Protein AF-0000000080636983 (afdb_homodimer)

Foldseek 3Di:
DPPPPPPPPPPPDLLVVLLVVVLVCLLLCVADAFDWDDLVVSCVVVVHDSVSVVSSLVVCVVLVQWDADPVGTTGGHDDFLVLQVVLLVVLLVLLLVLCVQALQPQDPVLCVVLVVLLVVLVVLLCCQVDVPSVVDPCNVVSLSSNLVSLVVNSLSSSCSSVDVVSNVVVSSSSNSHRVSRLCVQFNRDPSVVLSVLSVVLSVSSNVSHPCNSVSSSVSSVVVVVRSCRGPSNVVGHND/DPPPPPPPPPPPDLLVVLLVVVLVCLLLCVADAFDWDDLVVSCVVVVHDSVSSVSSLVVCVVLVQWDADPVGTTGGHDDFLVLQLVLLVVLLVLLLVLCVQALQPQDPVLCVVLVVLLVVLVVLLCCQVDVCSVVDPCNVVSLSVNLVSLVVNSLSSSCSSVDVVSNVVVSSSSNSHRVSRLCVQFNRDPSVVLSVLSVVLSVSSNVSHPCNSVSSSVSSVVVSVRSCPGPSNVVGHND

pLDDT: mean 91.12, std 13.29, range [26.5, 98.81]

Solvent-accessible surface area (backbone atoms only — not comparable to full-atom values): 25820 Å² total; per-residue (Å²): 130,86,74,75,74,72,70,78,70,80,73,67,51,65,28,52,52,44,33,52,49,52,50,49,33,35,50,72,44,77,44,47,70,62,37,73,58,52,56,68,60,51,13,61,75,67,72,48,60,54,61,34,43,52,52,22,47,50,51,35,31,76,70,61,48,30,42,73,44,87,93,69,43,34,26,28,44,69,66,27,42,50,51,42,53,45,40,51,52,51,49,48,52,51,51,45,49,20,44,64,71,26,26,78,70,58,55,73,75,76,42,46,69,53,52,53,44,51,53,53,44,63,64,49,48,59,59,65,67,38,88,66,23,83,74,40,90,57,33,67,59,52,51,51,51,49,53,50,45,54,51,52,42,55,51,51,50,36,50,68,50,72,32,73,63,55,50,52,54,49,52,54,39,34,64,67,51,32,59,58,58,50,34,69,45,34,52,69,75,61,58,73,60,52,50,50,50,53,52,51,31,51,53,23,36,74,68,40,30,76,60,27,47,57,47,49,49,52,51,47,52,51,49,50,51,52,52,64,67,12,64,35,44,70,70,37,49,64,123,130,83,74,74,74,72,71,78,70,81,73,66,51,65,28,54,53,44,32,51,51,52,50,49,32,34,50,71,45,76,45,47,70,60,37,74,57,53,56,67,58,51,14,61,74,67,72,48,62,53,63,34,44,51,51,21,48,49,50,35,31,76,70,62,49,30,42,75,42,89,93,71,42,34,27,28,44,67,65,29,41,51,50,43,52,44,40,50,53,51,49,50,52,51,48,45,48,20,44,62,71,28,27,77,70,57,53,72,75,76,43,45,67,53,51,54,43,49,53,52,43,62,64,48,47,58,59,65,66,38,88,67,23,82,74,39,89,57,33,66,59,52,51,51,51,50,54,51,44,54,51,51,44,56,52,52,49,36,52,68,50,73,31,73,64,55,50,52,52,49,51,53,39,36,66,66,52,35,59,58,57,49,33,69,44,34,52,69,73,60,56,72,59,53,51,50,52,51,52,50,32,50,51,23,36,74,66,39,31,76,61,28,46,56,46,50,49,52,53,46,51,50,50,51,51,52,53,64,65,12,64,35,44,72,69,37,49,65,122

Secondary structure (DSSP, 8-state):
-------------HHHHHHHHHHHHHHTTSS-TTPEE-HHHHHHHHTS-HHHHHHHHHHHHHTTSEEEEGGGEEEEPPPPHHHHHHHHHHHHHHHHHHHHHHTTT--GGGGHHHHHHHHHHHHHHHHHHSTTGGGSTTHHHHHHHHHHHHHHHHHHHHHTT--HHHHHHHHHHHHHS-HHHHHHHS----HHHHHHHHHHHHHHHHTT-THHHHHHHHHHHHHHHHHHHSHHHHHS---/-------------HHHHHHHHHHHHHHTTSS-TTPEE-HHHHHHHHTS-HHHHHHHHHHHHHTTSEEEEGGGEEEEPPPPHHHHHHHHHHHHHHHHHHHHHHTTT--GGGGHHHHHHHHHHHHHHHHHHSTTGGGSTTHHHHHHHHHHHHHHHHHHHHHTT--HHHHHHHHHHHHHS-HHHHHHHS----HHHHHHHHHHHHHHHHTT-THHHHHHHHHHHHHHHHHHHSHHHHHS---

Structure (mmCIF, N/CA/C/O backbone):
data_AF-0000000080636983-model_v1
#
loop_
_entity.id
_entity.type
_entity.pdbx_description
1 polymer 'Transcriptional regulator, GntR family'
#
loop_
_atom_site.group_PDB
_atom_site.id
_atom_site.type_symbol
_atom_site.label_atom_id
_atom_site.label_alt_id
_atom_site.label_comp_id
_atom_site.label_asym_id
_atom_site.label_entity_id
_atom_site.label_seq_id
_atom_site.pdbx_PDB_ins_code
_atom_site.Cartn_x
_atom_site.Cartn_y
_atom_site.Cartn_z
_atom_site.occupancy
_atom_site.B_iso_or_equiv
_atom_site.auth_seq_id
_atom_site.auth_comp_id
_atom_site.auth_asym_id
_atom_site.auth_atom_id
_atom_site.pdbx_PDB_model_num
ATOM 1 N N . MET A 1 1 ? -13.938 -23.953 38.625 1 26.5 1 MET A N 1
ATOM 2 C CA . MET A 1 1 ? -13.391 -24.125 37.281 1 26.5 1 MET A CA 1
ATOM 3 C C . MET A 1 1 ? -13.508 -22.812 36.5 1 26.5 1 MET A C 1
ATOM 5 O O . MET A 1 1 ? -14.602 -22.297 36.312 1 26.5 1 MET A O 1
ATOM 9 N N . PRO A 1 2 ? -12.523 -21.875 36.406 1 32.41 2 PRO A N 1
ATOM 10 C CA . PRO A 1 2 ? -12.703 -20.516 35.875 1 32.41 2 PRO A CA 1
ATOM 11 C C . PRO A 1 2 ? -13.172 -20.5 34.438 1 32.41 2 PRO A C 1
ATOM 13 O O . PRO A 1 2 ? -12.812 -21.391 33.656 1 32.41 2 PRO A O 1
ATOM 16 N N . THR A 1 3 ? -14.43 -20.156 34.156 1 33.38 3 THR A N 1
ATOM 17 C CA . THR A 1 3 ? -15.125 -20.094 32.875 1 33.38 3 THR A CA 1
ATOM 18 C C . THR A 1 3 ? -14.266 -19.406 31.828 1 33.38 3 THR A C 1
ATOM 20 O O . THR A 1 3 ? -13.844 -18.266 32.031 1 33.38 3 THR A O 1
ATOM 23 N N . ARG A 1 4 ? -13.57 -20.156 31.078 1 32.72 4 ARG A N 1
ATOM 24 C CA . ARG A 1 4 ? -12.742 -19.688 29.969 1 32.72 4 ARG A CA 1
ATOM 25 C C . ARG A 1 4 ? -13.461 -18.625 29.156 1 32.72 4 ARG A C 1
ATOM 27 O O . ARG A 1 4 ? -14.562 -18.859 28.656 1 32.72 4 ARG A O 1
ATOM 34 N N . GLU A 1 5 ? -13.469 -17.422 29.578 1 30.95 5 GLU A N 1
ATOM 35 C CA . GLU A 1 5 ? -14.039 -16.297 28.844 1 30.95 5 GLU A CA 1
ATOM 36 C C . GLU A 1 5 ? -13.766 -16.422 27.344 1 30.95 5 GLU A C 1
ATOM 38 O O . GLU A 1 5 ? -12.609 -16.547 26.922 1 30.95 5 GLU A O 1
ATOM 43 N N . LYS A 1 6 ? -14.609 -17.156 26.641 1 35.53 6 LYS A N 1
ATOM 44 C CA . LYS A 1 6 ? -14.625 -17.344 25.188 1 35.53 6 LYS A CA 1
ATOM 45 C C . LYS A 1 6 ? -14.141 -16.078 24.469 1 35.53 6 LYS A C 1
ATOM 47 O O . LYS A 1 6 ? -14.68 -14.992 24.688 1 35.53 6 LYS A O 1
ATOM 52 N N . GLN A 1 7 ? -12.945 -15.914 24.281 1 35.66 7 GLN A N 1
ATOM 53 C CA . GLN A 1 7 ? -12.414 -14.852 23.422 1 35.66 7 GLN A CA 1
ATOM 54 C C . GLN A 1 7 ? -13.273 -14.68 22.172 1 35.66 7 GLN A C 1
ATOM 56 O O . GLN A 1 7 ? -13.523 -15.641 21.453 1 35.66 7 GLN A O 1
ATOM 61 N N . PRO A 1 8 ? -14.234 -13.797 22.125 1 38.78 8 PRO A N 1
ATOM 62 C CA . PRO A 1 8 ? -15.117 -13.656 20.969 1 38.78 8 PRO A CA 1
ATOM 63 C C . PRO A 1 8 ? -14.383 -13.789 19.641 1 38.78 8 PRO A C 1
ATOM 65 O O . PRO A 1 8 ? -13.297 -13.227 19.469 1 38.78 8 PRO A O 1
ATOM 68 N N . ILE A 1 9 ? -14.281 -14.898 19.125 1 40.62 9 ILE A N 1
ATOM 69 C CA . ILE A 1 9 ? -13.797 -15.133 17.766 1 40.62 9 ILE A CA 1
ATOM 70 C C . ILE A 1 9 ? -14.289 -14.016 16.844 1 40.62 9 ILE A C 1
ATOM 72 O O . ILE A 1 9 ? -15.484 -13.711 16.812 1 40.62 9 ILE A O 1
ATOM 76 N N . GLU A 1 10 ? -13.664 -12.984 16.609 1 47.56 10 GLU A N 1
ATOM 77 C CA . GLU A 1 10 ? -13.969 -11.891 15.688 1 47.56 10 GLU A CA 1
ATOM 78 C C . GLU A 1 10 ? -14.648 -12.406 14.422 1 47.56 10 GLU A C 1
ATOM 80 O O . GLU A 1 10 ? -14 -13.039 13.578 1 47.56 10 GLU A O 1
ATOM 85 N N . VAL A 1 11 ? -15.773 -12.953 14.469 1 51.66 11 VAL A N 1
ATOM 86 C CA . VAL A 1 11 ? -16.609 -13.406 13.359 1 51.66 11 VAL A CA 1
ATOM 87 C C . VAL A 1 11 ? -16.656 -12.336 12.266 1 51.66 11 VAL A C 1
ATOM 89 O O . VAL A 1 11 ? -17.219 -11.266 12.461 1 51.66 11 VAL A O 1
ATOM 92 N N . ARG A 1 12 ? -15.633 -12.344 11.367 1 64.12 12 ARG A N 1
ATOM 93 C CA . ARG A 1 12 ? -15.734 -11.516 10.172 1 64.12 12 ARG A CA 1
ATOM 94 C C . ARG A 1 12 ? -17.141 -11.594 9.57 1 64.12 12 ARG A C 1
ATOM 96 O O . ARG A 1 12 ? -17.734 -12.664 9.508 1 64.12 12 ARG A O 1
ATOM 103 N N . SER A 1 13 ? -17.609 -10.398 9.258 1 81.81 13 SER A N 1
ATOM 104 C CA . SER A 1 13 ? -18.922 -10.359 8.602 1 81.81 13 SER A CA 1
ATOM 105 C C . SER A 1 13 ? -18.938 -11.234 7.352 1 81.81 13 SER A C 1
ATOM 107 O O . SER A 1 13 ? -17.875 -11.562 6.809 1 81.81 13 SER A O 1
ATOM 109 N N . LEU A 1 14 ? -19.953 -11.836 7.074 1 86.75 14 LEU A N 1
ATOM 110 C CA . LEU A 1 14 ? -20.125 -12.641 5.871 1 86.75 14 LEU A CA 1
ATOM 111 C C . LEU A 1 14 ? -19.594 -11.914 4.645 1 86.75 14 LEU A C 1
ATOM 113 O O . LEU A 1 14 ? -18.953 -12.523 3.777 1 86.75 14 LEU A O 1
ATOM 117 N N . SER A 1 15 ? -19.781 -10.57 4.633 1 89.56 15 SER A N 1
ATOM 118 C CA . SER A 1 15 ? -19.297 -9.773 3.512 1 89.56 15 SER A CA 1
ATOM 119 C C . SER A 1 15 ? -17.766 -9.781 3.449 1 89.56 15 SER A C 1
ATOM 121 O O . SER A 1 15 ? -17.188 -9.875 2.365 1 89.56 15 SER A O 1
ATOM 123 N N . GLU A 1 16 ? -17.156 -9.781 4.578 1 90 16 GLU A N 1
ATOM 124 C CA . GLU A 1 16 ? -15.695 -9.82 4.629 1 90 16 GLU A CA 1
ATOM 125 C C . GLU A 1 16 ? -15.172 -11.172 4.168 1 90 16 GLU A C 1
ATOM 127 O O . GLU A 1 16 ? -14.164 -11.25 3.461 1 90 16 GLU A O 1
ATOM 132 N N . GLN A 1 17 ? -15.828 -12.188 4.547 1 93.81 17 GLN A N 1
ATOM 133 C CA . GLN A 1 17 ? -15.422 -13.523 4.133 1 93.81 17 GLN A CA 1
ATOM 134 C C . GLN A 1 17 ? -15.555 -13.695 2.621 1 93.81 17 GLN A C 1
ATOM 136 O O . GLN A 1 17 ? -14.664 -14.266 1.979 1 93.81 17 GLN A O 1
ATOM 141 N N . VAL A 1 18 ? -16.672 -13.172 2.121 1 95.31 18 VAL A N 1
ATOM 142 C CA . VAL A 1 18 ? -16.875 -13.258 0.681 1 95.31 18 VAL A CA 1
ATOM 143 C C . VAL A 1 18 ? -15.82 -12.438 -0.048 1 95.31 18 VAL A C 1
ATOM 145 O O . VAL A 1 18 ? -15.266 -12.883 -1.054 1 95.31 18 VAL A O 1
ATOM 148 N N . TYR A 1 19 ? -15.57 -11.266 0.461 1 94.81 19 TYR A N 1
ATOM 149 C CA . TYR A 1 19 ? -14.547 -10.406 -0.128 1 94.81 19 TYR A CA 1
ATOM 150 C C . TYR A 1 19 ? -13.195 -11.109 -0.173 1 94.81 19 TYR A C 1
ATOM 152 O O . TYR A 1 19 ? -12.539 -11.141 -1.216 1 94.81 19 TYR A O 1
ATOM 160 N N . GLN A 1 20 ? -12.805 -11.703 0.942 1 95.19 20 GLN A N 1
ATOM 161 C CA . GLN A 1 20 ? -11.523 -12.406 1.017 1 95.19 20 GLN A CA 1
ATOM 162 C C . GLN A 1 20 ? -11.492 -13.586 0.055 1 95.19 20 GLN A C 1
ATOM 164 O O . GLN A 1 20 ? -10.469 -13.836 -0.594 1 95.19 20 GLN A O 1
ATOM 169 N N . TYR A 1 21 ? -12.555 -14.266 -0.007 1 96.06 21 TYR A N 1
ATOM 170 C CA . TYR A 1 21 ? -12.664 -15.383 -0.932 1 96.06 21 TYR A CA 1
ATOM 171 C C . TYR A 1 21 ? -12.438 -14.93 -2.369 1 96.06 21 TYR A C 1
ATOM 173 O O . TYR A 1 21 ? -11.656 -15.539 -3.105 1 96.06 21 TYR A O 1
ATOM 181 N N . LEU A 1 22 ? -13.102 -13.891 -2.764 1 96.75 22 LEU A N 1
ATOM 182 C CA . LEU A 1 22 ? -12.992 -13.383 -4.129 1 96.75 22 LEU A CA 1
ATOM 183 C C . LEU A 1 22 ? -11.57 -12.914 -4.422 1 96.75 22 LEU A C 1
ATOM 185 O O . LEU A 1 22 ? -11.023 -13.195 -5.492 1 96.75 22 LEU A O 1
ATOM 189 N N . CYS A 1 23 ? -10.969 -12.219 -3.49 1 95.81 23 CYS A N 1
ATOM 190 C CA . CYS A 1 23 ? -9.586 -11.789 -3.654 1 95.81 23 CYS A CA 1
ATOM 191 C C . CYS A 1 23 ? -8.664 -12.977 -3.873 1 95.81 23 CYS A C 1
ATOM 193 O O . CYS A 1 23 ? -7.832 -12.969 -4.781 1 95.81 23 CYS A O 1
ATOM 195 N N . ASP A 1 24 ? -8.852 -13.984 -3.059 1 95.19 24 ASP A N 1
ATOM 196 C CA . ASP A 1 24 ? -8.031 -15.18 -3.182 1 95.19 24 ASP A CA 1
ATOM 197 C C . ASP A 1 24 ? -8.211 -15.836 -4.547 1 95.19 24 ASP A C 1
ATOM 199 O O . ASP A 1 24 ? -7.238 -16.266 -5.168 1 95.19 24 ASP A O 1
ATOM 203 N N . GLN A 1 25 ? -9.438 -15.875 -5.02 1 95.25 25 GLN A N 1
ATOM 204 C CA . GLN A 1 25 ? -9.719 -16.453 -6.328 1 95.25 25 GLN A CA 1
ATOM 205 C C . GLN A 1 25 ? -9.047 -15.664 -7.441 1 95.25 25 GLN A C 1
ATOM 207 O O . GLN A 1 25 ? -8.57 -16.25 -8.422 1 95.25 25 GLN A O 1
ATOM 212 N N . ILE A 1 26 ? -9 -14.383 -7.266 1 94.75 26 ILE A N 1
ATOM 213 C CA . ILE A 1 26 ? -8.359 -13.516 -8.258 1 94.75 26 ILE A CA 1
ATOM 214 C C . ILE A 1 26 ? -6.848 -13.727 -8.219 1 94.75 26 ILE A C 1
AT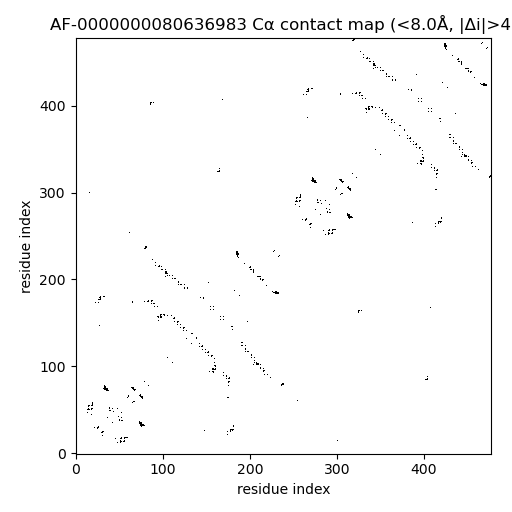OM 216 O O . ILE A 1 26 ? -6.223 -13.953 -9.258 1 94.75 26 ILE A O 1
ATOM 220 N N . ILE A 1 27 ? -6.277 -13.742 -7.082 1 93.75 27 ILE A N 1
ATOM 221 C CA . ILE A 1 27 ? -4.832 -13.859 -6.898 1 93.75 27 ILE A CA 1
ATOM 222 C C . ILE A 1 27 ? -4.355 -15.211 -7.41 1 93.75 27 ILE A C 1
ATOM 224 O O . ILE A 1 27 ? -3.305 -15.305 -8.055 1 93.75 27 ILE A O 1
ATOM 228 N N . GLU A 1 28 ? -5.145 -16.219 -7.223 1 91.06 28 GLU A N 1
ATOM 229 C CA . GLU A 1 28 ? -4.77 -17.578 -7.605 1 91.06 28 GLU A CA 1
ATOM 230 C C . GLU A 1 28 ? -5.07 -17.844 -9.078 1 91.06 28 GLU A C 1
ATOM 232 O O . GLU A 1 28 ? -4.777 -18.922 -9.594 1 91.06 28 GLU A O 1
ATOM 237 N N . GLY A 1 29 ? -5.738 -16.969 -9.711 1 90.12 29 GLY A N 1
ATOM 238 C CA . GLY A 1 29 ? -5.953 -17.062 -11.148 1 90.12 29 GLY A CA 1
ATOM 239 C C . GLY A 1 29 ? -7.227 -17.797 -11.508 1 90.12 29 GLY A C 1
ATOM 240 O O . GLY A 1 29 ? -7.465 -18.094 -12.68 1 90.12 29 GLY A O 1
ATOM 241 N N . ARG A 1 30 ? -8.016 -18.156 -10.539 1 91.81 30 ARG A N 1
ATOM 242 C CA . ARG A 1 30 ? -9.273 -18.844 -10.812 1 91.81 30 ARG A CA 1
ATOM 243 C C . ARG A 1 30 ? -10.32 -17.875 -11.352 1 91.81 30 ARG A C 1
ATOM 245 O O . ARG A 1 30 ? -11.164 -18.266 -12.172 1 91.81 30 ARG A O 1
ATOM 252 N N . ILE A 1 31 ? -10.367 -16.656 -10.836 1 94 31 ILE A N 1
ATOM 253 C CA . ILE A 1 31 ? -11.094 -15.531 -11.43 1 94 31 ILE A CA 1
ATOM 254 C C . ILE A 1 31 ? -10.125 -14.641 -12.211 1 94 31 ILE A C 1
ATOM 256 O O . ILE A 1 31 ? -9.125 -14.172 -11.656 1 94 31 ILE A O 1
ATOM 260 N N . LYS A 1 32 ? -10.43 -14.492 -13.461 1 92.44 32 LYS A N 1
ATOM 261 C CA . LYS A 1 32 ? -9.484 -13.797 -14.336 1 92.44 32 LYS A CA 1
ATOM 262 C C . LYS A 1 32 ? -9.969 -12.391 -14.656 1 92.44 32 LYS A C 1
ATOM 264 O O . LYS A 1 32 ? -11.156 -12.086 -14.539 1 92.44 32 LYS A O 1
ATOM 269 N N . TYR A 1 33 ? -9.023 -11.547 -15.117 1 92.62 33 TYR A N 1
ATOM 270 C CA . TYR A 1 33 ? -9.391 -10.242 -15.648 1 92.62 33 TYR A CA 1
ATOM 271 C C . TYR A 1 33 ? -10.375 -10.383 -16.812 1 92.62 33 TYR A C 1
ATOM 273 O O . TYR A 1 33 ? -10.227 -11.266 -17.656 1 92.62 33 TYR A O 1
ATOM 281 N N . GLY A 1 34 ? -11.398 -9.586 -16.766 1 92.31 34 GLY A N 1
ATOM 282 C CA . GLY A 1 34 ? -12.391 -9.625 -17.828 1 92.31 34 GLY A CA 1
ATOM 283 C C . GLY A 1 34 ? -13.547 -10.562 -17.531 1 92.31 34 GLY A C 1
ATOM 284 O O . GLY A 1 34 ? -14.586 -10.5 -18.188 1 92.31 34 GLY A O 1
ATOM 285 N N . ASP A 1 35 ? -13.391 -11.414 -16.516 1 94.62 35 ASP A N 1
ATOM 286 C CA . ASP A 1 35 ? -14.469 -12.336 -16.156 1 94.62 35 ASP A CA 1
ATOM 287 C C . ASP A 1 35 ? -15.68 -11.578 -15.617 1 94.62 35 ASP A C 1
ATOM 289 O O . ASP A 1 35 ? -15.531 -10.531 -14.977 1 94.62 35 ASP A O 1
ATOM 293 N N . VAL A 1 36 ? -16.812 -12.148 -15.852 1 95.69 36 VAL A N 1
ATOM 294 C CA . VAL A 1 36 ? -18.047 -11.633 -15.305 1 95.69 36 VAL A CA 1
ATOM 295 C C . VAL A 1 36 ? -18.375 -12.344 -13.984 1 95.69 36 VAL A C 1
ATOM 297 O O . VAL A 1 36 ? -18.328 -13.57 -13.914 1 95.69 36 VAL A O 1
ATOM 300 N N . LEU A 1 37 ? -18.594 -11.562 -12.992 1 96.75 37 LEU A N 1
ATOM 301 C CA . LEU A 1 37 ? -19.031 -12.109 -11.711 1 96.75 37 LEU A CA 1
ATOM 302 C C . LEU A 1 37 ? -20.562 -12.188 -11.633 1 96.75 37 LEU A C 1
ATOM 304 O O . LEU A 1 37 ? -21.234 -11.156 -11.688 1 96.75 37 LEU A O 1
ATOM 308 N N . ASN A 1 38 ? -21.062 -13.352 -11.5 1 95.81 38 ASN A N 1
ATOM 309 C CA . ASN A 1 38 ? -22.484 -13.57 -11.328 1 95.81 38 ASN A CA 1
ATOM 310 C C . ASN A 1 38 ? -22.875 -13.648 -9.852 1 95.81 38 ASN A C 1
ATOM 312 O O . ASN A 1 38 ? -22.578 -14.641 -9.188 1 95.81 38 ASN A O 1
ATOM 316 N N . ILE A 1 39 ? -23.531 -12.672 -9.422 1 95.69 39 ILE A N 1
ATOM 317 C CA . ILE A 1 39 ? -23.828 -12.516 -8 1 95.69 39 ILE A CA 1
ATOM 318 C C . ILE A 1 39 ? -24.656 -13.703 -7.512 1 95.69 39 ILE A C 1
ATOM 320 O O . ILE A 1 39 ? -24.359 -14.281 -6.461 1 95.69 39 ILE A O 1
ATOM 324 N N . LYS A 1 40 ? -25.672 -14.094 -8.281 1 95.94 40 LYS A N 1
ATOM 325 C CA . LYS A 1 40 ? -26.547 -15.203 -7.887 1 95.94 40 LYS A CA 1
ATOM 326 C C . LYS A 1 40 ? -25.766 -16.516 -7.816 1 95.94 40 LYS A C 1
ATOM 328 O O . LYS A 1 40 ? -25.906 -17.281 -6.859 1 95.94 40 LYS A O 1
ATOM 333 N N . GLN A 1 41 ? -25 -16.734 -8.742 1 96.75 41 GLN A N 1
ATOM 334 C CA . GLN A 1 41 ? -24.188 -17.953 -8.781 1 96.75 41 GLN A CA 1
ATOM 335 C C . GLN A 1 41 ? -23.219 -18 -7.613 1 96.75 41 GLN A C 1
ATOM 337 O O . GLN A 1 41 ? -23.047 -19.031 -6.98 1 96.75 41 GLN A O 1
ATOM 342 N N . LEU A 1 42 ? -22.5 -16.891 -7.367 1 96.94 42 LEU A N 1
ATOM 343 C CA . LEU A 1 42 ? -21.562 -16.812 -6.262 1 96.94 42 LEU A CA 1
ATOM 344 C C . LEU A 1 42 ? -22.266 -17.047 -4.926 1 96.94 42 LEU A C 1
ATOM 346 O O . LEU A 1 42 ? -21.734 -17.75 -4.059 1 96.94 42 LEU A O 1
ATOM 350 N N . ALA A 1 43 ? -23.406 -16.438 -4.793 1 96.75 43 ALA A N 1
ATOM 351 C CA . ALA A 1 43 ? -24.188 -16.609 -3.572 1 96.75 43 ALA A CA 1
ATOM 352 C C . ALA A 1 43 ? -24.531 -18.078 -3.35 1 96.75 43 ALA A C 1
ATOM 354 O O . ALA A 1 43 ? -24.391 -18.594 -2.238 1 96.75 43 ALA A O 1
ATOM 355 N N . GLN A 1 44 ? -24.969 -18.734 -4.367 1 97.12 44 GLN A N 1
ATOM 356 C CA . GLN A 1 44 ? -25.312 -20.156 -4.301 1 97.12 44 GLN A CA 1
ATOM 357 C C . GLN A 1 44 ? -24.094 -21 -3.957 1 97.12 44 GLN A C 1
ATOM 359 O O . GLN A 1 44 ? -24.156 -21.875 -3.084 1 97.12 44 GLN A O 1
ATOM 364 N N . GLN A 1 45 ? -23 -20.688 -4.574 1 96.25 45 GLN A N 1
ATOM 365 C CA . GLN A 1 45 ? -21.75 -21.422 -4.375 1 96.25 45 GLN A CA 1
ATOM 366 C C . GLN A 1 45 ? -21.25 -21.297 -2.939 1 96.25 45 GLN A C 1
ATOM 368 O O . GLN A 1 45 ? -20.734 -22.25 -2.365 1 96.25 45 GLN A O 1
ATOM 373 N N . LEU A 1 46 ? -21.422 -20.141 -2.428 1 96.81 46 LEU A N 1
ATOM 374 C CA . LEU A 1 46 ? -20.859 -19.859 -1.11 1 96.81 46 LEU A CA 1
ATOM 375 C C . LEU A 1 46 ? -21.906 -20.062 -0.02 1 96.81 46 LEU A C 1
ATOM 377 O O . LEU A 1 46 ? -21.625 -19.875 1.165 1 96.81 46 LEU A O 1
ATOM 381 N N . LYS A 1 47 ? -23.078 -20.422 -0.385 1 96.88 47 LYS A N 1
ATOM 382 C CA . LYS A 1 47 ? -24.188 -20.703 0.527 1 96.88 47 LYS A CA 1
ATOM 383 C C . LYS A 1 47 ? -24.469 -19.5 1.424 1 96.88 47 LYS A C 1
ATOM 385 O O . LYS A 1 47 ? -24.578 -19.641 2.645 1 96.88 47 LYS A O 1
ATOM 390 N N . VAL A 1 48 ? -24.547 -18.359 0.783 1 95.81 48 VAL A N 1
ATOM 391 C CA . VAL A 1 48 ? -24.922 -17.109 1.444 1 95.81 48 VAL A CA 1
ATOM 392 C C . VAL A 1 48 ? -25.969 -16.375 0.606 1 95.81 48 VAL A C 1
ATOM 394 O O . VAL A 1 48 ? -26.266 -16.781 -0.52 1 95.81 48 VAL A O 1
ATOM 397 N N . SER A 1 49 ? -26.594 -15.391 1.272 1 94.5 49 SER A N 1
ATOM 398 C CA . SER A 1 49 ? -27.5 -14.547 0.514 1 94.5 49 SER A CA 1
ATOM 399 C C . SER A 1 49 ? -26.75 -13.633 -0.447 1 94.5 49 SER A C 1
ATOM 401 O O . SER A 1 49 ? -25.516 -13.539 -0.384 1 94.5 49 SER A O 1
ATOM 403 N N . THR A 1 50 ? -27.5 -12.984 -1.305 1 95 50 THR A N 1
ATOM 404 C CA . THR A 1 50 ? -26.875 -12.125 -2.307 1 95 50 THR A CA 1
ATOM 405 C C . THR A 1 50 ? -26.312 -10.867 -1.66 1 95 50 THR A C 1
ATOM 407 O O . THR A 1 50 ? -25.375 -10.258 -2.193 1 95 50 THR A O 1
ATOM 410 N N . MET A 1 51 ? -26.75 -10.555 -0.57 1 92.19 51 MET A N 1
ATOM 411 C CA . MET A 1 51 ? -26.375 -9.289 0.058 1 92.19 51 MET A CA 1
ATOM 412 C C . MET A 1 51 ? -24.891 -9.258 0.381 1 92.19 51 MET A C 1
ATOM 414 O O . MET A 1 51 ? -24.188 -8.336 -0.024 1 92.19 51 MET A O 1
ATOM 418 N N . PRO A 1 52 ? -24.328 -10.234 1.067 1 93.31 52 PRO A N 1
ATOM 419 C CA . PRO A 1 52 ? -22.891 -10.188 1.345 1 93.31 52 PRO A CA 1
ATOM 420 C C . PRO A 1 52 ? -22.047 -10.211 0.074 1 93.31 52 PRO A C 1
ATOM 422 O O . PRO A 1 52 ? -20.953 -9.641 0.044 1 93.31 52 PRO A O 1
ATOM 425 N N . VAL A 1 53 ? -22.562 -10.844 -0.949 1 95.62 53 VAL A N 1
ATOM 426 C CA . VAL A 1 53 ? -21.844 -10.891 -2.217 1 95.62 53 VAL A CA 1
ATOM 427 C C . VAL A 1 53 ? -21.828 -9.5 -2.852 1 95.62 53 VAL A C 1
ATOM 429 O O . VAL A 1 53 ? -20.781 -9.031 -3.312 1 95.62 53 VAL A O 1
ATOM 432 N N . ARG A 1 54 ? -22.922 -8.883 -2.828 1 91.31 54 ARG A N 1
ATOM 433 C CA . ARG A 1 54 ? -23.031 -7.531 -3.369 1 91.31 54 ARG A CA 1
ATOM 434 C C . ARG A 1 54 ? -22.109 -6.57 -2.629 1 91.31 54 ARG A C 1
ATOM 436 O O . ARG A 1 54 ? -21.469 -5.719 -3.248 1 91.31 54 ARG A O 1
ATOM 443 N N . GLU A 1 55 ? -22.094 -6.762 -1.391 1 88.75 55 GLU A N 1
ATOM 444 C CA . GLU A 1 55 ? -21.234 -5.898 -0.58 1 88.75 55 GLU A CA 1
ATOM 445 C C . GLU A 1 55 ? -19.75 -6.133 -0.896 1 88.75 55 GLU A C 1
ATOM 447 O O . GLU A 1 55 ? -18.984 -5.18 -0.991 1 88.75 55 GLU A O 1
ATOM 452 N N . ALA A 1 56 ? -19.406 -7.316 -1.04 1 93.25 56 ALA A N 1
ATOM 453 C CA . ALA A 1 56 ? -18.031 -7.664 -1.38 1 93.25 56 ALA A CA 1
ATOM 454 C C . ALA A 1 56 ? -17.641 -7.113 -2.752 1 93.25 56 ALA A C 1
ATOM 456 O O . ALA A 1 56 ? -16.547 -6.57 -2.928 1 93.25 56 ALA A O 1
ATOM 457 N N . ILE A 1 57 ? -18.547 -7.227 -3.639 1 94 57 ILE A N 1
ATOM 458 C CA . ILE A 1 57 ? -18.297 -6.758 -5 1 94 57 ILE A CA 1
ATOM 459 C C . ILE A 1 57 ? -18.219 -5.234 -5.012 1 94 57 ILE A C 1
ATOM 461 O O . ILE A 1 57 ? -17.391 -4.656 -5.723 1 94 57 ILE A O 1
ATOM 465 N N . LYS A 1 58 ? -19.016 -4.629 -4.27 1 88.62 58 LYS A N 1
ATOM 466 C CA . LYS A 1 58 ? -18.938 -3.172 -4.16 1 88.62 58 LYS A CA 1
ATOM 467 C C . LYS A 1 58 ? -17.578 -2.727 -3.629 1 88.62 58 LYS A C 1
ATOM 469 O O . LYS A 1 58 ? -17.031 -1.716 -4.078 1 88.62 58 LYS A O 1
ATOM 474 N N . ARG A 1 59 ? -17.094 -3.441 -2.688 1 89.19 59 ARG A N 1
ATOM 475 C CA . ARG A 1 59 ? -15.766 -3.129 -2.168 1 89.19 59 ARG A CA 1
ATOM 476 C C . ARG A 1 59 ? -14.703 -3.293 -3.25 1 89.19 59 ARG A C 1
ATOM 478 O O . ARG A 1 59 ? -13.836 -2.43 -3.412 1 89.19 59 ARG A O 1
ATOM 485 N N . LEU A 1 60 ? -14.805 -4.336 -3.943 1 93.88 60 LEU A N 1
ATOM 486 C CA . LEU A 1 60 ? -13.875 -4.574 -5.035 1 93.88 60 LEU A CA 1
ATOM 487 C C . LEU A 1 60 ? -13.969 -3.469 -6.082 1 93.88 60 LEU A C 1
ATOM 489 O O . LEU A 1 60 ? -12.961 -3.078 -6.676 1 93.88 60 LEU A O 1
ATOM 493 N N . GLU A 1 61 ? -15.164 -3.008 -6.316 1 91.5 61 GLU A N 1
ATOM 494 C CA . GLU A 1 61 ? -15.375 -1.905 -7.25 1 91.5 61 GLU A CA 1
ATOM 495 C C . GLU A 1 61 ? -14.688 -0.632 -6.762 1 91.5 61 GLU A C 1
ATOM 497 O O . GLU A 1 61 ? -14.016 0.053 -7.535 1 91.5 61 GLU A O 1
ATOM 502 N N . MET A 1 62 ? -14.883 -0.394 -5.531 1 84.19 62 MET A N 1
ATOM 503 C CA . MET A 1 62 ? -14.281 0.795 -4.938 1 84.19 62 MET A CA 1
ATOM 504 C C . MET A 1 62 ? -12.758 0.723 -5.008 1 84.19 62 MET A C 1
ATOM 506 O O . MET A 1 62 ? -12.086 1.753 -5.102 1 84.19 62 MET A O 1
ATOM 510 N N . GLU A 1 63 ? -12.312 -0.476 -5.02 1 88.69 63 GLU A N 1
ATOM 511 C CA . GLU A 1 63 ? -10.867 -0.687 -5.078 1 88.69 63 GLU A CA 1
ATOM 512 C C . GLU A 1 63 ? -10.375 -0.732 -6.523 1 88.69 63 GLU A C 1
ATOM 514 O O . GLU A 1 63 ? -9.18 -0.9 -6.77 1 88.69 63 GLU A O 1
ATOM 519 N N . GLY A 1 64 ? -11.273 -0.606 -7.441 1 90.31 64 GLY A N 1
ATOM 520 C CA . GLY A 1 64 ? -10.93 -0.547 -8.852 1 90.31 64 GLY A CA 1
ATOM 521 C C . GLY A 1 64 ? -10.742 -1.916 -9.484 1 90.31 64 GLY A C 1
ATOM 522 O O . GLY A 1 64 ? -10.242 -2.027 -10.602 1 90.31 64 GLY A O 1
ATOM 523 N N . LEU A 1 65 ? -11.094 -2.961 -8.828 1 95 65 LEU A N 1
ATOM 524 C CA . LEU A 1 65 ? -10.859 -4.324 -9.297 1 95 65 LEU A CA 1
ATOM 525 C C . LEU A 1 65 ? -12.062 -4.84 -10.086 1 95 65 LEU A C 1
ATOM 527 O O . LEU A 1 65 ? -11.938 -5.789 -10.859 1 95 65 LEU A O 1
ATOM 531 N N . VAL A 1 66 ? -13.219 -4.234 -9.789 1 95.38 66 VAL A N 1
ATOM 532 C CA . VAL A 1 66 ? -14.445 -4.594 -10.5 1 95.38 66 VAL A CA 1
ATOM 533 C C . VAL A 1 66 ? -15.062 -3.348 -11.125 1 95.38 66 VAL A C 1
ATOM 535 O O . VAL A 1 66 ? -15.055 -2.271 -10.523 1 95.38 66 VAL A O 1
ATOM 538 N N . THR A 1 67 ? -15.492 -3.441 -12.266 1 93.19 67 THR A N 1
ATOM 539 C CA . THR A 1 67 ? -16.281 -2.416 -12.945 1 93.19 67 THR A CA 1
ATOM 540 C C . THR A 1 67 ? -17.734 -2.861 -13.094 1 93.19 67 THR A C 1
ATOM 542 O O . THR A 1 67 ? -18 -3.965 -13.578 1 93.19 67 THR A O 1
ATOM 545 N N . ILE A 1 68 ? -18.562 -2.061 -12.672 1 89.19 68 ILE A N 1
ATOM 546 C CA . ILE A 1 68 ? -19.984 -2.371 -12.812 1 89.19 68 ILE A CA 1
ATOM 547 C C . ILE A 1 68 ? -20.547 -1.668 -14.039 1 89.19 68 ILE A C 1
ATOM 549 O O . ILE A 1 68 ? -20.484 -0.441 -14.148 1 89.19 68 ILE A O 1
ATOM 553 N N . LYS A 1 69 ? -20.984 -2.389 -14.984 1 86.38 69 LYS A N 1
ATOM 554 C CA . LYS A 1 69 ? -21.547 -1.889 -16.234 1 86.38 69 LYS A CA 1
ATOM 555 C C . LYS A 1 69 ? -23.062 -1.74 -16.125 1 86.38 69 LYS A C 1
ATOM 557 O O . LYS A 1 69 ? -23.672 -2.188 -15.156 1 86.38 69 LYS A O 1
ATOM 562 N N . PRO A 1 70 ? -23.625 -1.039 -17.172 1 79.56 70 PRO A N 1
ATOM 563 C CA . PRO A 1 70 ? -25.078 -0.947 -17.172 1 79.56 70 PRO A CA 1
ATOM 564 C C . PRO A 1 70 ? -25.766 -2.312 -17.078 1 79.56 70 PRO A C 1
ATOM 566 O O . PRO A 1 70 ? -25.219 -3.307 -17.578 1 79.56 70 PRO A O 1
ATOM 569 N N . ARG A 1 71 ? -26.906 -2.506 -16.484 1 77.06 71 ARG A N 1
ATOM 570 C CA . ARG A 1 71 ? -27.672 -3.721 -16.25 1 77.06 71 ARG A CA 1
ATOM 571 C C . ARG A 1 71 ? -27 -4.586 -15.18 1 77.06 71 ARG A C 1
ATOM 573 O O . ARG A 1 71 ? -27.094 -5.812 -15.227 1 77.06 71 ARG A O 1
ATOM 580 N N . SER A 1 72 ? -26.047 -3.998 -14.555 1 77.44 72 SER A N 1
ATOM 581 C CA . SER A 1 72 ? -25.484 -4.512 -13.305 1 77.44 72 SER A CA 1
ATOM 582 C C . SER A 1 72 ? -24.516 -5.664 -13.562 1 77.44 72 SER A C 1
ATOM 584 O O . SER A 1 72 ? -24.422 -6.586 -12.758 1 77.44 72 SER A O 1
ATOM 586 N N . THR A 1 73 ? -23.953 -5.652 -14.734 1 91.31 73 THR A N 1
ATOM 587 C CA . THR A 1 73 ? -22.922 -6.656 -14.977 1 91.31 73 THR A CA 1
ATOM 588 C C . THR A 1 73 ? -21.625 -6.289 -14.266 1 91.31 73 THR A C 1
ATOM 590 O O . THR A 1 73 ? -21.094 -5.188 -14.438 1 91.31 73 THR A O 1
ATOM 593 N N . CYS A 1 74 ? -21.141 -7.223 -13.383 1 95.69 74 CYS A N 1
ATOM 594 C CA . CYS A 1 74 ? -19.891 -7.027 -12.641 1 95.69 74 CYS A CA 1
ATOM 595 C C . CYS A 1 74 ? -18.734 -7.707 -13.344 1 95.69 74 CYS A C 1
ATOM 597 O O . CYS A 1 74 ? -18.703 -8.938 -13.453 1 95.69 74 CYS A O 1
ATOM 599 N N . ILE A 1 75 ? -17.812 -6.918 -13.828 1 96.25 75 ILE A N 1
ATOM 600 C CA . ILE A 1 75 ? -16.703 -7.457 -14.602 1 96.25 75 ILE A CA 1
ATOM 601 C C . ILE A 1 75 ? -15.383 -7.148 -13.891 1 96.25 75 ILE A C 1
ATOM 603 O O . ILE A 1 75 ? -15.188 -6.039 -13.391 1 96.25 75 ILE A O 1
ATOM 607 N N . ILE A 1 76 ? -14.531 -8.172 -13.789 1 96.38 76 ILE A N 1
ATOM 608 C CA . ILE A 1 76 ? -13.195 -7.91 -13.281 1 96.38 76 ILE A CA 1
ATOM 609 C C . ILE A 1 76 ? -12.453 -6.961 -14.227 1 96.38 76 ILE A C 1
ATOM 611 O O . ILE A 1 76 ? -12.344 -7.238 -15.422 1 96.38 76 ILE A O 1
ATOM 615 N N . THR A 1 77 ? -11.938 -5.898 -13.727 1 94.31 77 THR A N 1
ATOM 616 C CA . THR A 1 77 ? -11.328 -4.84 -14.523 1 94.31 77 THR A CA 1
ATOM 617 C C . THR A 1 77 ? -10.055 -5.34 -15.195 1 94.31 77 THR A C 1
ATOM 619 O O . THR A 1 77 ? -9.227 -5.988 -14.555 1 94.31 77 THR A O 1
ATOM 622 N N . ILE A 1 78 ? -9.906 -5.086 -16.469 1 92.19 78 ILE A N 1
ATOM 623 C CA . ILE A 1 78 ? -8.656 -5.355 -17.188 1 92.19 78 ILE A CA 1
ATOM 624 C C . ILE A 1 78 ? -7.695 -4.188 -17 1 92.19 78 ILE A C 1
ATOM 626 O O . ILE A 1 78 ? -8.031 -3.043 -17.312 1 92.19 78 ILE A O 1
ATOM 630 N N . PRO A 1 79 ? -6.578 -4.461 -16.516 1 93.25 79 PRO A N 1
ATOM 631 C CA . PRO A 1 79 ? -5.629 -3.369 -16.297 1 93.25 79 PRO A CA 1
ATOM 632 C C . PRO A 1 79 ? -5.094 -2.779 -17.594 1 93.25 79 PRO A C 1
ATOM 634 O O . PRO A 1 79 ? -5.043 -3.471 -18.609 1 93.25 79 PRO A O 1
ATOM 637 N N . THR A 1 80 ? -4.723 -1.544 -17.562 1 94.38 80 THR A N 1
ATOM 638 C CA . THR A 1 80 ? -4.039 -0.886 -18.672 1 94.38 80 THR A CA 1
ATOM 639 C C . THR A 1 80 ? -2.535 -1.144 -18.609 1 94.38 80 THR A C 1
ATOM 641 O O . THR A 1 80 ? -2.035 -1.699 -17.641 1 94.38 80 THR A O 1
ATOM 644 N N . LYS A 1 81 ? -1.81 -0.792 -19.641 1 93.62 81 LYS A N 1
ATOM 645 C CA . LYS A 1 81 ? -0.352 -0.865 -19.625 1 93.62 81 LYS A CA 1
ATOM 646 C C . LYS A 1 81 ? 0.223 -0.04 -18.469 1 93.62 81 LYS A C 1
ATOM 648 O O . LYS A 1 81 ? 1.146 -0.482 -17.781 1 93.62 81 LYS A O 1
ATOM 653 N N . LYS A 1 82 ? -0.352 1.109 -18.297 1 95.94 82 LYS A N 1
ATOM 654 C CA . LYS A 1 82 ? 0.095 1.98 -17.219 1 95.94 82 LYS A CA 1
ATOM 655 C C . LYS A 1 82 ? -0.102 1.314 -15.852 1 95.94 82 LYS A C 1
ATOM 657 O O . LYS A 1 82 ? 0.782 1.368 -15 1 95.94 82 LYS A O 1
ATOM 662 N N . ASP A 1 83 ? -1.28 0.682 -15.711 1 95.12 83 ASP A N 1
ATOM 663 C CA . ASP A 1 83 ? -1.55 -0.037 -14.469 1 95.12 83 ASP A CA 1
ATOM 664 C C . ASP A 1 83 ? -0.47 -1.081 -14.188 1 95.12 83 ASP A C 1
ATOM 666 O O . ASP A 1 83 ? 0.038 -1.175 -13.07 1 95.12 83 ASP A O 1
ATOM 670 N N . ILE A 1 84 ? -0.158 -1.816 -15.188 1 94.44 84 ILE A N 1
ATOM 671 C CA . ILE A 1 84 ? 0.804 -2.904 -15.047 1 94.44 84 ILE A CA 1
ATOM 672 C C . ILE A 1 84 ? 2.18 -2.334 -14.711 1 94.44 84 ILE A C 1
ATOM 674 O O . ILE A 1 84 ? 2.842 -2.811 -13.781 1 94.44 84 ILE A O 1
ATOM 678 N N . LEU A 1 85 ? 2.594 -1.322 -15.422 1 95.56 85 LEU A N 1
ATOM 679 C CA . LEU A 1 85 ? 3.91 -0.732 -15.203 1 95.56 85 LEU A CA 1
ATOM 680 C C . LEU A 1 85 ? 4.023 -0.151 -13.797 1 95.56 85 LEU A C 1
ATOM 682 O O . LEU A 1 85 ? 5.031 -0.353 -13.117 1 95.56 85 LEU A O 1
ATOM 686 N N . GLU A 1 86 ? 3.01 0.562 -13.352 1 97.44 86 GLU A N 1
ATOM 687 C CA . GLU A 1 86 ? 2.986 1.109 -12 1 97.44 86 GLU A CA 1
ATOM 688 C C . GLU A 1 86 ? 3.062 0.001 -10.953 1 97.44 86 GLU A C 1
ATOM 690 O O . GLU A 1 86 ? 3.768 0.132 -9.953 1 97.44 86 GLU A O 1
ATOM 695 N N . THR A 1 87 ? 2.326 -1.036 -11.203 1 97.44 87 THR A N 1
ATOM 696 C CA . THR A 1 87 ? 2.26 -2.129 -10.242 1 97.44 87 THR A CA 1
ATOM 697 C C . THR A 1 87 ? 3.586 -2.883 -10.188 1 97.44 87 THR A C 1
ATOM 699 O O . THR A 1 87 ? 4.035 -3.281 -9.109 1 97.44 87 THR A O 1
ATOM 702 N N . VAL A 1 88 ? 4.215 -3.115 -11.328 1 97 88 VAL A N 1
ATOM 703 C CA . VAL A 1 88 ? 5.516 -3.777 -11.391 1 97 88 VAL A CA 1
ATOM 704 C C . VAL A 1 88 ? 6.543 -2.967 -10.602 1 97 88 VAL A C 1
ATOM 706 O O . VAL A 1 88 ? 7.348 -3.529 -9.859 1 97 88 VAL A O 1
ATOM 709 N N . GLU A 1 89 ? 6.504 -1.684 -10.766 1 98 89 GLU A N 1
ATOM 710 C CA . GLU A 1 89 ? 7.418 -0.797 -10.047 1 98 89 GLU A CA 1
ATOM 711 C C . GLU A 1 89 ? 7.25 -0.941 -8.539 1 98 89 GLU A C 1
ATOM 713 O O . GLU A 1 89 ? 8.234 -1.006 -7.805 1 98 89 GLU A O 1
ATOM 718 N N . MET A 1 90 ? 6.039 -0.96 -8.055 1 98.56 90 MET A N 1
ATOM 719 C CA . MET A 1 90 ? 5.77 -1.103 -6.625 1 98.56 90 MET A CA 1
ATOM 720 C C . MET A 1 90 ? 6.168 -2.49 -6.129 1 98.56 90 MET A C 1
ATOM 722 O O . MET A 1 90 ? 6.645 -2.639 -5.004 1 98.56 90 MET A O 1
ATOM 726 N N . ARG A 1 91 ? 5.898 -3.533 -6.922 1 98.44 91 ARG A N 1
ATOM 727 C CA . ARG A 1 91 ? 6.348 -4.875 -6.57 1 98.44 91 ARG A CA 1
ATOM 728 C C . ARG A 1 91 ? 7.852 -4.902 -6.324 1 98.44 91 ARG A C 1
ATOM 730 O O . ARG A 1 91 ? 8.312 -5.41 -5.297 1 98.44 91 ARG A O 1
ATOM 737 N N . GLU A 1 92 ? 8.555 -4.352 -7.348 1 98.56 92 GLU A N 1
ATOM 738 C CA . GLU A 1 92 ? 10.008 -4.328 -7.227 1 98.56 92 GLU A CA 1
ATOM 739 C C . GLU A 1 92 ? 10.445 -3.596 -5.961 1 98.56 92 GLU A C 1
ATOM 741 O O . GLU A 1 92 ? 11.312 -4.074 -5.227 1 98.56 92 GLU A O 1
ATOM 746 N N . LEU A 1 93 ? 9.844 -2.467 -5.699 1 98.62 93 LEU A N 1
ATOM 747 C CA . LEU A 1 93 ? 10.188 -1.666 -4.531 1 98.62 93 LEU A CA 1
ATOM 748 C C . LEU A 1 93 ? 10.008 -2.473 -3.248 1 98.62 93 LEU A C 1
ATOM 750 O O . LEU A 1 93 ? 10.922 -2.551 -2.426 1 98.62 93 LEU A O 1
ATOM 754 N N . LEU A 1 94 ? 8.875 -3.094 -3.078 1 98.75 94 LEU A N 1
ATOM 755 C CA . LEU A 1 94 ? 8.539 -3.76 -1.824 1 98.75 94 LEU A CA 1
ATOM 756 C C . LEU A 1 94 ? 9.383 -5.016 -1.634 1 98.75 94 LEU A C 1
ATOM 758 O O . LEU A 1 94 ? 9.891 -5.27 -0.538 1 98.75 94 LEU A O 1
ATOM 762 N N . GLU A 1 95 ? 9.5 -5.863 -2.664 1 98.81 95 GLU A N 1
ATOM 763 C CA . GLU A 1 95 ? 10.234 -7.117 -2.521 1 98.81 95 GLU A CA 1
ATOM 764 C C . GLU A 1 95 ? 11.711 -6.863 -2.248 1 98.81 95 GLU A C 1
ATOM 766 O O . GLU A 1 95 ? 12.32 -7.539 -1.417 1 98.81 95 GLU A O 1
ATOM 771 N N . VAL A 1 96 ? 12.305 -5.891 -2.947 1 98.81 96 VAL A N 1
ATOM 772 C CA . VAL A 1 96 ? 13.695 -5.551 -2.701 1 98.81 96 VAL A CA 1
ATOM 773 C C . VAL A 1 96 ? 13.859 -5.02 -1.279 1 98.81 96 VAL A C 1
ATOM 775 O O . VAL A 1 96 ? 14.789 -5.406 -0.564 1 98.81 96 VAL A O 1
ATOM 778 N N . PHE A 1 97 ? 12.992 -4.137 -0.821 1 98.81 97 PHE A N 1
ATOM 779 C CA . PHE A 1 97 ? 13.008 -3.619 0.541 1 98.81 97 PHE A CA 1
ATOM 780 C C . PHE A 1 97 ? 13.008 -4.758 1.555 1 98.81 97 PHE A C 1
ATOM 782 O O . PHE A 1 97 ? 13.789 -4.738 2.514 1 98.81 97 PHE A O 1
ATOM 789 N N . CYS A 1 98 ? 12.086 -5.73 1.358 1 98.75 98 CYS A N 1
ATOM 790 C CA . CYS A 1 98 ? 11.953 -6.836 2.303 1 98.75 98 CYS A CA 1
ATOM 791 C C . CYS A 1 98 ? 13.25 -7.625 2.408 1 98.75 98 CYS A C 1
ATOM 793 O O . CYS A 1 98 ? 13.688 -7.965 3.51 1 98.75 98 CYS A O 1
ATOM 795 N N . VAL A 1 99 ? 13.867 -7.91 1.274 1 98.81 99 VAL A N 1
ATOM 796 C CA . VAL A 1 99 ? 15.109 -8.664 1.275 1 98.81 99 VAL A CA 1
ATOM 797 C C . VAL A 1 99 ? 16.219 -7.844 1.937 1 98.81 99 VAL A C 1
ATOM 799 O O . VAL A 1 99 ? 16.984 -8.359 2.754 1 98.81 99 VAL A O 1
ATOM 802 N N . GLU A 1 100 ? 16.297 -6.535 1.629 1 98.62 100 GLU A N 1
ATOM 803 C CA . GLU A 1 100 ? 17.297 -5.648 2.232 1 98.62 100 GLU A CA 1
ATOM 804 C C . GLU A 1 100 ? 17.141 -5.605 3.75 1 98.62 100 GLU A C 1
ATOM 806 O O . GLU A 1 100 ? 18.141 -5.559 4.477 1 98.62 100 GLU A O 1
ATOM 811 N N . LYS A 1 101 ? 15.992 -5.602 4.152 1 98.06 101 LYS A N 1
ATOM 812 C CA . LYS A 1 101 ? 15.68 -5.488 5.574 1 98.06 101 LYS A CA 1
ATOM 813 C C . LYS A 1 101 ? 16.109 -6.738 6.336 1 98.06 101 LYS A C 1
ATOM 815 O O . LYS A 1 101 ? 16.5 -6.66 7.5 1 98.06 101 LYS A O 1
ATOM 820 N N . VAL A 1 102 ? 16.109 -7.91 5.715 1 98.25 102 VAL A N 1
ATOM 821 C CA . VAL A 1 102 ? 16.125 -9.102 6.562 1 98.25 102 VAL A CA 1
ATOM 822 C C . VAL A 1 102 ? 17.375 -9.922 6.27 1 98.25 102 VAL A C 1
ATOM 824 O O . VAL A 1 102 ? 17.734 -10.812 7.043 1 98.25 102 VAL A O 1
ATOM 827 N N . TYR A 1 103 ? 18.062 -9.727 5.129 1 98.44 103 TYR A N 1
ATOM 828 C CA . TYR A 1 103 ? 19.078 -10.664 4.672 1 98.44 103 TYR A CA 1
ATOM 829 C C . TYR A 1 103 ? 20.141 -10.867 5.73 1 98.44 103 TYR A C 1
ATOM 831 O O . TYR A 1 103 ? 20.656 -11.977 5.898 1 98.44 103 TYR A O 1
ATOM 839 N N . ALA A 1 104 ? 20.469 -9.836 6.527 1 98.25 104 ALA A N 1
ATOM 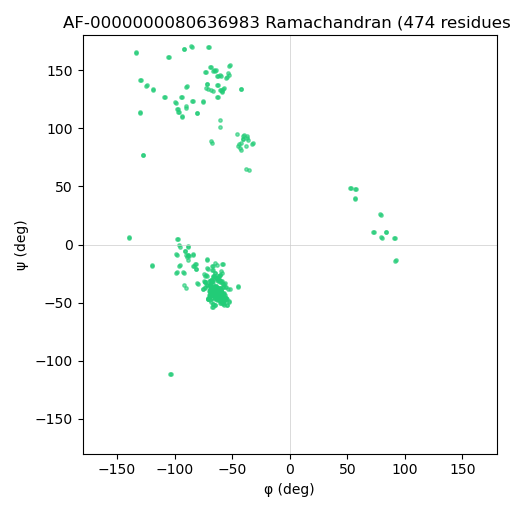840 C CA . ALA A 1 104 ? 21.625 -9.859 7.418 1 98.25 104 ALA A CA 1
ATOM 841 C C . ALA A 1 104 ? 21.297 -10.547 8.734 1 98.25 104 ALA A C 1
ATOM 843 O O . ALA A 1 104 ? 22.188 -10.945 9.484 1 98.25 104 ALA A O 1
ATOM 844 N N . SER A 1 105 ? 20.016 -10.672 9.039 1 97.5 105 SER A N 1
ATOM 845 C CA . SER A 1 105 ? 19.703 -11.109 10.398 1 97.5 105 SER A CA 1
ATOM 846 C C . SER A 1 105 ? 18.547 -12.102 10.414 1 97.5 105 SER A C 1
ATOM 848 O O . SER A 1 105 ? 18.078 -12.492 11.477 1 97.5 105 SER A O 1
ATOM 850 N N . VAL A 1 106 ? 18.062 -12.523 9.266 1 97.75 106 VAL A N 1
ATOM 851 C CA . VAL A 1 106 ? 16.891 -13.398 9.211 1 97.75 106 VAL A CA 1
ATOM 852 C C . VAL A 1 106 ? 17.188 -14.695 9.961 1 97.75 106 VAL A C 1
ATOM 854 O O . VAL A 1 106 ? 18.281 -15.258 9.852 1 97.75 106 VAL A O 1
ATOM 857 N N . ASP A 1 107 ? 16.219 -15.07 10.805 1 96.88 107 ASP A N 1
ATOM 858 C CA . ASP A 1 107 ? 16.312 -16.344 11.516 1 96.88 107 ASP A CA 1
ATOM 859 C C . ASP A 1 107 ? 16.094 -17.516 10.578 1 96.88 107 ASP A C 1
ATOM 861 O O . ASP A 1 107 ? 15.188 -17.5 9.742 1 96.88 107 ASP A O 1
ATOM 865 N N . GLN A 1 108 ? 16.891 -18.562 10.727 1 95.81 108 GLN A N 1
ATOM 866 C CA . GLN A 1 108 ? 16.812 -19.734 9.867 1 95.81 108 GLN A CA 1
ATOM 867 C C . GLN A 1 108 ? 15.438 -20.375 9.938 1 95.81 108 GLN A C 1
ATOM 869 O O . GLN A 1 108 ? 14.938 -20.906 8.938 1 95.81 108 GLN A O 1
ATOM 874 N N . ASP A 1 109 ? 14.773 -20.281 11.086 1 97.31 109 ASP A N 1
ATOM 875 C CA . ASP A 1 109 ? 13.445 -20.875 11.25 1 97.31 109 ASP A CA 1
ATOM 876 C C . ASP A 1 109 ? 12.414 -20.141 10.391 1 97.31 109 ASP A C 1
ATOM 878 O O . ASP A 1 109 ? 11.461 -20.75 9.906 1 97.31 109 ASP A O 1
ATOM 882 N N . ASP A 1 110 ? 12.656 -18.875 10.266 1 97.75 110 ASP A N 1
ATOM 883 C CA . ASP A 1 110 ? 11.727 -18.062 9.484 1 97.75 110 ASP A CA 1
ATOM 884 C C . ASP A 1 110 ? 11.852 -18.375 7.992 1 97.75 110 ASP A C 1
ATOM 886 O O . ASP A 1 110 ? 10.969 -18.016 7.203 1 97.75 110 ASP A O 1
ATOM 890 N N . LEU A 1 111 ? 12.898 -19.078 7.566 1 98.31 111 LEU A N 1
ATOM 891 C CA . LEU A 1 111 ? 13.117 -19.406 6.16 1 98.31 111 LEU A CA 1
ATOM 892 C C . LEU A 1 111 ? 12.477 -20.75 5.809 1 98.31 111 LEU A C 1
ATOM 894 O O . LEU A 1 111 ? 12.383 -21.109 4.633 1 98.31 111 LEU A O 1
ATOM 898 N N . HIS A 1 112 ? 11.938 -21.469 6.738 1 98.25 112 HIS A N 1
ATOM 899 C CA . HIS A 1 112 ? 11.414 -22.812 6.527 1 98.25 112 HIS A CA 1
ATOM 900 C C . HIS A 1 112 ? 10.328 -22.828 5.457 1 98.25 112 HIS A C 1
ATOM 902 O O . HIS A 1 112 ? 10.359 -23.641 4.543 1 98.25 112 HIS A O 1
ATOM 908 N N . PRO A 1 113 ? 9.352 -21.859 5.535 1 98.38 113 PRO A N 1
ATOM 909 C CA . PRO A 1 113 ? 8.336 -21.859 4.48 1 98.38 113 PRO A CA 1
ATOM 910 C C . PRO A 1 113 ? 8.93 -21.703 3.084 1 98.38 113 PRO A C 1
ATOM 912 O O . PRO A 1 113 ? 8.445 -22.297 2.125 1 98.38 113 PRO A O 1
ATOM 915 N N . LEU A 1 114 ? 9.984 -20.906 2.953 1 98.69 114 LEU A N 1
ATOM 916 C CA . LEU A 1 114 ? 10.633 -20.719 1.661 1 98.69 114 LEU A CA 1
ATOM 917 C C . LEU A 1 114 ? 11.328 -22 1.207 1 98.69 114 LEU A C 1
ATOM 919 O O . LEU A 1 114 ? 11.289 -22.344 0.024 1 98.69 114 LEU A O 1
ATOM 923 N N . HIS A 1 115 ? 11.961 -22.656 2.129 1 98.56 115 HIS A N 1
ATOM 924 C CA . HIS A 1 115 ? 12.57 -23.938 1.809 1 98.56 115 HIS A CA 1
ATOM 925 C C . HIS A 1 115 ? 11.539 -24.922 1.276 1 98.56 115 HIS A C 1
ATOM 927 O O . HIS A 1 115 ? 11.781 -25.609 0.284 1 98.56 115 HIS A O 1
ATOM 933 N N . GLU A 1 116 ? 10.414 -24.969 1.929 1 98.62 116 GLU A N 1
ATOM 934 C CA . GLU A 1 116 ? 9.352 -25.859 1.499 1 98.62 116 GLU A CA 1
ATOM 935 C C . GLU A 1 116 ? 8.875 -25.516 0.09 1 98.62 116 GLU A C 1
ATOM 937 O O . GLU A 1 116 ? 8.641 -26.422 -0.726 1 98.62 116 GLU A O 1
ATOM 942 N N . ILE A 1 117 ? 8.711 -24.297 -0.184 1 98.69 117 ILE A N 1
ATOM 943 C CA . ILE A 1 117 ? 8.242 -23.844 -1.492 1 98.69 117 ILE A CA 1
ATOM 944 C C . ILE A 1 117 ? 9.266 -24.219 -2.561 1 98.69 117 ILE A C 1
ATOM 946 O O . ILE A 1 117 ? 8.914 -24.75 -3.611 1 98.69 117 ILE A O 1
ATOM 950 N N . VAL A 1 118 ? 10.578 -23.984 -2.303 1 98.5 118 VAL A N 1
ATOM 951 C CA . VAL A 1 118 ? 11.633 -24.281 -3.268 1 98.5 118 VAL A CA 1
ATOM 952 C C . VAL A 1 118 ? 11.719 -25.797 -3.494 1 98.5 118 VAL A C 1
ATOM 954 O O . VAL A 1 118 ? 11.984 -26.234 -4.613 1 98.5 118 VAL A O 1
ATOM 957 N N . GLU A 1 119 ? 11.523 -26.547 -2.459 1 98.38 119 GLU A N 1
ATOM 958 C CA . GLU A 1 119 ? 11.484 -28 -2.607 1 98.38 119 GLU A CA 1
ATOM 959 C C . GLU A 1 119 ? 10.359 -28.422 -3.545 1 98.38 119 GLU A C 1
ATOM 961 O O . GLU A 1 119 ? 10.547 -29.297 -4.391 1 98.38 119 GLU A O 1
ATOM 966 N N . ARG A 1 120 ? 9.211 -27.844 -3.387 1 98.44 120 ARG A N 1
ATOM 967 C CA . ARG A 1 120 ? 8.094 -28.141 -4.281 1 98.44 120 ARG A CA 1
ATOM 968 C C . ARG A 1 120 ? 8.406 -27.703 -5.707 1 98.44 120 ARG A C 1
ATOM 970 O O . ARG A 1 120 ? 8.07 -28.406 -6.668 1 98.44 120 ARG A O 1
ATOM 977 N N . MET A 1 121 ? 9.086 -26.578 -5.875 1 98.06 121 MET A N 1
ATOM 978 C CA . MET A 1 121 ? 9.516 -26.125 -7.195 1 98.06 121 MET A CA 1
ATOM 979 C C . MET A 1 121 ? 10.477 -27.141 -7.828 1 98.06 121 MET A C 1
ATOM 981 O O . MET A 1 121 ? 10.406 -27.406 -9.031 1 98.06 121 MET A O 1
ATOM 985 N N . GLU A 1 122 ? 11.32 -27.656 -7.004 1 97.19 122 GLU A N 1
ATOM 986 C CA . GLU A 1 122 ? 12.305 -28.625 -7.457 1 97.19 122 GLU A CA 1
ATOM 987 C C . GLU A 1 122 ? 11.633 -29.875 -8.016 1 97.19 122 GLU A C 1
ATOM 989 O O . GLU A 1 122 ? 12.18 -30.547 -8.898 1 97.19 122 GLU A O 1
ATOM 994 N N . HIS A 1 123 ? 10.5 -30.156 -7.5 1 97.31 123 HIS A N 1
ATOM 995 C CA . HIS A 1 123 ? 9.75 -31.312 -7.973 1 97.31 123 HIS A CA 1
ATOM 996 C C . HIS A 1 123 ? 9 -31 -9.258 1 97.31 123 HIS A C 1
ATOM 998 O O . HIS A 1 123 ? 8.852 -31.875 -10.125 1 97.31 123 HIS A O 1
ATOM 1004 N N . VAL A 1 124 ? 8.547 -29.828 -9.43 1 97.38 124 VAL A N 1
ATOM 1005 C CA . VAL A 1 124 ? 7.668 -29.453 -10.531 1 97.38 124 VAL A CA 1
ATOM 1006 C C . VAL A 1 124 ? 8.5 -28.984 -11.719 1 97.38 124 VAL A C 1
ATOM 1008 O O . VAL A 1 124 ? 8.195 -29.297 -12.867 1 97.38 124 VAL A O 1
ATOM 1011 N N . ALA A 1 125 ? 9.602 -28.281 -11.492 1 96.75 125 ALA A N 1
ATOM 1012 C CA . ALA A 1 125 ? 10.367 -27.594 -12.516 1 96.75 125 ALA A CA 1
ATOM 1013 C C . ALA A 1 125 ? 10.93 -28.578 -13.539 1 96.75 125 ALA A C 1
ATOM 1015 O O . ALA A 1 125 ? 10.75 -28.406 -14.75 1 96.75 125 ALA A O 1
ATOM 1016 N N . PRO A 1 126 ? 11.523 -29.719 -13.133 1 96.31 126 PRO A N 1
ATOM 1017 C CA . PRO A 1 126 ? 12.078 -30.672 -14.102 1 96.31 126 PRO A CA 1
ATOM 1018 C C . PRO A 1 126 ? 11.023 -31.25 -15.031 1 96.31 126 PRO A C 1
ATOM 1020 O O . PRO A 1 126 ? 11.305 -31.547 -16.203 1 96.31 126 PRO A O 1
ATOM 1023 N N . LEU A 1 127 ? 9.812 -31.375 -14.5 1 96.5 127 LEU A N 1
ATOM 1024 C CA . LEU A 1 127 ? 8.727 -31.922 -15.305 1 96.5 127 LEU A CA 1
ATOM 1025 C C . LEU A 1 127 ? 8.328 -30.953 -16.422 1 96.5 127 LEU A C 1
ATOM 1027 O O . LEU A 1 127 ? 7.906 -31.375 -17.5 1 96.5 127 LEU A O 1
ATOM 1031 N N . LEU A 1 128 ? 8.461 -29.75 -16.156 1 95.75 128 LEU A N 1
ATOM 1032 C CA . LEU A 1 128 ? 8.109 -28.703 -17.109 1 95.75 128 LEU A CA 1
ATOM 1033 C C . LEU A 1 128 ? 9.234 -28.5 -18.125 1 95.75 128 LEU A C 1
ATOM 1035 O O . LEU A 1 128 ? 9 -28 -19.234 1 95.75 128 LEU A O 1
ATOM 1039 N N . LEU A 1 129 ? 10.43 -28.906 -17.781 1 95.06 129 LEU A N 1
ATOM 1040 C CA . LEU A 1 129 ? 11.609 -28.641 -18.609 1 95.06 129 LEU A CA 1
ATOM 1041 C C . LEU A 1 129 ? 11.953 -29.844 -19.453 1 95.06 129 LEU A C 1
ATOM 1043 O O . LEU A 1 129 ? 12.805 -29.766 -20.359 1 95.06 129 LEU A O 1
ATOM 1047 N N . GLN A 1 130 ? 11.297 -30.891 -19.203 1 93.81 130 GLN A N 1
ATOM 1048 C CA . GLN A 1 130 ? 11.57 -32.125 -19.969 1 93.81 130 GLN A CA 1
ATOM 1049 C C . GLN A 1 130 ? 11.211 -31.938 -21.438 1 93.81 130 GLN A C 1
ATOM 1051 O O . GLN A 1 130 ? 10.281 -31.203 -21.781 1 93.81 130 GLN A O 1
ATOM 1056 N N . ASP A 1 131 ? 11.953 -32.656 -22.281 1 91.69 131 ASP A N 1
ATOM 1057 C CA . ASP A 1 131 ? 11.648 -32.656 -23.703 1 91.69 131 ASP A CA 1
ATOM 1058 C C . ASP A 1 131 ? 10.227 -33.156 -23.969 1 91.69 131 ASP A C 1
ATOM 1060 O O . ASP A 1 131 ? 9.812 -34.188 -23.438 1 91.69 131 ASP A O 1
ATOM 1064 N N . GLY A 1 132 ? 9.523 -32.469 -24.719 1 91.12 132 GLY A N 1
ATOM 1065 C CA . GLY A 1 132 ? 8.164 -32.844 -25.078 1 91.12 132 GLY A CA 1
ATOM 1066 C C . GLY A 1 132 ? 7.148 -32.5 -24 1 91.12 132 GLY A C 1
ATOM 1067 O O . GLY A 1 132 ? 5.984 -32.875 -24.094 1 91.12 132 GLY A O 1
ATOM 1068 N N . ALA A 1 133 ? 7.59 -31.812 -22.938 1 91.25 133 ALA A N 1
ATOM 1069 C CA . ALA A 1 133 ? 6.703 -31.5 -21.828 1 91.25 133 ALA A CA 1
ATOM 1070 C C . ALA A 1 133 ? 5.492 -30.703 -22.297 1 91.25 133 ALA A C 1
ATOM 1072 O O . ALA A 1 133 ? 4.379 -30.906 -21.797 1 91.25 133 ALA A O 1
ATOM 1073 N N . HIS A 1 134 ? 5.695 -29.906 -23.25 1 89.5 134 HIS A N 1
ATOM 1074 C CA . HIS A 1 134 ? 4.645 -29 -23.719 1 89.5 134 HIS A CA 1
ATOM 1075 C C . HIS A 1 134 ? 3.5 -29.766 -24.359 1 89.5 134 HIS A C 1
ATOM 1077 O O . HIS A 1 134 ? 2.377 -29.266 -24.438 1 89.5 134 HIS A O 1
ATOM 1083 N N . ASP A 1 135 ? 3.76 -30.984 -24.812 1 92.31 135 ASP A N 1
ATOM 1084 C CA . ASP A 1 135 ? 2.76 -31.797 -25.484 1 92.31 135 ASP A CA 1
ATOM 1085 C C . ASP A 1 135 ? 1.97 -32.656 -24.484 1 92.31 135 ASP A C 1
ATOM 1087 O O . ASP A 1 135 ? 0.934 -33.219 -24.828 1 92.31 135 ASP A O 1
ATOM 1091 N N . SER A 1 136 ? 2.447 -32.688 -23.281 1 92.88 136 SER A N 1
ATOM 1092 C CA . SER A 1 136 ? 1.782 -33.5 -22.25 1 92.88 136 SER A CA 1
ATOM 1093 C C . SER A 1 136 ? 0.467 -32.844 -21.812 1 92.88 136 SER A C 1
ATOM 1095 O O . SER A 1 136 ? 0.395 -31.625 -21.641 1 92.88 136 SER A O 1
ATOM 1097 N N . PRO A 1 137 ? -0.584 -33.656 -21.719 1 93.69 137 PRO A N 1
ATOM 1098 C CA . PRO A 1 137 ? -1.859 -33.156 -21.219 1 93.69 137 PRO A CA 1
ATOM 1099 C C . PRO A 1 137 ? -1.751 -32.562 -19.812 1 93.69 137 PRO A C 1
ATOM 1101 O O . PRO A 1 137 ? -2.623 -31.797 -19.391 1 93.69 137 PRO A O 1
ATOM 1104 N N . ARG A 1 138 ? -0.693 -32.844 -19.078 1 94.62 138 ARG A N 1
ATOM 1105 C CA . ARG A 1 138 ? -0.507 -32.375 -17.703 1 94.62 138 ARG A CA 1
ATOM 1106 C C . ARG A 1 138 ? 0.213 -31.047 -17.672 1 94.62 138 ARG A C 1
ATOM 1108 O O . ARG A 1 138 ? 0.288 -30.391 -16.625 1 94.62 138 ARG A O 1
ATOM 1115 N N . PHE A 1 139 ? 0.704 -30.641 -18.797 1 92.75 139 PHE A N 1
ATOM 1116 C CA . PHE A 1 139 ? 1.576 -29.469 -18.859 1 92.75 139 PHE A CA 1
ATOM 1117 C C . PHE A 1 139 ? 0.871 -28.234 -18.312 1 92.75 139 PHE A C 1
ATOM 1119 O O . PHE A 1 139 ? 1.404 -27.547 -17.438 1 92.75 139 PHE A O 1
ATOM 1126 N N . PRO A 1 140 ? -0.396 -27.984 -18.719 1 89.38 140 PRO A N 1
ATOM 1127 C CA . PRO A 1 140 ? -1.062 -26.781 -18.219 1 89.38 140 PRO A CA 1
ATOM 1128 C C . PRO A 1 140 ? -1.232 -26.812 -16.703 1 89.38 140 PRO A C 1
ATOM 1130 O O . PRO A 1 140 ? -1.105 -25.766 -16.047 1 89.38 140 PRO A O 1
ATOM 1133 N N . LEU A 1 141 ? -1.5 -27.891 -16.156 1 92.75 141 LEU A N 1
ATOM 1134 C CA . LEU A 1 141 ? -1.696 -28.016 -14.719 1 92.75 141 LEU A CA 1
ATOM 1135 C C . LEU A 1 141 ? -0.381 -27.828 -13.969 1 92.75 141 LEU A C 1
ATOM 1137 O O . LEU A 1 141 ? -0.349 -27.172 -12.922 1 92.75 141 LEU A O 1
ATOM 1141 N N . LEU A 1 142 ? 0.665 -28.438 -14.5 1 94.38 142 LEU A N 1
ATOM 1142 C CA . LEU A 1 142 ? 1.985 -28.297 -13.898 1 94.38 142 LEU A CA 1
ATOM 1143 C C . LEU A 1 142 ? 2.463 -26.859 -13.953 1 94.38 142 LEU A C 1
ATOM 1145 O O . LEU A 1 142 ? 3.062 -26.359 -13 1 94.38 142 LEU A O 1
ATOM 1149 N N . LEU A 1 143 ? 2.205 -26.219 -15.086 1 92.31 143 LEU A N 1
ATOM 1150 C CA . LEU A 1 143 ? 2.588 -24.812 -15.227 1 92.31 143 LEU A CA 1
ATOM 1151 C C . LEU A 1 143 ? 1.836 -23.938 -14.227 1 92.31 143 LEU A C 1
ATOM 1153 O O . LEU A 1 143 ? 2.428 -23.062 -13.602 1 92.31 143 LEU A O 1
ATOM 1157 N N . SER A 1 144 ? 0.571 -24.172 -14.086 1 92 144 SER A N 1
ATOM 1158 C CA . SER A 1 144 ? -0.239 -23.438 -13.109 1 92 144 SER A CA 1
ATOM 1159 C C . SER A 1 144 ? 0.293 -23.625 -11.695 1 92 144 SER A C 1
ATOM 1161 O O . SER A 1 144 ? 0.356 -22.672 -10.922 1 92 144 SER A O 1
ATOM 1163 N N . GLU A 1 145 ? 0.632 -24.812 -11.375 1 94.75 145 GLU A N 1
ATOM 1164 C CA . GLU A 1 145 ? 1.208 -25.094 -10.062 1 94.75 145 GLU A CA 1
ATOM 1165 C C . GLU A 1 145 ? 2.506 -24.328 -9.852 1 94.75 145 GLU A C 1
ATOM 1167 O O . GLU A 1 145 ? 2.74 -23.781 -8.773 1 94.75 145 GLU A O 1
ATOM 1172 N N . TYR A 1 146 ? 3.35 -24.312 -10.844 1 95.69 146 TYR A N 1
ATOM 1173 C CA . TYR A 1 146 ? 4.621 -23.609 -10.734 1 95.69 146 TYR A CA 1
ATOM 1174 C C . TYR A 1 146 ? 4.402 -22.109 -10.539 1 95.69 146 TYR A C 1
ATOM 1176 O O . TYR A 1 146 ? 5.078 -21.484 -9.719 1 95.69 146 TYR A O 1
ATOM 1184 N N . ILE A 1 147 ? 3.467 -21.531 -11.281 1 93.62 147 ILE A N 1
ATOM 1185 C CA . ILE A 1 147 ? 3.141 -20.125 -11.148 1 93.62 147 ILE A CA 1
ATOM 1186 C C . ILE A 1 147 ? 2.658 -19.828 -9.734 1 93.62 147 ILE A C 1
ATOM 1188 O O . ILE A 1 147 ? 3.041 -18.812 -9.133 1 93.62 147 ILE A O 1
ATOM 1192 N N . GLN A 1 148 ? 1.858 -20.688 -9.164 1 94.69 148 GLN A N 1
ATOM 1193 C CA . GLN A 1 148 ? 1.381 -20.547 -7.797 1 94.69 148 GLN A CA 1
ATOM 1194 C C . GLN A 1 148 ? 2.539 -20.594 -6.805 1 94.69 148 GLN A C 1
ATOM 1196 O O . GLN A 1 148 ? 2.553 -19.844 -5.824 1 94.69 148 GLN A O 1
ATOM 1201 N N . LEU A 1 149 ? 3.432 -21.469 -7.031 1 97.06 149 LEU A N 1
ATOM 1202 C CA . LEU A 1 149 ? 4.59 -21.578 -6.152 1 97.06 149 LEU A CA 1
ATOM 1203 C C . LEU A 1 149 ? 5.434 -20.297 -6.207 1 97.06 149 LEU A C 1
ATOM 1205 O O . LEU A 1 149 ? 5.941 -19.844 -5.184 1 97.06 149 LEU A O 1
ATOM 1209 N N . GLU A 1 150 ? 5.633 -19.719 -7.391 1 96.19 150 GLU A N 1
ATOM 1210 C CA . GLU A 1 150 ? 6.332 -18.438 -7.516 1 96.19 150 GLU A CA 1
ATOM 1211 C C . GLU A 1 150 ? 5.641 -17.344 -6.707 1 96.19 150 GLU A C 1
ATOM 1213 O O . GLU A 1 150 ? 6.293 -16.594 -5.992 1 96.19 150 GLU A O 1
ATOM 1218 N N . HIS A 1 151 ? 4.371 -17.328 -6.84 1 94.94 151 HIS A N 1
ATOM 1219 C CA . HIS A 1 151 ? 3.58 -16.359 -6.082 1 94.94 151 HIS A CA 1
ATOM 1220 C C . HIS A 1 151 ? 3.777 -16.547 -4.582 1 94.94 151 HIS A C 1
ATOM 1222 O O . HIS A 1 151 ? 4.016 -15.57 -3.859 1 94.94 151 HIS A O 1
ATOM 1228 N N . LEU A 1 152 ? 3.631 -17.766 -4.141 1 97.12 152 LEU A N 1
ATOM 1229 C CA . LEU A 1 152 ? 3.781 -18.062 -2.721 1 97.12 152 LEU A CA 1
ATOM 1230 C C . LEU A 1 152 ? 5.176 -17.688 -2.23 1 97.12 152 LEU A C 1
ATOM 1232 O O . LEU A 1 152 ? 5.328 -17.172 -1.116 1 97.12 152 LEU A O 1
ATOM 1236 N N . TYR A 1 153 ? 6.199 -17.969 -3.064 1 98.62 153 TYR A N 1
ATOM 1237 C CA . TYR A 1 153 ? 7.578 -17.641 -2.715 1 98.62 153 TYR A CA 1
ATOM 1238 C C . TYR A 1 153 ? 7.734 -16.156 -2.436 1 98.62 153 TYR A C 1
ATOM 1240 O O . TYR A 1 153 ? 8.227 -15.766 -1.374 1 98.62 153 TYR A O 1
ATOM 1248 N N . HIS A 1 154 ? 7.301 -15.289 -3.307 1 98.44 154 HIS A N 1
ATOM 1249 C CA . HIS A 1 154 ? 7.457 -13.852 -3.174 1 98.44 154 HIS A CA 1
ATOM 1250 C C . HIS A 1 154 ? 6.59 -13.297 -2.047 1 98.44 154 HIS A C 1
ATOM 1252 O O . HIS A 1 154 ? 6.98 -12.359 -1.357 1 98.44 154 HIS A O 1
ATOM 1258 N N . THR A 1 155 ? 5.41 -13.898 -1.871 1 97.94 155 THR A N 1
ATOM 1259 C CA . THR A 1 155 ? 4.559 -13.516 -0.747 1 97.94 155 THR A CA 1
ATOM 1260 C C . THR A 1 155 ? 5.262 -13.797 0.579 1 97.94 155 THR A C 1
ATOM 1262 O O . THR A 1 155 ? 5.27 -12.953 1.475 1 97.94 155 THR A O 1
ATOM 1265 N N . GLN A 1 156 ? 5.836 -15 0.659 1 98.19 156 GLN A N 1
ATOM 1266 C CA . GLN A 1 156 ? 6.551 -15.367 1.876 1 98.19 156 GLN A CA 1
ATOM 1267 C C . GLN A 1 156 ? 7.785 -14.492 2.074 1 98.19 156 GLN A C 1
ATOM 1269 O O . GLN A 1 156 ? 8.148 -14.172 3.207 1 98.19 156 GLN A O 1
ATOM 1274 N N . LEU A 1 157 ? 8.438 -14.195 0.992 1 98.5 157 LEU A N 1
ATOM 1275 C CA . LEU A 1 157 ? 9.578 -13.273 1.051 1 98.5 157 LEU A CA 1
ATOM 1276 C C . LEU A 1 157 ? 9.172 -11.961 1.701 1 98.5 157 LEU A C 1
ATOM 1278 O O . LEU A 1 157 ? 9.875 -11.453 2.58 1 98.5 157 LEU A O 1
ATOM 1282 N N . CYS A 1 158 ? 8.078 -11.383 1.327 1 98.38 158 CYS A N 1
ATOM 1283 C CA . CYS A 1 158 ? 7.59 -10.117 1.857 1 98.38 158 CYS A CA 1
ATOM 1284 C C . CYS A 1 158 ? 7.176 -10.266 3.316 1 98.38 158 CYS A C 1
ATOM 1286 O O . CYS A 1 158 ? 7.344 -9.336 4.109 1 98.38 158 CYS A O 1
ATOM 1288 N N . ARG A 1 159 ? 6.699 -11.438 3.701 1 97.75 159 ARG A N 1
ATOM 1289 C CA . ARG A 1 159 ? 6.277 -11.688 5.074 1 97.75 159 ARG A CA 1
ATOM 1290 C C . ARG A 1 159 ? 7.465 -11.633 6.031 1 97.75 159 ARG A C 1
ATOM 1292 O O . ARG A 1 159 ? 7.305 -11.297 7.207 1 97.75 159 ARG A O 1
ATOM 1299 N N . LEU A 1 160 ? 8.648 -11.93 5.535 1 97.81 160 LEU A N 1
ATOM 1300 C CA . LEU A 1 160 ? 9.852 -11.922 6.367 1 97.81 160 LEU A CA 1
ATOM 1301 C C . LEU A 1 160 ? 10.094 -10.539 6.961 1 97.81 160 LEU A C 1
ATOM 1303 O O . LEU A 1 160 ? 10.734 -10.414 8.008 1 97.81 160 LEU A O 1
ATOM 1307 N N . ALA A 1 161 ? 9.609 -9.492 6.285 1 97.44 161 ALA A N 1
ATOM 1308 C CA . ALA A 1 161 ? 9.82 -8.125 6.758 1 97.44 161 ALA A CA 1
ATOM 1309 C C . ALA A 1 161 ? 9.07 -7.871 8.062 1 97.44 161 ALA A C 1
ATOM 1311 O O . ALA A 1 161 ? 9.352 -6.898 8.766 1 97.44 161 ALA A O 1
ATOM 1312 N N . ASN A 1 162 ? 8.07 -8.727 8.352 1 96.69 162 ASN A N 1
ATOM 1313 C CA . ASN A 1 162 ? 7.277 -8.594 9.562 1 96.69 162 ASN A CA 1
ATOM 1314 C C . ASN A 1 162 ? 6.699 -7.191 9.703 1 96.69 162 ASN A C 1
ATOM 1316 O O . ASN A 1 162 ? 6.875 -6.543 10.734 1 96.69 162 ASN A O 1
ATOM 1320 N N . ASN A 1 163 ? 6.129 -6.68 8.734 1 98 163 ASN A N 1
ATOM 1321 C CA . ASN A 1 163 ? 5.426 -5.406 8.625 1 98 163 ASN A CA 1
ATOM 1322 C C . ASN A 1 163 ? 4.047 -5.582 7.996 1 98 163 ASN A C 1
ATOM 1324 O O . ASN A 1 163 ? 3.938 -5.91 6.812 1 98 163 ASN A O 1
ATOM 1328 N N . SER A 1 164 ? 3.025 -5.344 8.758 1 96.44 164 SER A N 1
ATOM 1329 C CA . SER A 1 164 ? 1.66 -5.625 8.32 1 96.44 164 SER A CA 1
ATOM 1330 C C . SER A 1 164 ? 1.272 -4.77 7.121 1 96.44 164 SER A C 1
ATOM 1332 O O . SER A 1 164 ? 0.447 -5.18 6.301 1 96.44 164 SER A O 1
ATOM 1334 N N . LEU A 1 165 ? 1.83 -3.578 6.969 1 97.31 165 LEU A N 1
ATOM 1335 C CA . LEU A 1 165 ? 1.543 -2.746 5.805 1 97.31 165 LEU A CA 1
ATOM 1336 C C . LEU A 1 165 ? 2.207 -3.314 4.555 1 97.31 165 LEU A C 1
ATOM 1338 O O . LEU A 1 165 ? 1.658 -3.217 3.455 1 97.31 165 LEU A O 1
ATOM 1342 N N . VAL A 1 166 ? 3.385 -3.91 4.695 1 98.31 166 VAL A N 1
ATOM 1343 C CA . VAL A 1 166 ? 4 -4.602 3.566 1 98.31 166 VAL A CA 1
ATOM 1344 C C . VAL A 1 166 ? 3.066 -5.699 3.062 1 98.31 166 VAL A C 1
ATOM 1346 O O . VAL A 1 166 ? 2.805 -5.797 1.86 1 98.31 166 VAL A O 1
ATOM 1349 N N . ASP A 1 167 ? 2.568 -6.508 4.039 1 97.38 167 ASP A N 1
ATOM 1350 C CA . ASP A 1 167 ? 1.659 -7.586 3.666 1 97.38 167 ASP A CA 1
ATOM 1351 C C . ASP A 1 167 ? 0.43 -7.043 2.941 1 97.38 167 ASP A C 1
ATOM 1353 O O . ASP A 1 167 ? 0.008 -7.594 1.924 1 97.38 167 ASP A O 1
ATOM 1357 N N . LYS A 1 168 ? -0.071 -5.992 3.445 1 96 168 LYS A N 1
ATOM 1358 C CA . LYS A 1 168 ? -1.276 -5.391 2.887 1 96 168 LYS A CA 1
ATOM 1359 C C . LYS A 1 168 ? -1.017 -4.836 1.488 1 96 168 LYS A C 1
ATOM 1361 O O . LYS A 1 168 ? -1.786 -5.094 0.56 1 96 168 LYS A O 1
ATOM 1366 N N . PHE A 1 169 ? 0.009 -4.039 1.329 1 97.88 169 PHE A N 1
ATOM 1367 C CA . PHE A 1 169 ? 0.344 -3.441 0.041 1 97.88 169 PHE A CA 1
ATOM 1368 C C . PHE A 1 169 ? 0.669 -4.52 -0.986 1 97.88 169 PHE A C 1
ATOM 1370 O O . PHE A 1 169 ? 0.272 -4.418 -2.148 1 97.88 169 PHE A O 1
ATOM 1377 N N . TYR A 1 170 ? 1.372 -5.535 -0.542 1 97.88 170 TYR A N 1
ATOM 1378 C CA . TYR A 1 170 ? 1.756 -6.59 -1.471 1 97.88 170 TYR A CA 1
ATOM 1379 C C . TYR A 1 170 ? 0.532 -7.352 -1.967 1 97.88 170 TYR A C 1
ATOM 1381 O O . TYR A 1 170 ? 0.487 -7.785 -3.121 1 97.88 170 TYR A O 1
ATOM 1389 N N . ARG A 1 171 ? -0.434 -7.582 -1.097 1 95.81 171 ARG A N 1
ATOM 1390 C CA . ARG A 1 171 ? -1.686 -8.203 -1.516 1 95.81 171 ARG A CA 1
ATOM 1391 C C . ARG A 1 171 ? -2.377 -7.379 -2.594 1 95.81 171 ARG A C 1
ATOM 1393 O O . ARG A 1 171 ? -2.902 -7.926 -3.564 1 95.81 171 ARG A O 1
ATOM 1400 N N . GLU A 1 172 ? -2.387 -6.094 -2.408 1 95.44 172 GLU A N 1
ATOM 1401 C CA . GLU A 1 172 ? -2.945 -5.199 -3.418 1 95.44 172 GLU A CA 1
ATOM 1402 C C . GLU A 1 172 ? -2.195 -5.324 -4.742 1 95.44 172 GLU A C 1
ATOM 1404 O O . GLU A 1 172 ? -2.809 -5.316 -5.812 1 95.44 172 GLU A O 1
ATOM 1409 N N . ILE A 1 173 ? -0.931 -5.398 -4.652 1 97.44 173 ILE A N 1
ATOM 1410 C CA . ILE A 1 173 ? -0.088 -5.547 -5.836 1 97.44 173 ILE A CA 1
ATOM 1411 C C . ILE A 1 173 ? -0.453 -6.836 -6.57 1 97.44 173 ILE A C 1
ATOM 1413 O O . ILE A 1 173 ? -0.594 -6.84 -7.793 1 97.44 173 ILE A O 1
ATOM 1417 N N . ASN A 1 174 ? -0.65 -7.93 -5.809 1 96 174 ASN A N 1
ATOM 1418 C CA . ASN A 1 174 ? -0.971 -9.219 -6.41 1 96 174 ASN A CA 1
ATOM 1419 C C . ASN A 1 174 ? -2.346 -9.211 -7.07 1 96 174 ASN A C 1
ATOM 1421 O O . ASN A 1 174 ? -2.578 -9.922 -8.047 1 96 174 ASN A O 1
ATOM 1425 N N . LEU A 1 175 ? -3.238 -8.383 -6.594 1 95.56 175 LEU A N 1
ATOM 1426 C CA . LEU A 1 175 ? -4.562 -8.242 -7.191 1 95.56 175 LEU A CA 1
ATOM 1427 C C . LEU A 1 175 ? -4.488 -7.488 -8.516 1 95.56 175 LEU A C 1
ATOM 1429 O O . LEU A 1 175 ? -5.234 -7.789 -9.445 1 95.56 175 LEU A O 1
ATOM 1433 N N . LYS A 1 176 ? -3.57 -6.586 -8.594 1 94.69 176 LYS A N 1
ATOM 1434 C CA . LYS A 1 176 ? -3.484 -5.707 -9.758 1 94.69 176 LYS A CA 1
ATOM 1435 C C . LYS A 1 176 ? -2.48 -6.242 -10.773 1 94.69 176 LYS A C 1
ATOM 1437 O O . LYS A 1 176 ? -2.48 -5.816 -11.93 1 94.69 176 LYS A O 1
ATOM 1442 N N . LEU A 1 177 ? -1.659 -7.102 -10.328 1 93.06 177 LEU A N 1
ATOM 1443 C CA . LEU A 1 177 ? -0.68 -7.789 -11.164 1 93.06 177 LEU A CA 1
ATOM 1444 C C . LEU A 1 177 ? -0.78 -9.305 -10.984 1 93.06 177 LEU A C 1
ATOM 1446 O O . LEU A 1 177 ? 0.049 -9.906 -10.297 1 93.06 177 LEU A O 1
ATOM 1450 N N . ASN A 1 178 ? -1.79 -9.828 -11.617 1 91 178 ASN A N 1
ATOM 1451 C CA . ASN A 1 178 ? -1.991 -11.266 -11.547 1 91 178 ASN A CA 1
ATOM 1452 C C . ASN A 1 178 ? -1.086 -12.008 -12.523 1 91 178 ASN A C 1
ATOM 1454 O O . ASN A 1 178 ? -1.297 -11.945 -13.734 1 91 178 ASN A O 1
ATOM 1458 N N . MET A 1 179 ? -0.203 -12.734 -12 1 86.38 179 MET A N 1
ATOM 1459 C CA . MET A 1 179 ? 0.833 -13.352 -12.82 1 86.38 179 MET A CA 1
ATOM 1460 C C . MET A 1 179 ? 0.259 -14.492 -13.648 1 86.38 179 MET A C 1
ATOM 1462 O O . MET A 1 179 ? 0.77 -14.805 -14.727 1 86.38 179 MET A O 1
ATOM 1466 N N . HIS A 1 180 ? -0.81 -15.133 -13.219 1 86.31 180 HIS A N 1
ATOM 1467 C CA . HIS A 1 180 ? -1.488 -16.109 -14.07 1 86.31 180 HIS A CA 1
ATOM 1468 C C . HIS A 1 180 ? -1.989 -15.461 -15.359 1 86.31 180 HIS A C 1
ATOM 1470 O O . HIS A 1 180 ? -1.849 -16.031 -16.438 1 86.31 180 HIS A O 1
ATOM 1476 N N . PHE A 1 181 ? -2.5 -14.344 -15.203 1 84.31 181 PHE A N 1
ATOM 1477 C CA . PHE A 1 181 ? -2.979 -13.594 -16.359 1 84.31 181 PHE A CA 1
ATOM 1478 C C . PHE A 1 181 ? -1.816 -13.164 -17.25 1 84.31 181 PHE A C 1
ATOM 1480 O O . PHE A 1 181 ? -1.878 -13.297 -18.469 1 84.31 181 PHE A O 1
ATOM 1487 N N . ILE A 1 182 ? -0.835 -12.672 -16.625 1 85.19 182 ILE A N 1
ATOM 1488 C CA . ILE A 1 182 ? 0.318 -12.156 -17.344 1 85.19 182 ILE A CA 1
ATOM 1489 C C . ILE A 1 182 ? 0.941 -13.281 -18.172 1 85.19 182 ILE A C 1
ATOM 1491 O O . ILE A 1 182 ? 1.246 -13.086 -19.359 1 85.19 182 ILE A O 1
ATOM 1495 N N . TYR A 1 183 ? 1.071 -14.43 -17.625 1 83.31 183 TYR A N 1
ATOM 1496 C CA . TYR A 1 183 ? 1.705 -15.547 -18.312 1 83.31 183 TYR A CA 1
ATOM 1497 C C . TYR A 1 183 ? 0.784 -16.109 -19.391 1 83.31 183 TYR A C 1
ATOM 1499 O O . TYR A 1 183 ? 1.249 -16.688 -20.375 1 83.31 183 TYR A O 1
ATOM 1507 N N . ASP A 1 184 ? -0.508 -15.953 -19.219 1 77.5 184 ASP A N 1
ATOM 1508 C CA . ASP A 1 184 ? -1.473 -16.391 -20.234 1 77.5 184 ASP A CA 1
ATOM 1509 C C . ASP A 1 184 ? -1.371 -15.531 -21.484 1 77.5 184 ASP A C 1
ATOM 1511 O O . ASP A 1 184 ? -1.49 -16.047 -22.609 1 77.5 184 ASP A O 1
ATOM 1515 N N . ILE A 1 185 ? -1.127 -14.312 -21.344 1 73.69 185 ILE A N 1
ATOM 1516 C CA . ILE A 1 185 ? -1.225 -13.43 -22.5 1 73.69 185 ILE A CA 1
ATOM 1517 C C . ILE A 1 185 ? 0.164 -13.195 -23.094 1 73.69 185 ILE A C 1
ATOM 1519 O O . ILE A 1 185 ? 0.293 -12.711 -24.219 1 73.69 185 ILE A O 1
ATOM 1523 N N . ALA A 1 186 ? 1.089 -13.336 -22.375 1 74.25 186 ALA A N 1
ATOM 1524 C CA . ALA A 1 186 ? 2.445 -13.102 -22.859 1 74.25 186 ALA A CA 1
ATOM 1525 C C . ALA A 1 186 ? 3.17 -14.422 -23.109 1 74.25 186 ALA A C 1
ATOM 1527 O O . ALA A 1 186 ? 2.799 -15.18 -24.016 1 74.25 186 ALA A O 1
ATOM 1528 N N . ALA A 1 187 ? 4.219 -14.742 -22.281 1 72.88 187 ALA A N 1
ATOM 1529 C CA . ALA A 1 187 ? 4.996 -15.977 -22.344 1 72.88 187 ALA A CA 1
ATOM 1530 C C . ALA A 1 187 ? 5.102 -16.625 -20.969 1 72.88 187 ALA A C 1
ATOM 1532 O O . ALA A 1 187 ? 5.109 -15.945 -19.953 1 72.88 187 ALA A O 1
ATOM 1533 N N . PRO A 1 188 ? 5.016 -18 -21.078 1 78.5 188 PRO A N 1
ATOM 1534 C CA . PRO A 1 188 ? 5.277 -18.688 -19.812 1 78.5 188 PRO A CA 1
ATOM 1535 C C . PRO A 1 188 ? 6.594 -18.25 -19.172 1 78.5 188 PRO A C 1
ATOM 1537 O O . PRO A 1 188 ? 7.473 -17.719 -19.844 1 78.5 188 PRO A O 1
ATOM 1540 N N . PRO A 1 189 ? 6.59 -18.391 -17.922 1 83.12 189 PRO A N 1
ATOM 1541 C CA . PRO A 1 189 ? 7.852 -18.062 -17.25 1 83.12 189 PRO A CA 1
ATOM 1542 C C . PRO A 1 189 ? 9.016 -18.922 -17.75 1 83.12 189 PRO A C 1
ATOM 1544 O O . PRO A 1 189 ? 8.828 -20.062 -18.141 1 83.12 189 PRO A O 1
ATOM 1547 N N . ASP A 1 190 ? 10.164 -18.266 -17.781 1 90.5 190 ASP A N 1
ATOM 1548 C CA . ASP A 1 190 ? 11.398 -19.047 -17.922 1 90.5 190 ASP A CA 1
ATOM 1549 C C . ASP A 1 190 ? 11.672 -19.875 -16.672 1 90.5 190 ASP A C 1
ATOM 1551 O O . ASP A 1 190 ? 12.406 -19.453 -15.773 1 90.5 190 ASP A O 1
ATOM 1555 N N . VAL A 1 191 ? 11.102 -21.109 -16.688 1 94.62 191 VAL A N 1
ATOM 1556 C CA . VAL A 1 191 ? 11.055 -21.953 -15.492 1 94.62 191 VAL A CA 1
ATOM 1557 C C . VAL A 1 191 ? 12.469 -22.234 -14.992 1 94.62 191 VAL A C 1
ATOM 1559 O O . VAL A 1 191 ? 12.75 -22.125 -13.797 1 94.62 191 VAL A O 1
ATOM 1562 N N . ALA A 1 192 ? 13.344 -22.578 -15.914 1 95.5 192 ALA A N 1
ATOM 1563 C CA . ALA A 1 192 ? 14.719 -22.906 -15.531 1 95.5 192 ALA A CA 1
ATOM 1564 C C . ALA A 1 192 ? 15.383 -21.719 -14.836 1 95.5 192 ALA A C 1
ATOM 1566 O O . ALA A 1 192 ? 15.977 -21.875 -13.766 1 95.5 192 ALA A O 1
ATOM 1567 N N . ARG A 1 193 ? 15.258 -20.594 -15.367 1 95.38 193 ARG A N 1
ATOM 1568 C CA . ARG A 1 193 ? 15.891 -19.391 -14.82 1 95.38 193 ARG A CA 1
ATOM 1569 C C . ARG A 1 193 ? 15.258 -19 -13.492 1 95.38 193 ARG A C 1
ATOM 1571 O O . ARG A 1 193 ? 15.969 -18.703 -12.523 1 95.38 193 ARG A O 1
ATOM 1578 N N . THR A 1 194 ? 13.953 -18.938 -13.438 1 95.94 194 THR A N 1
ATOM 1579 C CA . THR A 1 194 ? 13.281 -18.453 -12.234 1 95.94 194 THR A CA 1
ATOM 1580 C C . THR A 1 194 ? 13.5 -19.422 -11.078 1 95.94 194 THR A C 1
ATOM 1582 O O . THR A 1 194 ? 13.688 -19 -9.938 1 95.94 194 THR A O 1
ATOM 1585 N N . TYR A 1 195 ? 13.469 -20.719 -11.383 1 97 195 TYR A N 1
ATOM 1586 C CA . TYR A 1 195 ? 13.766 -21.703 -10.344 1 97 195 TYR A CA 1
ATOM 1587 C C . TYR A 1 195 ? 15.164 -21.5 -9.781 1 97 195 TYR A C 1
ATOM 1589 O O . TYR A 1 195 ? 15.352 -21.469 -8.562 1 97 195 TYR A O 1
ATOM 1597 N N . ARG A 1 196 ? 16.094 -21.375 -10.617 1 97.5 196 ARG A N 1
ATOM 1598 C CA . ARG A 1 196 ? 17.469 -21.141 -10.195 1 97.5 196 ARG A CA 1
ATOM 1599 C C . ARG A 1 196 ? 17.578 -19.875 -9.352 1 97.5 196 ARG A C 1
ATOM 1601 O O . ARG A 1 196 ? 18.266 -19.859 -8.328 1 97.5 196 ARG A O 1
ATOM 1608 N N . ASP A 1 197 ? 16.953 -18.75 -9.789 1 98 197 ASP A N 1
ATOM 1609 C CA . ASP A 1 197 ? 16.969 -17.5 -9.047 1 98 197 ASP A CA 1
ATOM 1610 C C . ASP A 1 197 ? 16.422 -17.688 -7.637 1 98 197 ASP A C 1
ATOM 1612 O O . ASP A 1 197 ? 17 -17.188 -6.668 1 98 197 ASP A O 1
ATOM 1616 N N . HIS A 1 198 ? 15.32 -18.422 -7.504 1 98.38 198 HIS A N 1
ATOM 1617 C CA . HIS A 1 198 ? 14.703 -18.609 -6.199 1 98.38 198 HIS A CA 1
ATOM 1618 C C . HIS A 1 198 ? 15.578 -19.469 -5.293 1 98.38 198 HIS A C 1
ATOM 1620 O O . HIS A 1 198 ? 15.719 -19.172 -4.105 1 98.38 198 HIS A O 1
ATOM 1626 N N . ARG A 1 199 ? 16.125 -20.484 -5.871 1 98.31 199 ARG A N 1
ATOM 1627 C CA . ARG A 1 199 ? 17.031 -21.344 -5.102 1 98.31 199 ARG A CA 1
ATOM 1628 C C . ARG A 1 199 ? 18.25 -20.547 -4.621 1 98.31 199 ARG A C 1
ATOM 1630 O O . ARG A 1 199 ? 18.609 -20.609 -3.445 1 98.31 199 ARG A O 1
ATOM 1637 N N . THR A 1 200 ? 18.844 -19.781 -5.508 1 98.69 200 THR A N 1
ATOM 1638 C CA . THR A 1 200 ? 20.047 -19.031 -5.184 1 98.69 200 THR A CA 1
ATOM 1639 C C . THR A 1 200 ? 19.75 -17.922 -4.188 1 98.69 200 THR A C 1
ATOM 1641 O O . THR A 1 200 ? 20.562 -17.609 -3.316 1 98.69 200 THR A O 1
ATOM 1644 N N . LEU A 1 201 ? 18.609 -17.297 -4.336 1 98.81 201 LEU A N 1
ATOM 1645 C CA . LEU A 1 201 ? 18.203 -16.266 -3.383 1 98.81 201 LEU A CA 1
ATOM 1646 C C . LEU A 1 201 ? 18.047 -16.859 -1.983 1 98.81 201 LEU A C 1
ATOM 1648 O O . LEU A 1 201 ? 18.5 -16.266 -1.004 1 98.81 201 LEU A O 1
ATOM 1652 N N . LEU A 1 202 ? 17.406 -18 -1.898 1 98.75 202 LEU A N 1
ATOM 1653 C CA . LEU A 1 202 ? 17.219 -18.656 -0.61 1 98.75 202 LEU A CA 1
ATOM 1654 C C . LEU A 1 202 ? 18.562 -19.016 0.015 1 98.75 202 LEU A C 1
ATOM 1656 O O . LEU A 1 202 ? 18.766 -18.844 1.221 1 98.75 202 LEU A O 1
ATOM 1660 N N . ASP A 1 203 ? 19.484 -19.531 -0.813 1 98.62 203 ASP A N 1
ATOM 1661 C CA . ASP A 1 203 ? 20.828 -19.828 -0.335 1 98.62 203 ASP A CA 1
ATOM 1662 C C . ASP A 1 203 ? 21.516 -18.578 0.213 1 98.62 203 ASP A C 1
ATOM 1664 O O . ASP A 1 203 ? 22.141 -18.625 1.267 1 98.62 203 ASP A O 1
ATOM 1668 N N . ALA A 1 204 ? 21.375 -17.5 -0.529 1 98.81 204 ALA A N 1
ATOM 1669 C CA . ALA A 1 204 ? 21.984 -16.25 -0.104 1 98.81 204 ALA A CA 1
ATOM 1670 C C . ALA A 1 204 ? 21.375 -15.758 1.21 1 98.81 204 ALA A C 1
ATOM 1672 O O . ALA A 1 204 ? 22.094 -15.281 2.094 1 98.81 204 ALA A O 1
ATOM 1673 N N . LEU A 1 205 ? 20.094 -15.867 1.387 1 98.81 205 LEU A N 1
ATOM 1674 C CA . LEU A 1 205 ? 19.422 -15.5 2.633 1 98.81 205 LEU A CA 1
ATOM 1675 C C . LEU A 1 205 ? 19.891 -16.391 3.779 1 98.81 205 LEU A C 1
ATOM 1677 O O . LEU A 1 205 ? 20.172 -15.898 4.879 1 98.81 205 LEU A O 1
ATOM 1681 N N . SER A 1 206 ? 19.984 -17.656 3.551 1 98.38 206 SER A N 1
ATOM 1682 C CA . SER A 1 206 ? 20.406 -18.625 4.562 1 98.38 206 SER A CA 1
ATOM 1683 C C . SER A 1 206 ? 21.812 -18.328 5.062 1 98.38 206 SER A C 1
ATOM 1685 O O . SER A 1 206 ? 22.125 -18.578 6.227 1 98.38 206 SER A O 1
ATOM 1687 N N . SER A 1 207 ? 22.625 -17.812 4.219 1 98.31 207 SER A N 1
ATOM 1688 C CA . SER A 1 207 ? 24.016 -17.531 4.574 1 98.31 207 SER A CA 1
ATOM 1689 C C . SER A 1 207 ? 24.188 -16.062 4.969 1 98.31 207 SER A C 1
ATOM 1691 O O . SER A 1 207 ? 25.328 -15.594 5.121 1 98.31 207 SER A O 1
ATOM 1693 N N . HIS A 1 208 ? 23.141 -15.328 5.027 1 98.56 208 HIS A N 1
ATOM 1694 C CA . HIS A 1 208 ? 23.141 -13.914 5.379 1 98.56 208 HIS A CA 1
ATOM 1695 C C . HIS A 1 208 ? 24.047 -13.117 4.449 1 98.56 208 HIS A C 1
ATOM 1697 O O . HIS A 1 208 ? 24.797 -12.234 4.898 1 98.56 208 HIS A O 1
ATOM 1703 N N . SER A 1 209 ? 24 -13.461 3.254 1 98.62 209 SER A N 1
ATOM 1704 C CA . SER A 1 209 ? 24.844 -12.805 2.262 1 98.62 209 SER A CA 1
ATOM 1705 C C . SER A 1 209 ? 24.141 -11.594 1.657 1 98.62 209 SER A C 1
ATOM 1707 O O . SER A 1 209 ? 22.984 -11.68 1.239 1 98.62 209 SER A O 1
ATOM 1709 N N . LYS A 1 210 ? 24.859 -10.5 1.533 1 98.38 210 LYS A N 1
ATOM 1710 C CA . LYS A 1 210 ? 24.344 -9.297 0.905 1 98.38 210 LYS A CA 1
ATOM 1711 C C . LYS A 1 210 ? 24.016 -9.539 -0.565 1 98.38 210 LYS A C 1
ATOM 1713 O O . LYS A 1 210 ? 23.266 -8.766 -1.178 1 98.38 210 LYS A O 1
ATOM 1718 N N . GLU A 1 211 ? 24.516 -10.562 -1.165 1 98.62 211 GLU A N 1
ATOM 1719 C CA . GLU A 1 211 ? 24.219 -10.914 -2.553 1 98.62 211 GLU A CA 1
ATOM 1720 C C . GLU A 1 211 ? 22.734 -11.141 -2.77 1 98.62 211 GLU A C 1
ATOM 1722 O O . GLU A 1 211 ? 22.234 -11.031 -3.893 1 98.62 211 GLU A O 1
ATOM 1727 N N . ALA A 1 212 ? 21.984 -11.492 -1.691 1 98.81 212 ALA A N 1
ATOM 1728 C CA . ALA A 1 212 ? 20.547 -11.688 -1.781 1 98.81 212 ALA A CA 1
ATOM 1729 C C . ALA A 1 212 ? 19.859 -10.484 -2.428 1 98.81 212 ALA A C 1
ATOM 1731 O O . ALA A 1 212 ? 18.969 -10.641 -3.256 1 98.81 212 ALA A O 1
ATOM 1732 N N . VAL A 1 213 ? 20.344 -9.305 -2.09 1 98.81 213 VAL A N 1
ATOM 1733 C CA . VAL A 1 213 ? 19.766 -8.07 -2.6 1 98.81 213 VAL A CA 1
ATOM 1734 C C . VAL A 1 213 ? 20 -7.965 -4.105 1 98.81 213 VAL A C 1
ATOM 1736 O O . VAL A 1 213 ? 19.078 -7.629 -4.859 1 98.81 213 VAL A O 1
ATOM 1739 N N . ARG A 1 214 ? 21.172 -8.281 -4.523 1 98.62 214 ARG A N 1
ATOM 1740 C CA . ARG A 1 214 ? 21.484 -8.266 -5.949 1 98.62 214 ARG A CA 1
ATOM 1741 C C . ARG A 1 214 ? 20.625 -9.281 -6.707 1 98.62 214 ARG A C 1
ATOM 1743 O O . ARG A 1 214 ? 20.094 -8.977 -7.777 1 98.62 214 ARG A O 1
ATOM 1750 N N . ILE A 1 215 ? 20.516 -10.453 -6.215 1 98.69 215 ILE A N 1
ATOM 1751 C CA . ILE A 1 215 ? 19.781 -11.547 -6.871 1 98.69 215 ILE A CA 1
ATOM 1752 C C . ILE A 1 215 ? 18.328 -11.156 -7.055 1 98.69 215 ILE A C 1
ATOM 1754 O O . ILE A 1 215 ? 17.781 -11.289 -8.148 1 98.69 215 ILE A O 1
ATOM 1758 N N . ILE A 1 216 ? 17.656 -10.648 -6.023 1 98.81 216 ILE A N 1
ATOM 1759 C CA . ILE A 1 216 ? 16.25 -10.312 -6.137 1 98.81 216 ILE A CA 1
ATOM 1760 C C . ILE A 1 216 ? 16.062 -9.148 -7.105 1 98.81 216 ILE A C 1
ATOM 1762 O O . ILE A 1 216 ? 15.117 -9.117 -7.887 1 98.81 216 ILE A O 1
ATOM 1766 N N . ARG A 1 217 ? 16.938 -8.133 -7.047 1 98.69 217 ARG A N 1
ATOM 1767 C CA . ARG A 1 217 ? 16.844 -7.012 -7.973 1 98.69 217 ARG A CA 1
ATOM 1768 C C . ARG A 1 217 ? 16.922 -7.488 -9.422 1 98.69 217 ARG A C 1
ATOM 1770 O O . ARG A 1 217 ? 16.125 -7.078 -10.258 1 98.69 217 ARG A O 1
ATOM 1777 N N . GLU A 1 218 ? 17.891 -8.352 -9.703 1 98.31 218 GLU A N 1
ATOM 1778 C CA . GLU A 1 218 ? 18.062 -8.867 -11.062 1 98.31 218 GLU A CA 1
ATOM 1779 C C . GLU A 1 218 ? 16.891 -9.742 -11.477 1 98.31 218 GLU A C 1
ATOM 1781 O O . GLU A 1 218 ? 16.422 -9.656 -12.609 1 98.31 218 GLU A O 1
ATOM 1786 N N . HIS A 1 219 ? 16.438 -10.594 -10.602 1 98 219 HIS A N 1
ATOM 1787 C CA . HIS A 1 219 ? 15.281 -11.453 -10.844 1 98 219 HIS A CA 1
ATOM 1788 C C . HIS A 1 219 ? 14.055 -10.633 -11.227 1 98 219 HIS A C 1
ATOM 1790 O O . HIS A 1 219 ? 13.375 -10.945 -12.203 1 98 219 HIS A O 1
ATOM 1796 N N . LEU A 1 220 ? 13.82 -9.578 -10.477 1 97.69 220 LEU A N 1
ATOM 1797 C CA . LEU A 1 220 ? 12.641 -8.75 -10.711 1 97.69 220 LEU A CA 1
ATOM 1798 C C . LEU A 1 220 ? 12.797 -7.91 -11.969 1 97.69 220 LEU A C 1
ATOM 1800 O O . LEU A 1 220 ? 11.828 -7.656 -12.68 1 97.69 220 LEU A O 1
ATOM 1804 N N . ARG A 1 221 ? 14.023 -7.441 -12.195 1 96.62 221 ARG A N 1
ATOM 1805 C CA . ARG A 1 221 ? 14.281 -6.719 -13.438 1 96.62 221 ARG A CA 1
ATOM 1806 C C . ARG A 1 221 ? 13.969 -7.59 -14.656 1 96.62 221 ARG A C 1
ATOM 1808 O O . ARG A 1 221 ? 13.359 -7.125 -15.617 1 96.62 221 ARG A O 1
ATOM 1815 N N . GLN A 1 222 ? 14.422 -8.82 -14.602 1 94.31 222 GLN A N 1
ATOM 1816 C CA . GLN A 1 222 ? 14.148 -9.75 -15.688 1 94.31 222 GLN A CA 1
ATOM 1817 C C . GLN A 1 222 ? 12.648 -10.023 -15.812 1 94.31 222 GLN A C 1
ATOM 1819 O O . GLN A 1 222 ? 12.125 -10.141 -16.922 1 94.31 222 GLN A O 1
ATOM 1824 N N . SER A 1 223 ? 12.016 -10.211 -14.68 1 93.31 223 SER A N 1
ATOM 1825 C CA . SER A 1 223 ? 10.562 -10.398 -14.68 1 93.31 223 SER A CA 1
ATOM 1826 C C . SER A 1 223 ? 9.859 -9.227 -15.359 1 93.31 223 SER A C 1
ATOM 1828 O O . SER A 1 223 ? 8.961 -9.43 -16.188 1 93.31 223 SER A O 1
ATOM 1830 N N . ARG A 1 224 ? 10.25 -7.977 -15.016 1 94.19 224 ARG A N 1
ATOM 1831 C CA . ARG A 1 224 ? 9.68 -6.781 -15.625 1 94.19 224 ARG A CA 1
ATOM 1832 C C . ARG A 1 224 ? 9.859 -6.797 -17.141 1 94.19 224 ARG A C 1
ATOM 1834 O O . ARG A 1 224 ? 8.914 -6.527 -17.875 1 94.19 224 ARG A O 1
ATOM 1841 N N . LYS A 1 225 ? 11.047 -7.129 -17.594 1 91.88 225 LYS A N 1
ATOM 1842 C CA . LYS A 1 225 ? 11.328 -7.184 -19.016 1 91.88 225 LYS A CA 1
ATOM 1843 C C . LYS A 1 225 ? 10.43 -8.195 -19.719 1 91.88 225 LYS A C 1
ATOM 1845 O O . LYS A 1 225 ? 9.898 -7.918 -20.797 1 91.88 225 LYS A O 1
ATOM 1850 N N . ASN A 1 226 ? 10.297 -9.352 -19.078 1 88.81 226 ASN A N 1
ATOM 1851 C CA . ASN A 1 226 ? 9.469 -10.398 -19.656 1 88.81 226 ASN A CA 1
ATOM 1852 C C . ASN A 1 226 ? 8.008 -9.969 -19.766 1 88.81 226 ASN A C 1
ATOM 1854 O O . ASN A 1 226 ? 7.32 -10.297 -20.734 1 88.81 226 ASN A O 1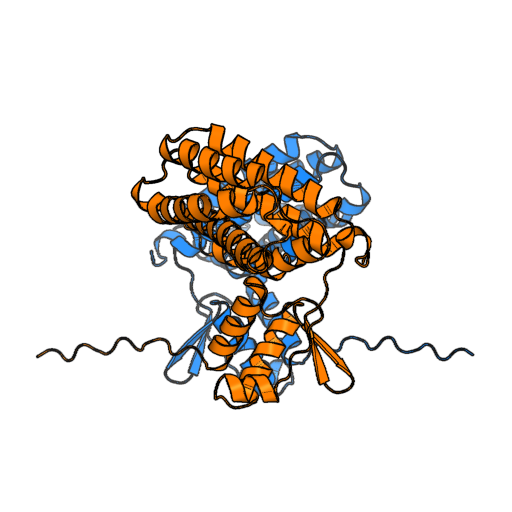
ATOM 1858 N N . ILE A 1 227 ? 7.508 -9.281 -18.766 1 90.12 227 ILE A N 1
ATOM 1859 C CA . ILE A 1 227 ? 6.129 -8.797 -18.734 1 90.12 227 ILE A CA 1
ATOM 1860 C C . ILE A 1 227 ? 5.918 -7.797 -19.875 1 90.12 227 ILE A C 1
ATOM 1862 O O . ILE A 1 227 ? 4.969 -7.918 -20.656 1 90.12 227 ILE A O 1
ATOM 1866 N N . ILE A 1 228 ? 6.828 -6.895 -20.062 1 88.81 228 ILE A N 1
ATOM 1867 C CA . ILE A 1 228 ? 6.688 -5.801 -21.016 1 88.81 228 ILE A CA 1
ATOM 1868 C C . ILE A 1 228 ? 6.855 -6.328 -22.438 1 88.81 228 ILE A C 1
ATOM 1870 O O . ILE A 1 228 ? 6.195 -5.855 -23.359 1 88.81 228 ILE A O 1
ATOM 1874 N N . LYS A 1 229 ? 7.641 -7.309 -22.609 1 85.38 229 LYS A N 1
ATOM 1875 C CA . LYS A 1 229 ? 7.918 -7.848 -23.922 1 85.38 229 LYS A CA 1
ATOM 1876 C C . LYS A 1 229 ? 6.816 -8.812 -24.375 1 85.38 229 LYS A C 1
ATOM 1878 O O . LYS A 1 229 ? 6.73 -9.164 -25.547 1 85.38 229 LYS A O 1
ATOM 1883 N N . GLY A 1 230 ? 6.078 -9.219 -23.438 1 81.62 230 GLY A N 1
ATOM 1884 C CA . GLY A 1 230 ? 5.035 -10.172 -23.781 1 81.62 230 GLY A CA 1
ATOM 1885 C C . GLY A 1 230 ? 4.008 -9.617 -24.75 1 81.62 230 GLY A C 1
ATOM 1886 O O . GLY A 1 230 ? 3.637 -8.445 -24.656 1 81.62 230 GLY A O 1
ATOM 1887 N N . ARG A 1 231 ? 3.619 -10.375 -25.719 1 76.69 231 ARG A N 1
ATOM 1888 C CA . ARG A 1 231 ? 2.674 -9.977 -26.75 1 76.69 231 ARG A CA 1
ATOM 1889 C C . ARG A 1 231 ? 1.361 -9.492 -26.141 1 76.69 231 ARG A C 1
ATOM 1891 O O . ARG A 1 231 ? 0.75 -8.547 -26.625 1 76.69 231 ARG A O 1
ATOM 1898 N N . GLY A 1 232 ? 0.993 -10.102 -25.109 1 79.19 232 GLY A N 1
ATOM 1899 C CA . GLY A 1 232 ? -0.252 -9.711 -24.469 1 79.19 232 GLY A CA 1
ATOM 1900 C C . GLY A 1 232 ? -0.197 -8.328 -23.859 1 79.19 232 GLY A C 1
ATOM 1901 O O . GLY A 1 232 ? -1.186 -7.594 -23.875 1 79.19 232 GLY A O 1
ATOM 1902 N N . PHE A 1 233 ? 0.946 -7.977 -23.438 1 82.69 233 PHE A N 1
ATOM 1903 C CA . PHE A 1 233 ? 1.129 -6.645 -22.875 1 82.69 233 PHE A CA 1
ATOM 1904 C C . PHE A 1 233 ? 0.89 -5.57 -23.922 1 82.69 233 PHE A C 1
ATOM 1906 O O . PHE A 1 233 ? 0.256 -4.551 -23.656 1 82.69 233 PHE A O 1
ATOM 1913 N N . ALA A 1 234 ? 1.336 -5.844 -25.078 1 82.75 234 ALA A N 1
ATOM 1914 C CA . ALA A 1 234 ? 1.194 -4.898 -26.172 1 82.75 234 ALA A CA 1
ATOM 1915 C C . ALA A 1 234 ? -0.275 -4.68 -26.531 1 82.75 234 ALA A C 1
ATOM 1917 O O . ALA A 1 234 ? -0.638 -3.646 -27.094 1 82.75 234 ALA A O 1
ATOM 1918 N N . GLN A 1 235 ? -1.086 -5.648 -26.219 1 83 235 GLN A N 1
ATOM 1919 C CA . GLN A 1 235 ? -2.49 -5.602 -26.594 1 83 235 GLN A CA 1
ATOM 1920 C C . GLN A 1 235 ? -3.332 -4.891 -25.547 1 83 235 GLN A C 1
ATOM 1922 O O . GLN A 1 235 ? -4.492 -4.555 -25.781 1 83 235 GLN A O 1
ATOM 1927 N N . LEU A 1 236 ? -2.764 -4.605 -24.422 1 87.25 236 LEU A N 1
ATOM 1928 C CA . LEU A 1 236 ? -3.486 -3.898 -23.375 1 87.25 236 LEU A CA 1
ATOM 1929 C C . LEU A 1 236 ? -3.682 -2.43 -23.734 1 87.25 236 LEU A C 1
ATOM 1931 O O . LEU A 1 236 ? -2.861 -1.85 -24.453 1 87.25 236 LEU A O 1
ATOM 1935 N N . PRO A 1 237 ? -4.824 -1.884 -23.234 1 87.19 237 PRO A N 1
ATOM 1936 C CA . PRO A 1 237 ? -5 -0.444 -23.438 1 87.19 237 PRO A CA 1
ATOM 1937 C C . PRO A 1 237 ? -3.928 0.385 -22.734 1 87.19 237 PRO A C 1
ATOM 1939 O O . PRO A 1 237 ? -3.422 -0.016 -21.672 1 87.19 237 PRO A O 1
ATOM 1942 N N . ASP A 1 238 ? -3.502 1.544 -23.359 1 82.94 238 ASP A N 1
ATOM 1943 C CA . ASP A 1 238 ? -2.447 2.381 -22.797 1 82.94 238 ASP A CA 1
ATOM 1944 C C . ASP A 1 238 ? -2.906 3.037 -21.484 1 82.94 238 ASP A C 1
ATOM 1946 O O . ASP A 1 238 ? -2.148 3.1 -20.516 1 82.94 238 ASP A O 1
ATOM 1950 N N . GLU A 1 239 ? -4.16 3.797 -21.531 1 79.62 239 GLU A N 1
ATOM 1951 C CA . GLU A 1 239 ? -4.707 4.461 -20.359 1 79.62 239 GLU A CA 1
ATOM 1952 C C . GLU A 1 239 ? -6.195 4.168 -20.203 1 79.62 239 GLU A C 1
ATOM 1954 O O . GLU A 1 239 ? -6.891 3.912 -21.188 1 79.62 239 GLU A O 1
ATOM 1959 N N . MET B 1 1 ? -26.734 19.75 -34.469 1 28.42 1 MET B N 1
ATOM 1960 C CA . MET B 1 1 ? -26 20.125 -33.25 1 28.42 1 MET B CA 1
ATOM 1961 C C . MET B 1 1 ? -25.672 18.891 -32.406 1 28.42 1 MET B C 1
ATOM 1963 O O . MET B 1 1 ? -26.578 18.172 -31.984 1 28.42 1 MET B O 1
ATOM 1967 N N . PRO B 1 2 ? -24.531 18.109 -32.562 1 33.31 2 PRO B N 1
ATOM 1968 C CA . PRO B 1 2 ? -24.328 16.75 -32.062 1 33.31 2 PRO B CA 1
ATOM 1969 C C . PRO B 1 2 ? -24.422 16.656 -30.531 1 33.31 2 PRO B C 1
ATOM 1971 O O . PRO B 1 2 ? -24 17.578 -29.828 1 33.31 2 PRO B O 1
ATOM 1974 N N . THR B 1 3 ? -25.547 16.188 -29.969 1 30.56 3 THR B N 1
ATOM 1975 C CA . THR B 1 3 ? -25.859 16.016 -28.562 1 30.56 3 THR B CA 1
ATOM 1976 C C . THR B 1 3 ? -24.688 15.391 -27.812 1 30.56 3 THR B C 1
ATOM 1978 O O . THR B 1 3 ? -24.266 14.273 -28.141 1 30.56 3 THR B O 1
ATOM 1981 N N . ARG B 1 4 ? -23.812 16.203 -27.375 1 32.72 4 ARG B N 1
ATOM 1982 C CA . ARG B 1 4 ? -22.641 15.812 -26.594 1 32.72 4 ARG B CA 1
ATOM 1983 C C . ARG B 1 4 ? -23.016 14.766 -25.547 1 32.72 4 ARG B C 1
ATOM 1985 O O . ARG B 1 4 ? -23.938 14.969 -24.75 1 32.72 4 ARG B O 1
ATOM 1992 N N . GLU B 1 5 ? -23 13.477 -25.906 1 33.56 5 GLU B N 1
ATOM 1993 C CA . GLU B 1 5 ? -23.234 1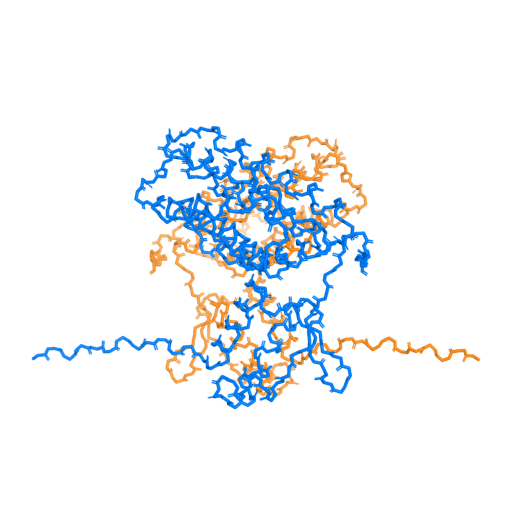2.336 -25.031 1 33.56 5 GLU B CA 1
ATOM 1994 C C . GLU B 1 5 ? -22.656 12.586 -23.641 1 33.56 5 GLU B C 1
ATOM 1996 O O . GLU B 1 5 ? -21.484 12.953 -23.5 1 33.56 5 GLU B O 1
ATOM 2001 N N . LYS B 1 6 ? -23.422 13.141 -22.766 1 37.19 6 LYS B N 1
ATOM 2002 C CA . LYS B 1 6 ? -23.156 13.383 -21.344 1 37.19 6 LYS B CA 1
ATOM 2003 C C . LYS B 1 6 ? -22.25 12.297 -20.766 1 37.19 6 LYS B C 1
ATOM 2005 O O . LYS B 1 6 ? -22.578 11.109 -20.859 1 37.19 6 LYS B O 1
ATOM 2010 N N . GLN B 1 7 ? -21.016 12.406 -20.828 1 35.88 7 GLN B N 1
ATOM 2011 C CA . GLN B 1 7 ? -20.094 11.508 -20.156 1 35.88 7 GLN B CA 1
ATOM 2012 C C . GLN B 1 7 ? -20.594 11.164 -18.75 1 35.88 7 GLN B C 1
ATOM 2014 O O . GLN B 1 7 ? -20.891 12.055 -17.953 1 35.88 7 GLN B O 1
ATOM 2019 N N . PRO B 1 8 ? -21.312 10.109 -18.5 1 38.44 8 PRO B N 1
ATOM 2020 C CA . PRO B 1 8 ? -21.875 9.789 -17.172 1 38.44 8 PRO B CA 1
ATOM 2021 C C . PRO B 1 8 ? -20.906 10.078 -16.031 1 38.44 8 PRO B C 1
ATOM 2023 O O . PRO B 1 8 ? -19.719 9.758 -16.125 1 38.44 8 PRO B O 1
ATOM 2026 N N . ILE B 1 9 ? -20.922 11.188 -15.5 1 40.88 9 ILE B N 1
ATOM 2027 C CA . ILE B 1 9 ? -20.219 11.547 -14.273 1 40.88 9 ILE B CA 1
ATOM 2028 C C . ILE B 1 9 ? -20.25 10.367 -13.297 1 40.88 9 ILE B C 1
ATOM 2030 O O . ILE B 1 9 ? -21.328 9.828 -13.008 1 40.88 9 ILE B O 1
ATOM 2034 N N . GLU B 1 10 ? -19.375 9.516 -13.211 1 47.22 10 GLU B N 1
ATOM 2035 C CA . GLU B 1 10 ? -19.25 8.391 -12.289 1 47.22 10 GLU B CA 1
ATOM 2036 C C . GLU B 1 10 ? -19.734 8.766 -10.891 1 47.22 10 GLU B C 1
ATOM 2038 O O . GLU B 1 10 ? -19.094 9.547 -10.188 1 47.22 10 GLU B O 1
ATOM 2043 N N . VAL B 1 11 ? -20.938 9.055 -10.672 1 51.62 11 VAL B N 1
ATOM 2044 C CA . VAL B 1 11 ? -21.609 9.328 -9.406 1 51.62 11 VAL B CA 1
ATOM 2045 C C . VAL B 1 11 ? -21.156 8.312 -8.359 1 51.62 11 VAL B C 1
ATOM 2047 O O . VAL B 1 11 ? -21.516 7.129 -8.453 1 51.62 11 VAL B O 1
ATOM 2050 N N . ARG B 1 12 ? -19.984 8.555 -7.715 1 63.59 12 ARG B N 1
ATOM 2051 C CA . ARG B 1 12 ? -19.641 7.762 -6.543 1 63.59 12 ARG B CA 1
ATOM 2052 C C . ARG B 1 12 ? -20.859 7.562 -5.645 1 63.59 12 ARG B C 1
ATOM 2054 O O . ARG B 1 12 ? -21.625 8.492 -5.418 1 63.59 12 ARG B O 1
ATOM 2061 N N . SER B 1 13 ? -20.984 6.309 -5.246 1 81.38 13 SER B N 1
ATOM 2062 C CA . SER B 1 13 ? -22.078 6.016 -4.32 1 81.38 13 SER B CA 1
ATOM 2063 C C . SER B 1 13 ? -22 6.898 -3.078 1 81.38 13 SER B C 1
ATOM 2065 O O . SER B 1 13 ? -20.938 7.449 -2.771 1 81.38 13 SER B O 1
ATOM 2067 N N . LEU B 1 14 ? -23.031 7.293 -2.576 1 86.88 14 LEU B N 1
ATOM 2068 C CA . LEU B 1 14 ? -23.094 8.086 -1.351 1 86.88 14 LEU B CA 1
ATOM 2069 C C . LEU B 1 14 ? -22.172 7.504 -0.284 1 86.88 14 LEU B C 1
ATOM 2071 O O . LEU B 1 14 ? -21.516 8.25 0.439 1 86.88 14 LEU B O 1
ATOM 2075 N N . SER B 1 15 ? -22.078 6.152 -0.262 1 89.56 15 SER B N 1
ATOM 2076 C CA . SER B 1 15 ? -21.203 5.496 0.707 1 89.56 15 SER B CA 1
ATOM 2077 C C . SER B 1 15 ? -19.734 5.816 0.439 1 89.56 15 SER B C 1
ATOM 2079 O O . SER B 1 15 ? -18.969 6.047 1.373 1 89.56 15 SER B O 1
ATOM 2081 N N . GLU B 1 16 ? -19.391 5.922 -0.801 1 90.06 16 GLU B N 1
ATOM 2082 C CA . GLU B 1 16 ? -18.016 6.262 -1.167 1 90.06 16 GLU B CA 1
ATOM 2083 C C . GLU B 1 16 ? -17.688 7.703 -0.799 1 90.06 16 GLU B C 1
A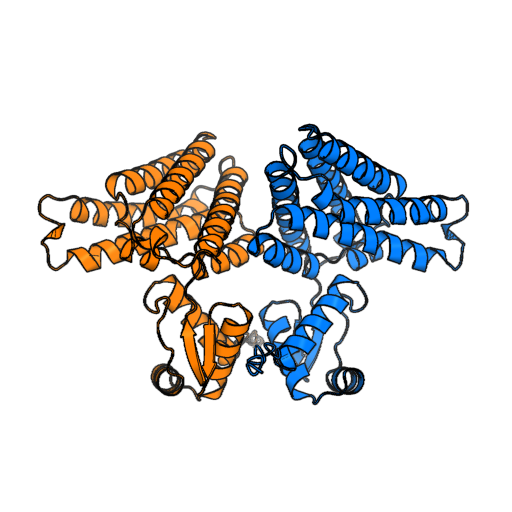TOM 2085 O O . GLU B 1 16 ? -16.594 7.996 -0.322 1 90.06 16 GLU B O 1
ATOM 2090 N N . GLN B 1 17 ? -18.609 8.547 -1.012 1 93.88 17 GLN B N 1
ATOM 2091 C CA . GLN B 1 17 ? -18.406 9.953 -0.666 1 93.88 17 GLN B CA 1
ATOM 2092 C C . GLN B 1 17 ? -18.234 10.133 0.84 1 93.88 17 GLN B C 1
ATOM 2094 O O . GLN B 1 17 ? -17.375 10.883 1.288 1 93.88 17 GLN B O 1
ATOM 2099 N N . VAL B 1 18 ? -19.094 9.398 1.575 1 95.31 18 VAL B N 1
ATOM 2100 C CA . VAL B 1 18 ? -19 9.469 3.029 1 95.31 18 VAL B CA 1
ATOM 2101 C C . VAL B 1 18 ? -17.656 8.906 3.49 1 95.31 18 VAL B C 1
ATOM 2103 O O . VAL B 1 18 ? -17 9.484 4.359 1 95.31 18 VAL B O 1
ATOM 2106 N N . TYR B 1 19 ? -17.281 7.793 2.91 1 94.88 19 TYR B N 1
ATOM 2107 C CA . TYR B 1 19 ? -16.016 7.172 3.244 1 94.88 19 TYR B CA 1
ATOM 2108 C C . TYR B 1 19 ? -14.852 8.141 3.012 1 94.88 19 TYR B C 1
ATOM 2110 O O . TYR B 1 19 ? -14.008 8.328 3.887 1 94.88 19 TYR B O 1
ATOM 2118 N N . GLN B 1 20 ? -14.836 8.781 1.853 1 95.25 20 GLN B N 1
ATOM 2119 C CA . GLN B 1 20 ? -13.773 9.727 1.517 1 95.25 20 GLN B CA 1
ATOM 2120 C C . GLN B 1 20 ? -13.773 10.914 2.475 1 95.25 20 GLN B C 1
ATOM 2122 O O . GLN B 1 20 ? -12.711 11.383 2.891 1 95.25 20 GLN B O 1
ATOM 2127 N N . TYR B 1 21 ? -14.93 11.367 2.779 1 96.12 21 TYR B N 1
ATOM 2128 C CA . TYR B 1 21 ? -15.055 12.461 3.73 1 96.12 21 TYR B CA 1
ATOM 2129 C C . TYR B 1 21 ? -14.438 12.094 5.074 1 96.12 21 TYR B C 1
ATOM 2131 O O . TYR B 1 21 ? -13.656 12.867 5.637 1 96.12 21 TYR B O 1
ATOM 2139 N N . LEU B 1 22 ? -14.773 10.945 5.586 1 96.75 22 LEU B N 1
ATOM 2140 C CA . LEU B 1 22 ? -14.258 10.508 6.883 1 96.75 22 LEU B CA 1
ATOM 2141 C C . LEU B 1 22 ? -12.742 10.344 6.844 1 96.75 22 LEU B C 1
ATOM 2143 O O . LEU B 1 22 ? -12.047 10.75 7.777 1 96.75 22 LEU B O 1
ATOM 2147 N N . CYS B 1 23 ? -12.234 9.773 5.789 1 95.94 23 CYS B N 1
ATOM 2148 C CA . CYS B 1 23 ? -10.789 9.633 5.637 1 95.94 23 CYS B CA 1
ATOM 2149 C C . CYS B 1 23 ? -10.102 10.992 5.676 1 95.94 23 CYS B C 1
ATOM 2151 O O . CYS B 1 23 ? -9.109 11.172 6.383 1 95.94 23 CYS B O 1
ATOM 2153 N N . ASP B 1 24 ? -10.672 11.922 4.945 1 95.19 24 ASP B N 1
ATOM 2154 C CA . ASP B 1 24 ? -10.109 13.266 4.914 1 95.19 24 ASP B CA 1
ATOM 2155 C C . ASP B 1 24 ? -10.117 13.906 6.301 1 95.19 24 ASP B C 1
ATOM 2157 O O . ASP B 1 24 ? -9.141 14.539 6.707 1 95.19 24 ASP B O 1
ATOM 2161 N N . GLN B 1 25 ? -11.195 13.695 7.031 1 95.25 25 GLN B N 1
ATOM 2162 C CA . GLN B 1 25 ? -11.297 14.234 8.383 1 95.25 25 GLN B CA 1
ATOM 2163 C C . GLN B 1 25 ? -10.25 13.617 9.305 1 95.25 25 GLN B C 1
ATOM 2165 O O . GLN B 1 25 ? -9.703 14.305 10.172 1 95.25 25 GLN B O 1
ATOM 2170 N N . ILE B 1 26 ? -9.977 12.367 9.094 1 94.81 26 ILE B N 1
ATOM 2171 C CA . ILE B 1 26 ? -8.984 11.672 9.906 1 94.81 26 ILE B CA 1
ATOM 2172 C C . ILE B 1 26 ? -7.586 12.188 9.547 1 94.81 26 ILE B C 1
ATOM 2174 O O . ILE B 1 26 ? -6.812 12.562 10.43 1 94.81 26 ILE B O 1
ATOM 2178 N N . ILE B 1 27 ? -7.297 12.297 8.312 1 93.75 27 ILE B N 1
ATOM 2179 C CA . ILE B 1 27 ? -5.98 12.695 7.82 1 93.75 27 ILE B CA 1
ATOM 2180 C C . ILE B 1 27 ? -5.691 14.133 8.25 1 93.75 27 ILE B C 1
ATOM 2182 O O . ILE B 1 27 ? -4.57 14.453 8.648 1 93.75 27 ILE B O 1
ATOM 2186 N N . GLU B 1 28 ? -6.695 14.969 8.258 1 91.12 28 GLU B N 1
ATOM 2187 C CA . GLU B 1 28 ? -6.531 16.375 8.586 1 91.12 28 GLU B CA 1
ATOM 2188 C C . GLU B 1 28 ? -6.555 16.609 10.094 1 91.12 28 GLU B C 1
ATOM 2190 O O . GLU B 1 28 ? -6.379 17.734 10.555 1 91.12 28 GLU B O 1
ATOM 2195 N N . GLY B 1 29 ? -6.871 15.617 10.836 1 90.12 29 GLY B N 1
ATOM 2196 C CA . GLY B 1 29 ? -6.789 15.695 12.289 1 90.12 29 GLY B CA 1
ATOM 2197 C C . GLY B 1 29 ? -8.078 16.172 12.93 1 90.12 29 GLY B C 1
ATOM 2198 O O . GLY B 1 29 ? -8.109 16.438 14.133 1 90.12 29 GLY B O 1
ATOM 2199 N N . ARG B 1 30 ? -9.109 16.344 12.172 1 91.81 30 ARG B N 1
ATOM 2200 C CA . ARG B 1 30 ? -10.391 16.766 12.727 1 91.81 30 ARG B CA 1
ATOM 2201 C C . ARG B 1 30 ? -11.078 15.617 13.453 1 91.81 30 ARG B C 1
ATOM 2203 O O . ARG B 1 30 ? -11.773 15.836 14.445 1 91.81 30 ARG B O 1
ATOM 2210 N N . ILE B 1 31 ? -10.984 14.398 12.93 1 94 31 ILE B N 1
ATOM 2211 C CA . ILE B 1 31 ? -11.32 13.172 13.641 1 94 31 ILE B CA 1
ATOM 2212 C C . ILE B 1 31 ? -10.047 12.516 14.164 1 94 31 ILE B C 1
ATOM 2214 O O . ILE B 1 31 ? -9.117 12.242 13.398 1 94 31 ILE B O 1
ATOM 2218 N N . LYS B 1 32 ? -10.031 12.32 15.445 1 92.5 32 LYS B N 1
ATOM 2219 C CA . LYS B 1 32 ? -8.797 11.859 16.078 1 92.5 32 LYS B CA 1
ATOM 2220 C C . LYS B 1 32 ? -8.898 10.391 16.469 1 92.5 32 LYS B C 1
ATOM 2222 O O . LYS B 1 32 ? -10 9.844 16.594 1 92.5 32 LYS B O 1
ATOM 2227 N N . TYR B 1 33 ? -7.723 9.773 16.688 1 92.62 33 TYR B N 1
ATOM 2228 C CA . TYR B 1 33 ? -7.691 8.43 17.25 1 92.62 33 TYR B CA 1
ATOM 2229 C C . TYR B 1 33 ? -8.414 8.391 18.594 1 92.62 33 TYR B C 1
ATOM 2231 O O . TYR B 1 33 ? -8.273 9.305 19.406 1 92.62 33 TYR B O 1
ATOM 2239 N N . GLY B 1 34 ? -9.219 7.395 18.766 1 92.31 34 GLY B N 1
ATOM 2240 C CA . GLY B 1 34 ? -9.945 7.25 20.016 1 92.31 34 GLY B CA 1
ATOM 2241 C C . GLY B 1 34 ? -11.305 7.918 20 1 92.31 34 GLY B C 1
ATOM 2242 O O . GLY B 1 34 ? -12.148 7.656 20.859 1 92.31 34 GLY B O 1
ATOM 2243 N N . ASP B 1 35 ? -11.555 8.773 19 1 94.62 35 ASP B N 1
ATOM 2244 C CA . ASP B 1 35 ? -12.852 9.438 18.906 1 94.62 35 ASP B CA 1
ATOM 2245 C C . ASP B 1 35 ? -13.969 8.43 18.625 1 94.62 35 ASP B C 1
ATOM 2247 O O . ASP B 1 35 ? -13.75 7.426 17.953 1 94.62 35 ASP B O 1
ATOM 2251 N N . VAL B 1 36 ? -15.117 8.773 19.109 1 95.69 36 VAL B N 1
ATOM 2252 C CA . VAL B 1 36 ? -16.312 7.992 18.828 1 95.69 36 VAL B CA 1
ATOM 2253 C C . VAL B 1 36 ? -17.062 8.594 17.625 1 95.69 36 VAL B C 1
ATOM 2255 O O . VAL B 1 36 ? -17.281 9.805 17.578 1 95.69 36 VAL B O 1
ATOM 2258 N N . LEU B 1 37 ? -17.328 7.762 16.688 1 96.75 37 LEU B N 1
ATOM 2259 C CA . LEU B 1 37 ? -18.125 8.188 15.555 1 96.75 37 LEU B CA 1
ATOM 2260 C C . LEU B 1 37 ? -19.609 7.941 15.812 1 96.75 37 LEU B C 1
ATOM 2262 O O . LEU B 1 37 ? -20.031 6.797 15.984 1 96.75 37 LEU B O 1
ATOM 2266 N N . ASN B 1 38 ? -20.359 8.969 15.812 1 95.88 38 ASN B N 1
ATOM 2267 C CA . ASN B 1 38 ? -21.812 8.883 15.953 1 95.88 38 ASN B CA 1
ATOM 2268 C C . ASN B 1 38 ? -22.5 8.844 14.602 1 95.88 38 ASN B C 1
ATOM 2270 O O . ASN B 1 38 ? -22.578 9.867 13.914 1 95.88 38 ASN B O 1
ATOM 2274 N N . ILE B 1 39 ? -23.031 7.746 14.297 1 95.69 39 ILE B N 1
ATOM 2275 C CA . ILE B 1 39 ? -23.594 7.5 12.977 1 95.69 39 ILE B CA 1
ATOM 2276 C C . ILE B 1 39 ? -24.734 8.484 12.711 1 95.69 39 ILE B C 1
ATOM 2278 O O . ILE B 1 39 ? -24.812 9.086 11.641 1 95.69 39 ILE B O 1
ATOM 2282 N N . LYS B 1 40 ? -25.625 8.672 13.68 1 96 40 LYS B N 1
ATOM 2283 C CA . LYS B 1 40 ? -26.766 9.57 13.508 1 96 40 LYS B CA 1
ATOM 2284 C C . LYS B 1 40 ? -26.297 11.008 13.305 1 96 40 LYS B C 1
ATOM 2286 O O . LYS B 1 40 ? -26.797 11.711 12.422 1 96 40 LYS B O 1
ATOM 2291 N N . GLN B 1 41 ? -25.422 11.398 14.047 1 96.75 41 GLN B N 1
ATOM 2292 C CA . GLN B 1 41 ? -24.891 12.758 13.945 1 96.75 41 GLN B CA 1
ATOM 2293 C C . GLN B 1 41 ? -24.219 12.977 12.594 1 96.75 41 GLN B C 1
ATOM 2295 O O . GLN B 1 41 ? -24.406 14.023 11.961 1 96.75 41 GLN B O 1
ATOM 2300 N N . LEU B 1 42 ? -23.375 12.047 12.172 1 96.94 42 LEU B N 1
ATOM 2301 C CA . LEU B 1 42 ? -22.703 12.148 10.883 1 96.94 42 LEU B CA 1
ATOM 2302 C C . LEU B 1 42 ? -23.703 12.203 9.742 1 96.94 42 LEU B C 1
ATOM 2304 O O . LEU B 1 42 ? -23.547 12.984 8.805 1 96.94 42 LEU B O 1
ATOM 2308 N N . ALA B 1 43 ? -24.703 11.352 9.844 1 96.75 43 ALA B N 1
ATOM 2309 C CA . ALA B 1 43 ? -25.75 11.336 8.828 1 96.75 43 ALA B CA 1
ATOM 2310 C C . ALA B 1 43 ? -26.438 12.703 8.727 1 96.75 43 ALA B C 1
ATOM 2312 O O . ALA B 1 43 ? -26.641 13.211 7.621 1 96.75 43 ALA B O 1
ATOM 2313 N N . GLN B 1 44 ? -26.75 13.289 9.828 1 97.12 44 GLN B N 1
ATOM 2314 C CA . GLN B 1 44 ? -27.391 14.602 9.875 1 97.12 44 GLN B CA 1
ATOM 2315 C C . GLN B 1 44 ? -26.469 15.68 9.297 1 97.12 44 GLN B C 1
ATOM 2317 O O . GLN B 1 44 ? -26.906 16.5 8.484 1 97.12 44 GLN B O 1
ATOM 2322 N N . GLN B 1 45 ? -25.234 15.609 9.641 1 96.25 45 GLN B N 1
ATOM 2323 C CA . GLN B 1 45 ? -24.234 16.578 9.195 1 96.25 45 GLN B CA 1
ATOM 2324 C C . GLN B 1 45 ? -24.047 16.531 7.68 1 96.25 45 GLN B C 1
ATOM 2326 O O . GLN B 1 45 ? -23.875 17.562 7.031 1 96.25 45 GLN B O 1
ATOM 2331 N N . LEU B 1 46 ? -24.078 15.352 7.191 1 96.81 46 LEU B N 1
ATOM 2332 C CA . LEU B 1 46 ? -23.781 15.156 5.777 1 96.81 46 LEU B CA 1
ATOM 2333 C C . LEU B 1 46 ? -25.062 15.125 4.949 1 96.81 46 LEU B C 1
ATOM 2335 O O . LEU B 1 46 ? -25 14.977 3.725 1 96.81 46 LEU B O 1
ATOM 2339 N N . LYS B 1 47 ? -26.172 15.227 5.574 1 96.88 47 LYS B N 1
ATOM 2340 C CA . LYS B 1 47 ? -27.484 15.25 4.934 1 96.88 47 LYS B CA 1
ATOM 2341 C C . LYS B 1 47 ? -27.703 14 4.09 1 96.88 47 LYS B C 1
ATOM 2343 O O . LYS B 1 47 ? -28.094 14.086 2.924 1 96.88 47 LYS B O 1
ATOM 2348 N N . VAL B 1 48 ? -27.406 12.875 4.703 1 95.75 48 VAL B N 1
ATOM 2349 C CA . VAL B 1 48 ? -27.656 11.562 4.109 1 95.75 48 VAL B CA 1
ATOM 2350 C C . VAL B 1 48 ? -28.312 10.648 5.133 1 95.75 48 VAL B C 1
ATOM 2352 O O . VAL B 1 48 ? -28.438 11.008 6.309 1 95.75 48 VAL B O 1
ATOM 2355 N N . SER B 1 49 ? -28.859 9.555 4.59 1 94.5 49 SER B N 1
ATOM 2356 C CA . SER B 1 49 ? -29.391 8.547 5.508 1 94.5 49 SER B CA 1
ATOM 2357 C C . SER B 1 49 ? -28.266 7.836 6.262 1 94.5 49 SER B C 1
ATOM 2359 O O . SER B 1 49 ? -27.094 7.992 5.93 1 94.5 49 SER B O 1
ATOM 2361 N N . THR B 1 50 ? -28.656 7.059 7.258 1 94.94 50 THR B N 1
ATOM 2362 C CA . THR B 1 50 ? -27.672 6.371 8.078 1 94.94 50 THR B CA 1
ATOM 2363 C C . THR B 1 50 ? -27 5.246 7.293 1 94.94 50 THR B C 1
ATOM 2365 O O . THR B 1 50 ? -25.875 4.852 7.598 1 94.94 50 THR B O 1
ATOM 2368 N N . MET B 1 51 ? -27.594 4.816 6.305 1 92.06 51 MET B N 1
ATOM 2369 C CA . MET B 1 51 ? -27.125 3.641 5.582 1 92.06 51 MET B CA 1
ATOM 2370 C C . MET B 1 51 ? -25.766 3.912 4.941 1 92.06 51 MET B C 1
ATOM 2372 O O . MET B 1 51 ? -24.812 3.164 5.164 1 92.06 51 MET B O 1
ATOM 2376 N N . PRO B 1 52 ? -25.578 4.969 4.188 1 93.25 52 PRO B N 1
ATOM 2377 C CA . PRO B 1 52 ? -24.266 5.215 3.602 1 93.25 52 PRO B CA 1
ATOM 2378 C C . PRO B 1 52 ? -23.188 5.441 4.66 1 93.25 52 PRO B C 1
ATOM 2380 O O . PRO B 1 52 ? -22.016 5.102 4.438 1 93.25 52 PRO B O 1
ATOM 2383 N N . VAL B 1 53 ? -23.578 5.977 5.777 1 95.62 53 VAL B N 1
ATOM 2384 C CA . VAL B 1 53 ? -22.625 6.195 6.859 1 95.62 53 VAL B CA 1
ATOM 2385 C C . VAL B 1 53 ? -22.188 4.855 7.445 1 95.62 53 VAL B C 1
ATOM 2387 O O . VAL B 1 53 ? -21 4.625 7.656 1 95.62 53 VAL B O 1
ATOM 2390 N N . ARG B 1 54 ? -23.109 4.02 7.648 1 91.38 54 ARG B N 1
ATOM 2391 C CA . ARG B 1 54 ? -22.812 2.688 8.172 1 91.38 54 ARG B CA 1
ATOM 2392 C C . ARG B 1 54 ? -21.891 1.92 7.227 1 91.38 54 ARG B C 1
ATOM 2394 O O . ARG B 1 54 ? -20.969 1.235 7.672 1 91.38 54 ARG B O 1
ATOM 2401 N N . GLU B 1 55 ? -22.188 2.08 6.023 1 88.81 55 GLU B N 1
ATOM 2402 C CA . GLU B 1 55 ? -21.359 1.396 5.023 1 88.81 55 GLU B CA 1
ATOM 2403 C C . GLU B 1 55 ? -19.938 1.935 5.02 1 88.81 55 GLU B C 1
ATOM 2405 O O . GLU B 1 55 ? -18.969 1.165 4.922 1 88.81 55 GLU B O 1
ATOM 2410 N N . ALA B 1 56 ? -19.812 3.178 5.105 1 93.31 56 ALA B N 1
ATOM 2411 C CA . ALA B 1 56 ? -18.5 3.809 5.148 1 93.31 56 ALA B CA 1
ATOM 2412 C C . ALA B 1 56 ? -17.719 3.379 6.391 1 93.31 56 ALA B C 1
ATOM 2414 O O . ALA B 1 56 ? -16.531 3.076 6.312 1 93.31 56 ALA B O 1
ATOM 2415 N N . ILE B 1 57 ? -18.406 3.32 7.453 1 94 57 ILE B N 1
ATOM 2416 C CA . ILE B 1 57 ? -17.781 2.943 8.719 1 94 57 ILE B CA 1
ATOM 2417 C C . ILE B 1 57 ? -17.391 1.47 8.68 1 94 57 ILE B C 1
ATOM 2419 O O . ILE B 1 57 ? -16.328 1.095 9.18 1 94 57 ILE B O 1
ATOM 2423 N N . LYS B 1 58 ? -18.188 0.7 8.109 1 88.62 58 LYS B N 1
ATOM 2424 C CA . LYS B 1 58 ? -17.844 -0.711 7.957 1 88.62 58 LYS B CA 1
ATOM 2425 C C . LYS B 1 58 ? -16.562 -0.88 7.133 1 88.62 58 LYS B C 1
ATOM 2427 O O . LYS B 1 58 ? -15.742 -1.746 7.426 1 88.62 58 LYS B O 1
ATOM 2432 N N . ARG B 1 59 ? -16.453 -0.102 6.129 1 89.25 59 ARG B N 1
ATOM 2433 C CA . ARG B 1 59 ? -15.227 -0.145 5.328 1 89.25 59 ARG B CA 1
ATOM 2434 C C . ARG B 1 59 ? -14.016 0.257 6.156 1 89.25 59 ARG B C 1
ATOM 2436 O O . ARG B 1 59 ? -12.977 -0.406 6.105 1 89.25 59 ARG B O 1
ATOM 2443 N N . LEU B 1 60 ? -14.18 1.27 6.875 1 93.88 60 LEU B N 1
ATOM 2444 C CA . LEU B 1 60 ? -13.102 1.721 7.746 1 93.88 60 LEU B CA 1
ATOM 2445 C C . LEU B 1 60 ? -12.734 0.645 8.766 1 93.88 60 LEU B C 1
ATOM 2447 O O . LEU B 1 60 ? -11.562 0.484 9.109 1 93.88 60 LEU B O 1
ATOM 2451 N N . GLU B 1 61 ? -13.727 -0.045 9.234 1 91.44 61 GLU B N 1
ATOM 2452 C CA . GLU B 1 61 ? -13.5 -1.146 10.164 1 91.44 61 GLU B CA 1
ATOM 2453 C C . GLU B 1 61 ? -12.688 -2.262 9.508 1 91.44 61 GLU B C 1
ATOM 2455 O O . GLU B 1 61 ? -11.734 -2.777 10.102 1 91.44 61 GLU B O 1
ATOM 2460 N N . MET B 1 62 ? -13.094 -2.561 8.352 1 84.12 62 MET B N 1
ATOM 2461 C CA . MET B 1 62 ? -12.398 -3.611 7.609 1 84.12 62 MET B CA 1
ATOM 2462 C C . MET B 1 62 ? -10.945 -3.229 7.352 1 84.12 62 MET B C 1
ATOM 2464 O O . MET B 1 62 ? -10.078 -4.098 7.273 1 84.12 62 MET B O 1
ATOM 2468 N N . GLU B 1 63 ? -10.766 -1.97 7.301 1 88.69 63 GLU B N 1
ATOM 2469 C CA . GLU B 1 63 ? -9.422 -1.468 7.051 1 88.69 63 GLU B CA 1
ATOM 2470 C C . GLU B 1 63 ? -8.648 -1.291 8.359 1 88.69 63 GLU B C 1
ATOM 2472 O O . GLU B 1 63 ? -7.484 -0.875 8.344 1 88.69 63 GLU B O 1
ATOM 2477 N N . GLY B 1 64 ? -9.281 -1.565 9.445 1 90.31 64 GLY B N 1
ATOM 2478 C CA . GLY B 1 64 ? -8.641 -1.521 10.75 1 90.31 64 GLY B CA 1
ATOM 2479 C C . GLY B 1 64 ? -8.602 -0.129 11.352 1 90.31 64 GLY B C 1
ATOM 2480 O O . GLY B 1 64 ? -7.918 0.104 12.352 1 90.31 64 GLY B O 1
ATOM 2481 N N . LEU B 1 65 ? -9.289 0.796 10.805 1 95 65 LEU B N 1
ATOM 2482 C CA . LEU B 1 65 ? -9.25 2.188 11.242 1 95 65 LEU B CA 1
ATOM 2483 C C . LEU B 1 65 ? -10.328 2.465 12.289 1 95 65 LEU B C 1
ATOM 2485 O O . LEU B 1 65 ? -10.234 3.438 13.039 1 95 65 LEU B O 1
ATOM 2489 N N . VAL B 1 66 ? -11.375 1.627 12.234 1 95.44 66 VAL B N 1
ATOM 2490 C CA . VAL B 1 66 ? -12.469 1.744 13.203 1 95.44 66 VAL B CA 1
ATOM 2491 C C . VAL B 1 66 ? -12.672 0.412 13.914 1 95.44 66 VAL B C 1
ATOM 2493 O O . VAL B 1 66 ? -12.578 -0.653 13.305 1 95.44 66 VAL B O 1
ATOM 2496 N N . THR B 1 67 ? -12.852 0.449 15.133 1 93.25 67 THR B N 1
ATOM 2497 C CA . THR B 1 67 ? -13.242 -0.702 15.938 1 93.25 67 THR B CA 1
ATOM 2498 C C . THR B 1 67 ? -14.688 -0.56 16.422 1 93.25 67 THR B C 1
ATOM 2500 O O . THR B 1 67 ? -15.062 0.474 16.969 1 93.25 67 THR B O 1
ATOM 2503 N N . ILE B 1 68 ? -15.406 -1.532 16.156 1 89.12 68 ILE B N 1
ATOM 2504 C CA . ILE B 1 68 ? -16.797 -1.517 16.609 1 89.12 68 ILE B CA 1
ATOM 2505 C C . ILE B 1 68 ? -16.922 -2.295 17.906 1 89.12 68 ILE B C 1
ATOM 2507 O O . ILE B 1 68 ? -16.594 -3.479 17.969 1 89.12 68 ILE B O 1
ATOM 2511 N N . LYS B 1 69 ? -17.281 -1.659 18.938 1 86.25 69 LYS B N 1
ATOM 2512 C CA . LYS B 1 69 ? -17.453 -2.236 20.266 1 86.25 69 LYS B CA 1
ATOM 2513 C C . LYS B 1 69 ? -18.891 -2.699 20.484 1 86.25 69 LYS B C 1
ATOM 2515 O O . LYS B 1 69 ? -19.766 -2.406 19.672 1 86.25 69 LYS B O 1
ATOM 2520 N N . PRO B 1 70 ? -19.047 -3.479 21.609 1 79.56 70 PRO B N 1
ATOM 2521 C CA . PRO B 1 70 ? -20.422 -3.871 21.938 1 79.56 70 PRO B CA 1
ATOM 2522 C C . PRO B 1 70 ? -21.375 -2.68 22.016 1 79.56 70 PRO B C 1
ATOM 2524 O O . PRO B 1 70 ? -20.969 -1.583 22.406 1 79.56 70 PRO B O 1
ATOM 2527 N N . ARG B 1 71 ? -22.609 -2.734 21.672 1 76.75 71 ARG B N 1
ATOM 2528 C CA . ARG B 1 71 ? -23.656 -1.713 21.625 1 76.75 71 ARG B CA 1
ATOM 2529 C C . ARG B 1 71 ? -23.438 -0.758 20.469 1 76.75 71 ARG B C 1
ATOM 2531 O O . ARG B 1 71 ? -23.766 0.426 20.547 1 76.75 71 ARG B O 1
ATOM 2538 N N . SER B 1 72 ? -22.531 -1.146 19.641 1 77.94 72 SER B N 1
ATOM 2539 C CA . SER B 1 72 ? -22.375 -0.558 18.312 1 77.94 72 SER B CA 1
ATOM 2540 C C . SER B 1 72 ? -21.641 0.773 18.375 1 77.94 72 SER B C 1
ATOM 2542 O O . SER B 1 72 ? -21.906 1.679 17.594 1 77.94 72 SER B O 1
ATOM 2544 N N . THR B 1 73 ? -20.844 0.914 19.406 1 91.5 73 THR B N 1
ATOM 2545 C CA . THR B 1 73 ? -20.016 2.115 19.438 1 91.5 73 THR B CA 1
ATOM 2546 C C . THR B 1 73 ? -18.859 2.006 18.453 1 91.5 73 THR B C 1
ATOM 2548 O O . THR B 1 73 ? -18.094 1.036 18.484 1 91.5 73 THR B O 1
ATOM 2551 N N . CYS B 1 74 ? -18.781 3.006 17.531 1 95.69 74 CYS B N 1
ATOM 2552 C CA . CYS B 1 74 ? -17.703 3.055 16.531 1 95.69 74 CYS B CA 1
ATOM 2553 C C . CYS B 1 74 ? -16.578 3.975 16.984 1 95.69 74 CYS B C 1
ATOM 2555 O O . CYS B 1 74 ? -16.781 5.184 17.109 1 95.69 74 CYS B O 1
ATOM 2557 N N . ILE B 1 75 ? -15.438 3.4 17.234 1 96.25 75 ILE B N 1
ATOM 2558 C CA . ILE B 1 75 ? -14.32 4.176 17.766 1 96.25 75 ILE B CA 1
ATOM 2559 C C . ILE B 1 75 ? -13.156 4.129 16.781 1 96.25 75 ILE B C 1
ATOM 2561 O O . ILE B 1 75 ? -12.844 3.072 16.219 1 96.25 75 ILE B O 1
ATOM 2565 N N . ILE B 1 76 ? -12.578 5.297 16.516 1 96.38 76 ILE B N 1
ATOM 2566 C CA . ILE B 1 76 ? -11.359 5.301 15.727 1 96.38 76 ILE B CA 1
ATOM 2567 C C . ILE B 1 76 ? -10.258 4.547 16.469 1 96.38 76 ILE B C 1
ATOM 2569 O O . ILE B 1 76 ? -9.945 4.863 17.609 1 96.38 76 ILE B O 1
ATOM 2573 N N . THR B 1 77 ? -9.648 3.607 15.836 1 94.31 77 THR B N 1
ATOM 2574 C CA . THR B 1 77 ? -8.68 2.715 16.469 1 94.31 77 THR B CA 1
ATOM 2575 C C . THR B 1 77 ? -7.414 3.479 16.844 1 94.31 77 THR B C 1
ATOM 2577 O O . THR B 1 77 ? -6.895 4.27 16.062 1 94.31 77 THR B O 1
ATOM 2580 N N . ILE B 1 78 ? -6.934 3.295 18.062 1 92.12 78 ILE B N 1
ATOM 2581 C CA . ILE B 1 78 ? -5.648 3.832 18.484 1 92.12 78 ILE B CA 1
ATOM 2582 C C . ILE B 1 78 ? -4.527 2.879 18.078 1 92.12 78 ILE B C 1
ATOM 2584 O O . ILE B 1 78 ? -4.543 1.699 18.422 1 92.12 78 ILE B O 1
ATOM 2588 N N . PRO B 1 79 ? -3.627 3.359 17.359 1 93.19 79 PRO B N 1
ATOM 2589 C CA . PRO B 1 79 ? -2.545 2.48 16.922 1 93.19 79 PRO B CA 1
ATOM 2590 C C . PRO B 1 79 ? -1.629 2.043 18.062 1 93.19 79 PRO B C 1
ATOM 2592 O O . PRO B 1 79 ? -1.498 2.754 19.062 1 93.19 79 PRO B O 1
ATOM 2595 N N . THR B 1 80 ? -1.03 0.922 17.922 1 94.31 80 THR B N 1
ATOM 2596 C CA . THR B 1 80 ? -0.004 0.442 18.844 1 94.31 80 THR B CA 1
ATOM 2597 C C . THR B 1 80 ? 1.365 0.999 18.453 1 94.31 80 THR B C 1
ATOM 2599 O O . THR B 1 80 ? 1.517 1.621 17.406 1 94.31 80 THR B O 1
ATOM 2602 N N . LYS B 1 81 ? 2.359 0.814 19.297 1 93.56 81 LYS B N 1
ATOM 2603 C CA . LYS B 1 81 ? 3.73 1.186 18.953 1 93.56 81 LYS B CA 1
ATOM 2604 C C . LYS B 1 81 ? 4.199 0.468 17.688 1 93.56 81 LYS B C 1
ATOM 2606 O O . LYS B 1 81 ? 4.84 1.072 16.828 1 93.56 81 LYS B O 1
ATOM 2611 N N . LYS B 1 82 ? 3.848 -0.771 17.625 1 95.88 82 LYS B N 1
ATOM 2612 C CA . LYS B 1 82 ? 4.215 -1.558 16.453 1 95.88 82 LYS B CA 1
ATOM 2613 C C . LYS B 1 82 ? 3.598 -0.977 15.18 1 95.88 82 LYS B C 1
ATOM 2615 O O . LYS B 1 82 ? 4.266 -0.868 14.148 1 95.88 82 LYS B O 1
ATOM 2620 N N . ASP B 1 83 ? 2.311 -0.602 15.297 1 95.06 83 ASP B N 1
ATOM 2621 C CA . ASP B 1 83 ? 1.637 0.018 14.164 1 95.06 83 ASP B CA 1
ATOM 2622 C C . ASP B 1 83 ? 2.393 1.254 13.68 1 95.06 83 ASP B C 1
ATOM 2624 O O . ASP B 1 83 ? 2.613 1.426 12.484 1 95.06 83 ASP B O 1
ATOM 2628 N N . ILE B 1 84 ? 2.76 2.061 14.609 1 94.38 84 ILE B N 1
ATOM 2629 C CA . ILE B 1 84 ? 3.426 3.318 14.289 1 94.38 84 ILE B CA 1
ATOM 2630 C C . ILE B 1 84 ? 4.781 3.033 13.648 1 94.38 84 ILE B C 1
ATOM 2632 O O . ILE B 1 84 ? 5.117 3.609 12.609 1 94.38 84 ILE B O 1
ATOM 2636 N N . LEU B 1 85 ? 5.539 2.139 14.219 1 95.56 85 LEU B N 1
ATOM 2637 C CA . LEU B 1 85 ? 6.867 1.823 13.711 1 95.56 85 LEU B CA 1
ATOM 2638 C C . LEU B 1 85 ? 6.789 1.244 12.305 1 95.56 85 LEU B C 1
ATOM 2640 O O . LEU B 1 85 ? 7.562 1.631 11.422 1 95.56 85 LEU B O 1
ATOM 2644 N N . GLU B 1 86 ? 5.875 0.333 12.078 1 97.38 86 GLU B N 1
ATOM 2645 C CA . GLU B 1 86 ? 5.668 -0.239 10.75 1 97.38 86 GLU B CA 1
ATOM 2646 C C . GLU B 1 86 ? 5.285 0.837 9.734 1 97.38 86 GLU B C 1
ATOM 2648 O O . GLU B 1 86 ? 5.773 0.832 8.602 1 97.38 86 GLU B O 1
ATOM 2653 N N . THR B 1 87 ? 4.422 1.712 10.164 1 97.44 87 THR B N 1
ATOM 2654 C CA . THR B 1 87 ? 3.926 2.746 9.266 1 97.44 87 THR B CA 1
ATOM 2655 C C . THR B 1 87 ? 5.027 3.752 8.945 1 97.44 87 THR B C 1
ATOM 2657 O O . THR B 1 87 ? 5.141 4.211 7.801 1 97.44 87 THR B O 1
ATOM 2660 N N . VAL B 1 88 ? 5.836 4.129 9.914 1 97 88 VAL B N 1
ATOM 2661 C CA . VAL B 1 88 ? 6.953 5.043 9.703 1 97 88 VAL B CA 1
ATOM 2662 C C . VAL B 1 88 ? 7.93 4.441 8.695 1 97 88 VAL B C 1
ATOM 2664 O O . VAL B 1 88 ? 8.422 5.137 7.801 1 97 88 VAL B O 1
ATOM 2667 N N . GLU B 1 89 ? 8.188 3.182 8.828 1 98 89 GLU B N 1
ATOM 2668 C CA . GLU B 1 89 ? 9.078 2.484 7.91 1 98 89 GLU B CA 1
ATOM 2669 C C . GLU B 1 89 ? 8.562 2.557 6.477 1 98 89 GLU B C 1
ATOM 2671 O O . GLU B 1 89 ? 9.328 2.805 5.543 1 98 89 GLU B O 1
ATOM 2676 N N . MET B 1 90 ? 7.289 2.311 6.266 1 98.56 90 MET B N 1
ATOM 2677 C CA . MET B 1 90 ? 6.691 2.365 4.934 1 98.56 90 MET B CA 1
ATOM 2678 C C . MET B 1 90 ? 6.684 3.793 4.398 1 98.56 90 MET B C 1
ATOM 2680 O O . MET B 1 90 ? 6.867 4.012 3.201 1 98.56 90 MET B O 1
ATOM 2684 N N . ARG B 1 91 ? 6.387 4.781 5.258 1 98.44 91 ARG B N 1
ATOM 2685 C CA . ARG B 1 91 ? 6.465 6.18 4.848 1 98.44 91 ARG B CA 1
ATOM 2686 C C . ARG B 1 91 ? 7.84 6.512 4.281 1 98.44 91 ARG B C 1
ATOM 2688 O O . ARG B 1 91 ? 7.949 7.074 3.191 1 98.44 91 ARG B O 1
ATOM 2695 N N . GLU B 1 92 ? 8.852 6.137 5.109 1 98.56 92 GLU B N 1
ATOM 2696 C CA . GLU B 1 92 ? 10.219 6.406 4.676 1 98.56 92 GLU B CA 1
ATOM 2697 C C . GLU B 1 92 ? 10.508 5.754 3.326 1 98.56 92 GLU B C 1
ATOM 2699 O O . GLU B 1 92 ? 11.078 6.383 2.434 1 98.56 92 GLU B O 1
ATOM 2704 N N . LEU B 1 93 ? 10.109 4.523 3.182 1 98.62 93 LEU B N 1
ATOM 2705 C CA . LEU B 1 93 ? 10.344 3.781 1.946 1 98.62 93 LEU B CA 1
ATOM 2706 C C . LEU B 1 93 ? 9.727 4.504 0.754 1 98.62 93 LEU B C 1
ATOM 2708 O O . LEU B 1 93 ? 10.406 4.75 -0.247 1 98.62 93 LEU B O 1
ATOM 2712 N N . LEU B 1 94 ? 8.477 4.875 0.857 1 98.75 94 LEU B N 1
ATOM 2713 C CA . LEU B 1 94 ? 7.742 5.43 -0.277 1 98.75 94 LEU B CA 1
ATOM 2714 C C . LEU B 1 94 ? 8.25 6.828 -0.618 1 98.75 94 LEU B C 1
ATOM 2716 O O . LEU B 1 94 ? 8.445 7.152 -1.792 1 98.75 94 LEU B O 1
ATOM 2720 N N . GLU B 1 95 ? 8.414 7.707 0.376 1 98.81 95 GLU B N 1
ATOM 2721 C CA . GLU B 1 95 ? 8.828 9.086 0.108 1 98.81 95 GLU B CA 1
ATOM 2722 C C . GLU B 1 95 ? 10.227 9.133 -0.486 1 98.81 95 GLU B C 1
ATOM 2724 O O . GLU B 1 95 ? 10.492 9.898 -1.415 1 98.81 95 GLU B O 1
ATOM 2729 N N . VAL B 1 96 ? 11.148 8.32 0.042 1 98.81 96 VAL B N 1
ATOM 2730 C CA . VAL B 1 96 ? 12.492 8.266 -0.509 1 98.81 96 VAL B CA 1
ATOM 2731 C C . VAL B 1 96 ? 12.453 7.742 -1.942 1 98.81 96 VAL B C 1
ATOM 2733 O O . VAL B 1 96 ? 13.102 8.289 -2.832 1 98.81 96 VAL B O 1
ATOM 2736 N N . PHE B 1 97 ? 11.703 6.691 -2.223 1 98.81 97 PHE B N 1
ATOM 2737 C CA . PHE B 1 97 ? 11.523 6.152 -3.566 1 98.81 97 PHE B CA 1
ATOM 2738 C C . PHE B 1 97 ? 11.078 7.242 -4.531 1 98.81 97 PHE B C 1
ATOM 2740 O O . PHE B 1 97 ? 11.609 7.359 -5.637 1 98.81 97 PHE B O 1
ATOM 2747 N N . CYS B 1 98 ? 10.039 8.008 -4.117 1 98.75 98 CYS B N 1
ATOM 2748 C CA . CYS B 1 98 ? 9.477 9.039 -4.984 1 98.75 98 CYS B CA 1
ATOM 2749 C C . CYS B 1 98 ? 10.531 10.078 -5.355 1 98.75 98 CYS B C 1
ATOM 2751 O O . CYS B 1 98 ? 10.641 10.469 -6.52 1 98.75 98 CYS B O 1
ATOM 2753 N N . VAL B 1 99 ? 11.305 10.508 -4.379 1 98.81 99 VAL B N 1
ATOM 2754 C CA . VAL B 1 99 ? 12.344 11.5 -4.637 1 98.81 99 VAL B CA 1
ATOM 2755 C C . VAL B 1 99 ? 13.422 10.906 -5.539 1 98.81 99 VAL B C 1
ATOM 2757 O O . VAL B 1 99 ? 13.867 11.555 -6.492 1 98.81 99 VAL B O 1
ATOM 2760 N N . GLU B 1 100 ? 13.836 9.648 -5.285 1 98.56 100 GLU B N 1
ATOM 2761 C CA . GLU B 1 100 ? 14.828 8.977 -6.109 1 98.56 100 GLU B CA 1
ATOM 2762 C C . GLU B 1 100 ? 14.367 8.859 -7.559 1 98.56 100 GLU B C 1
ATOM 2764 O O . GLU B 1 100 ? 15.164 9 -8.484 1 98.56 100 GLU B O 1
ATOM 2769 N N . LYS B 1 101 ? 13.18 8.609 -7.699 1 98.06 101 LYS B N 1
ATOM 2770 C CA . 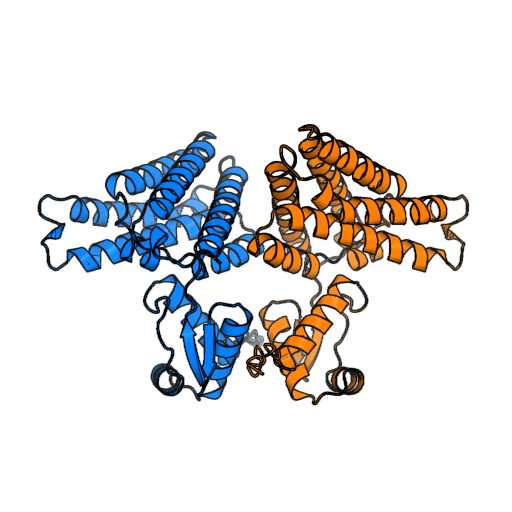LYS B 1 101 ? 12.602 8.398 -9.023 1 98.06 101 LYS B CA 1
ATOM 2771 C C . LYS B 1 101 ? 12.594 9.695 -9.828 1 98.06 101 LYS B C 1
ATOM 2773 O O . LYS B 1 101 ? 12.719 9.672 -11.055 1 98.06 101 LYS B O 1
ATOM 2778 N N . VAL B 1 102 ? 12.484 10.859 -9.203 1 98.25 102 VAL B N 1
ATOM 2779 C CA . VAL B 1 102 ? 12.078 12.008 -10 1 98.25 102 VAL B CA 1
ATOM 2780 C C . VAL B 1 102 ? 13.164 13.078 -9.969 1 98.25 102 VAL B C 1
ATOM 2782 O O . VAL B 1 102 ? 13.156 14.008 -10.789 1 98.25 102 VAL B O 1
ATOM 2785 N N . TYR B 1 103 ? 14.102 13.039 -9.016 1 98.44 103 TYR B N 1
ATOM 2786 C CA . TYR B 1 103 ? 14.977 14.18 -8.766 1 98.44 103 TYR B CA 1
ATOM 2787 C C . TYR B 1 103 ? 15.727 14.57 -10.039 1 98.44 103 TYR B C 1
ATOM 2789 O O . TYR B 1 103 ? 15.953 15.758 -10.289 1 98.44 103 TYR B O 1
ATOM 2797 N N . ALA B 1 104 ? 16.078 13.609 -10.898 1 98.25 104 ALA B N 1
ATOM 2798 C CA . ALA B 1 104 ? 16.984 13.844 -12.023 1 98.25 104 ALA B CA 1
ATOM 2799 C C . ALA B 1 104 ? 16.234 14.43 -13.219 1 98.25 104 ALA B C 1
ATOM 2801 O O . ALA B 1 104 ? 16.844 14.984 -14.133 1 98.25 104 ALA B O 1
ATOM 2802 N N . SER B 1 105 ? 14.922 14.281 -13.219 1 97.5 105 SER B N 1
ATOM 2803 C CA . SER B 1 105 ? 14.242 14.617 -14.469 1 97.5 105 SER B CA 1
ATOM 2804 C C . SER B 1 105 ? 12.93 15.352 -14.211 1 97.5 105 SER B C 1
ATOM 2806 O O . SER B 1 105 ? 12.164 15.617 -15.141 1 97.5 105 SER B O 1
ATOM 2808 N N . VAL B 1 106 ? 12.641 15.695 -12.984 1 97.75 106 VAL B N 1
ATOM 2809 C CA . VAL B 1 106 ? 11.359 16.312 -12.648 1 97.75 106 VAL B CA 1
ATOM 2810 C C . VAL B 1 106 ? 11.203 17.625 -13.414 1 97.75 106 VAL B C 1
ATOM 2812 O O . VAL B 1 106 ? 12.156 18.391 -13.531 1 97.75 106 VAL B O 1
ATOM 2815 N N . ASP B 1 107 ? 10.023 17.781 -14.008 1 96.88 107 ASP B N 1
ATOM 2816 C CA . ASP B 1 107 ? 9.695 19.031 -14.703 1 96.88 107 ASP B CA 1
ATOM 2817 C C . ASP B 1 107 ? 9.453 20.156 -13.711 1 96.88 107 ASP B C 1
ATOM 2819 O O . ASP B 1 107 ? 8.766 19.969 -12.695 1 96.88 107 ASP B O 1
ATOM 2823 N N . GLN B 1 108 ? 9.961 21.328 -14 1 95.88 108 GLN B N 1
ATOM 2824 C CA . GLN B 1 108 ? 9.828 22.484 -13.117 1 95.88 108 GLN B CA 1
ATOM 2825 C C . GLN B 1 108 ? 8.367 22.828 -12.875 1 95.88 108 GLN B C 1
ATOM 2827 O O . GLN B 1 108 ? 8 23.266 -11.781 1 95.88 108 GLN B O 1
ATOM 2832 N N . ASP B 1 109 ? 7.508 22.578 -13.859 1 97.38 109 ASP B N 1
ATOM 2833 C CA . ASP B 1 109 ? 6.086 22.859 -13.719 1 97.38 109 ASP B CA 1
ATOM 2834 C C . ASP B 1 109 ? 5.441 21.953 -12.672 1 97.38 109 ASP B C 1
ATOM 2836 O O . ASP B 1 109 ? 4.508 22.359 -11.977 1 97.38 109 ASP B O 1
ATOM 2840 N N . ASP B 1 110 ? 5.957 20.766 -12.633 1 97.75 110 ASP B N 1
ATOM 2841 C CA . ASP B 1 110 ? 5.406 19.812 -11.68 1 97.75 110 ASP B CA 1
ATOM 2842 C C . ASP B 1 110 ? 5.789 20.172 -10.25 1 97.75 110 ASP B C 1
ATOM 2844 O O . ASP B 1 110 ? 5.199 19.656 -9.297 1 97.75 110 ASP B O 1
ATOM 2848 N N . LEU B 1 111 ? 6.742 21.094 -10.047 1 98.38 111 LEU B N 1
ATOM 2849 C CA . LEU B 1 111 ? 7.191 21.484 -8.719 1 98.38 111 LEU B CA 1
ATOM 2850 C C . LEU B 1 111 ? 6.379 22.672 -8.203 1 98.38 111 LEU B C 1
ATOM 2852 O O . LEU B 1 111 ? 6.477 23.031 -7.031 1 98.38 111 LEU B O 1
ATOM 2856 N N . HIS B 1 112 ? 5.523 23.25 -8.977 1 98.25 112 HIS B N 1
ATOM 2857 C CA . HIS B 1 112 ? 4.793 24.469 -8.625 1 98.25 112 HIS B CA 1
ATOM 2858 C C . HIS B 1 112 ? 3.988 24.281 -7.348 1 98.25 112 HIS B C 1
ATOM 2860 O O . HIS B 1 112 ? 4.047 25.109 -6.441 1 98.25 112 HIS B O 1
ATOM 2866 N N . PRO B 1 113 ? 3.223 23.141 -7.23 1 98.38 113 PRO B N 1
ATOM 2867 C CA . PRO B 1 113 ? 2.482 22.953 -5.98 1 98.38 113 PRO B CA 1
ATOM 2868 C C . PRO B 1 113 ? 3.391 22.953 -4.754 1 98.38 113 PRO B C 1
ATOM 2870 O O . PRO B 1 113 ? 3.016 23.469 -3.699 1 98.38 113 PRO B O 1
ATOM 2873 N N . LEU B 1 114 ? 4.586 22.391 -4.867 1 98.69 114 LEU B N 1
ATOM 2874 C CA . LEU B 1 114 ? 5.527 22.375 -3.752 1 98.69 114 LEU B CA 1
ATOM 2875 C C . LEU B 1 114 ? 6.031 23.766 -3.434 1 98.69 114 LEU B C 1
ATOM 2877 O O . LEU B 1 114 ? 6.191 24.125 -2.264 1 98.69 114 LEU B O 1
ATOM 2881 N N . HIS B 1 115 ? 6.301 24.531 -4.457 1 98.56 115 HIS B N 1
ATOM 2882 C CA . HIS B 1 115 ? 6.691 25.922 -4.25 1 98.56 115 HIS B CA 1
ATOM 2883 C C . HIS B 1 115 ? 5.621 26.688 -3.48 1 98.56 115 HIS B C 1
ATOM 2885 O O . HIS B 1 115 ? 5.934 27.438 -2.553 1 98.56 115 HIS B O 1
ATOM 2891 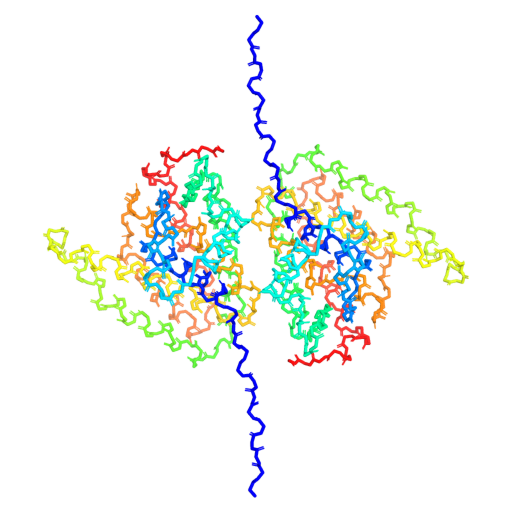N N . GLU B 1 116 ? 4.398 26.484 -3.871 1 98.62 116 GLU B N 1
ATOM 2892 C CA . GLU B 1 116 ? 3.293 27.156 -3.201 1 98.62 116 GLU B CA 1
ATOM 2893 C C . GLU B 1 116 ? 3.213 26.766 -1.729 1 98.62 116 GLU B C 1
ATOM 2895 O O . GLU B 1 116 ? 2.982 27.609 -0.863 1 98.62 116 GLU B O 1
ATOM 2900 N N . ILE B 1 117 ? 3.369 25.531 -1.462 1 98.69 117 ILE B N 1
ATOM 2901 C CA . ILE B 1 117 ? 3.301 25.031 -0.094 1 98.69 117 ILE B CA 1
ATOM 2902 C C . ILE B 1 117 ? 4.438 25.625 0.733 1 98.69 117 ILE B C 1
ATOM 2904 O O . ILE B 1 117 ? 4.219 26.094 1.849 1 98.69 117 ILE B O 1
ATOM 2908 N N . VAL B 1 118 ? 5.668 25.656 0.2 1 98.5 118 VAL B N 1
ATOM 2909 C CA . VAL B 1 118 ? 6.828 26.172 0.918 1 98.5 118 VAL B CA 1
ATOM 2910 C C . VAL B 1 118 ? 6.656 27.672 1.153 1 98.5 118 VAL B C 1
ATOM 2912 O O . VAL B 1 118 ? 7.062 28.203 2.195 1 98.5 118 VAL B O 1
ATOM 2915 N N . GLU B 1 119 ? 6.098 28.344 0.204 1 98.38 119 GLU B N 1
ATOM 2916 C CA . GLU B 1 119 ? 5.797 29.766 0.391 1 98.38 119 GLU B CA 1
ATOM 2917 C C . GLU B 1 119 ? 4.836 29.969 1.561 1 98.38 119 GLU B C 1
ATOM 2919 O O . GLU B 1 119 ? 5.023 30.891 2.365 1 98.38 119 GLU B O 1
ATOM 2924 N N . ARG B 1 120 ? 3.816 29.172 1.638 1 98.44 120 ARG B N 1
ATOM 2925 C CA . ARG B 1 120 ? 2.889 29.25 2.762 1 98.44 120 ARG B CA 1
ATOM 2926 C C . ARG B 1 120 ? 3.588 28.922 4.074 1 98.44 120 ARG B C 1
ATOM 2928 O O . ARG B 1 120 ? 3.332 29.562 5.102 1 98.44 120 ARG B O 1
ATOM 2935 N N . MET B 1 121 ? 4.516 27.969 4.055 1 98.06 121 MET B N 1
ATOM 2936 C CA . MET B 1 121 ? 5.305 27.656 5.242 1 98.06 121 MET B CA 1
ATOM 2937 C C . MET B 1 121 ? 6.148 28.844 5.672 1 98.06 121 MET B C 1
ATOM 2939 O O . MET B 1 121 ? 6.289 29.109 6.863 1 98.06 121 MET B O 1
ATOM 2943 N N . GLU B 1 122 ? 6.668 29.5 4.703 1 97.25 122 GLU B N 1
ATOM 2944 C CA . GLU B 1 122 ? 7.508 30.672 4.953 1 97.25 122 GLU B CA 1
ATOM 2945 C C . GLU B 1 122 ? 6.734 31.766 5.676 1 97.25 122 GLU B C 1
ATOM 2947 O O . GLU B 1 122 ? 7.312 32.562 6.434 1 97.25 122 GLU B O 1
ATOM 2952 N N . HIS B 1 123 ? 5.484 31.797 5.422 1 97.31 123 HIS B N 1
ATOM 2953 C CA . HIS B 1 123 ? 4.637 32.781 6.07 1 97.31 123 HIS B CA 1
ATOM 2954 C C . HIS B 1 123 ? 4.266 32.375 7.484 1 97.31 123 HIS B C 1
ATOM 2956 O O . HIS B 1 123 ? 4.137 33.188 8.383 1 97.31 123 HIS B O 1
ATOM 2962 N N . VAL B 1 124 ? 4.109 31.109 7.719 1 97.31 124 VAL B N 1
ATOM 2963 C CA . VAL B 1 124 ? 3.586 30.609 8.977 1 97.31 124 VAL B CA 1
ATOM 2964 C C . VAL B 1 124 ? 4.734 30.328 9.945 1 97.31 124 VAL B C 1
ATOM 2966 O O . VAL B 1 124 ? 4.633 30.609 11.141 1 97.31 124 VAL B O 1
ATOM 2969 N N . ALA B 1 125 ? 5.871 29.875 9.469 1 96.81 125 ALA B N 1
ATOM 2970 C CA . ALA B 1 125 ? 6.973 29.375 10.289 1 96.81 125 ALA B CA 1
ATOM 2971 C C . ALA B 1 125 ? 7.527 30.484 11.188 1 96.81 125 ALA B C 1
ATOM 2973 O O . ALA B 1 125 ? 7.656 30.297 12.398 1 96.81 125 ALA B O 1
ATOM 2974 N N . PRO B 1 126 ? 7.777 31.703 10.688 1 96.31 126 PRO B N 1
ATOM 2975 C CA . PRO B 1 126 ? 8.336 32.75 11.531 1 96.31 126 PRO B CA 1
ATOM 2976 C C . PRO B 1 126 ? 7.402 33.156 12.688 1 96.31 126 PRO B C 1
ATOM 2978 O O . PRO B 1 126 ? 7.867 33.5 13.766 1 96.31 126 PRO B O 1
ATOM 2981 N N . LEU B 1 127 ? 6.102 33 12.438 1 96.56 127 LEU B N 1
ATOM 2982 C CA . LEU B 1 127 ? 5.129 33.344 13.469 1 96.56 127 LEU B CA 1
ATOM 2983 C C . LEU B 1 127 ? 5.188 32.344 14.617 1 96.56 127 LEU B C 1
ATOM 2985 O O . LEU B 1 127 ? 4.93 32.688 15.766 1 96.56 127 LEU B O 1
ATOM 2989 N N . LEU B 1 128 ? 5.512 31.172 14.297 1 95.69 128 LEU B N 1
ATOM 2990 C CA . LEU B 1 128 ? 5.594 30.109 15.289 1 95.69 128 LEU B CA 1
ATOM 2991 C C . LEU B 1 128 ? 6.93 30.156 16.031 1 95.69 128 LEU B C 1
ATOM 2993 O O . LEU B 1 128 ? 7.043 29.656 17.141 1 95.69 128 LEU B O 1
ATOM 2997 N N . LEU B 1 129 ? 7.906 30.781 15.438 1 95.06 129 LEU B N 1
ATOM 2998 C CA . LEU B 1 129 ? 9.258 30.781 15.977 1 95.06 129 LEU B CA 1
ATOM 2999 C C . LEU B 1 129 ? 9.539 32.062 16.766 1 95.06 129 LEU B C 1
ATOM 3001 O O . LEU B 1 129 ? 10.555 32.156 17.453 1 95.06 129 LEU B O 1
ATOM 3005 N N . GLN B 1 130 ? 8.656 32.938 16.672 1 93.81 130 GLN B N 1
ATOM 3006 C CA . GLN B 1 130 ? 8.836 34.219 17.375 1 93.81 130 GLN B CA 1
ATOM 3007 C C . GLN B 1 130 ? 8.852 34 18.891 1 93.81 130 GLN B C 1
ATOM 3009 O O . GLN B 1 130 ? 8.18 33.094 19.406 1 93.81 130 GLN B O 1
ATOM 3014 N N . ASP B 1 131 ? 9.594 34.875 19.562 1 91.81 131 ASP B N 1
ATOM 3015 C CA . ASP B 1 131 ? 9.617 34.844 21.031 1 91.81 131 ASP B CA 1
ATOM 3016 C C . ASP B 1 131 ? 8.211 35.031 21.594 1 91.81 131 ASP B C 1
ATOM 3018 O O . ASP B 1 131 ? 7.496 35.938 21.203 1 91.81 131 ASP B O 1
ATOM 3022 N N . GLY B 1 132 ? 7.832 34.25 22.469 1 91.12 132 GLY B N 1
ATOM 3023 C CA . GLY B 1 132 ? 6.539 34.344 23.125 1 91.12 132 GLY B CA 1
ATOM 3024 C C . GLY B 1 132 ? 5.402 33.781 22.297 1 91.12 132 GLY B C 1
ATOM 3025 O O . GLY B 1 132 ? 4.23 33.906 22.656 1 91.12 132 GLY B O 1
ATOM 3026 N N . ALA B 1 133 ? 5.734 33.156 21.156 1 91.25 133 ALA B N 1
ATOM 3027 C CA . ALA B 1 133 ? 4.707 32.656 20.25 1 91.25 133 ALA B CA 1
ATOM 3028 C C . ALA B 1 133 ? 3.811 31.641 20.953 1 91.25 133 ALA B C 1
ATOM 3030 O O . ALA B 1 133 ? 2.6 31.609 20.719 1 91.25 133 ALA B O 1
ATOM 3031 N N . HIS B 1 134 ? 4.383 30.922 21.828 1 89.5 134 HIS B N 1
ATOM 3032 C CA . HIS B 1 134 ? 3.664 29.844 22.484 1 89.5 134 HIS B CA 1
ATOM 3033 C C . HIS B 1 134 ? 2.551 30.391 23.375 1 89.5 134 HIS B C 1
ATOM 3035 O O . HIS B 1 134 ? 1.596 29.672 23.688 1 89.5 134 HIS B O 1
ATOM 3041 N N . ASP B 1 135 ? 2.66 31.625 23.781 1 92.38 135 ASP B N 1
ATOM 3042 C CA . ASP B 1 135 ? 1.685 32.25 24.688 1 92.38 135 ASP B CA 1
ATOM 3043 C C . ASP B 1 135 ? 0.543 32.875 23.891 1 92.38 135 ASP B C 1
ATOM 3045 O O . ASP B 1 135 ? -0.487 33.25 24.469 1 92.38 135 ASP B O 1
ATOM 3049 N N . SER B 1 136 ? 0.721 33 22.609 1 92.75 136 SER B N 1
ATOM 3050 C CA . SER B 1 136 ? -0.297 33.625 21.766 1 92.75 136 SER B CA 1
ATOM 3051 C C . SER B 1 136 ? -1.516 32.719 21.625 1 92.75 136 SER B C 1
ATOM 3053 O O . SER B 1 136 ? -1.377 31.516 21.453 1 92.75 136 SER B O 1
ATOM 3055 N N . PRO B 1 137 ? -2.703 33.312 21.781 1 93.62 137 PRO B N 1
ATOM 3056 C CA . PRO B 1 137 ? -3.922 32.531 21.562 1 93.62 137 PRO B CA 1
ATOM 3057 C C . PRO B 1 137 ? -4.008 31.938 20.156 1 93.62 137 PRO B C 1
ATOM 3059 O O . PRO B 1 137 ? -4.777 31 19.922 1 93.62 137 PRO B O 1
ATOM 3062 N N . ARG B 1 138 ? -3.221 32.438 19.203 1 94.56 138 ARG B N 1
ATOM 3063 C CA . ARG B 1 138 ? -3.25 31.969 17.828 1 94.56 138 ARG B CA 1
ATOM 3064 C C . ARG B 1 138 ? -2.297 30.797 17.609 1 94.56 138 ARG B C 1
ATOM 3066 O O . ARG B 1 138 ? -2.322 30.156 16.562 1 94.56 138 ARG B O 1
ATOM 3073 N N . PHE B 1 139 ? -1.509 30.531 18.594 1 92.69 139 PHE B N 1
ATOM 3074 C CA . PHE B 1 139 ? -0.426 29.578 18.438 1 92.69 139 PHE B CA 1
ATOM 3075 C C . PHE B 1 139 ? -0.969 28.203 18.031 1 92.69 139 PHE B C 1
ATOM 3077 O O . PHE B 1 139 ? -0.509 27.625 17.047 1 92.69 139 PHE B O 1
ATOM 3084 N N . PRO B 1 140 ? -2.031 27.719 18.703 1 89.31 140 PRO B N 1
ATOM 3085 C CA . PRO B 1 140 ? -2.535 26.406 18.312 1 89.31 140 PRO B CA 1
ATOM 3086 C C . PRO B 1 140 ? -3.031 26.344 16.875 1 89.31 140 PRO B C 1
ATOM 3088 O O . PRO B 1 140 ? -2.842 25.344 16.188 1 89.31 140 PRO B O 1
ATOM 3091 N N . LEU B 1 141 ? -3.623 27.328 16.438 1 92.75 141 LEU B N 1
ATOM 3092 C CA . LEU B 1 141 ? -4.148 27.391 15.07 1 92.75 141 LEU B CA 1
ATOM 3093 C C . LEU B 1 141 ? -3.014 27.453 14.055 1 92.75 141 LEU B C 1
ATOM 3095 O O . LEU B 1 141 ? -3.08 26.797 13.008 1 92.75 141 LEU B O 1
ATOM 3099 N N . LEU B 1 142 ? -2.027 28.266 14.367 1 94.38 142 LEU B N 1
ATOM 3100 C CA . LEU B 1 142 ? -0.871 28.391 13.484 1 94.38 142 LEU B CA 1
ATOM 3101 C C . LEU B 1 142 ? -0.111 27.078 13.398 1 94.38 142 LEU B C 1
ATOM 3103 O O . LEU B 1 142 ? 0.353 26.688 12.328 1 94.38 142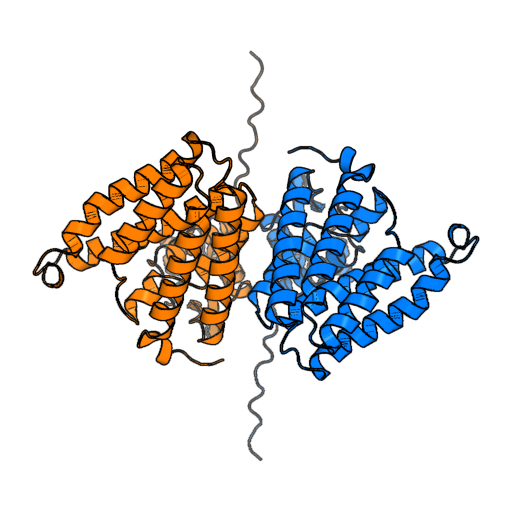 LEU B O 1
ATOM 3107 N N . LEU B 1 143 ? 0.015 26.422 14.547 1 92.31 143 LEU B N 1
ATOM 3108 C CA . LEU B 1 143 ? 0.695 25.125 14.57 1 92.31 143 LEU B CA 1
ATOM 3109 C C . LEU B 1 143 ? -0.063 24.094 13.734 1 92.31 143 LEU B C 1
ATOM 3111 O O . LEU B 1 143 ? 0.543 23.344 12.977 1 92.31 143 LEU B O 1
ATOM 3115 N N . SER B 1 144 ? -1.342 24.078 13.875 1 91.94 144 SER B N 1
ATOM 3116 C CA . SER B 1 144 ? -2.178 23.172 13.094 1 91.94 144 SER B CA 1
ATOM 3117 C C . SER B 1 144 ? -2.016 23.438 11.594 1 91.94 144 SER B C 1
ATOM 3119 O O . SER B 1 144 ? -1.93 22.5 10.805 1 91.94 144 SER B O 1
ATOM 3121 N N . GLU B 1 145 ? -2.002 24.641 11.234 1 94.69 145 GLU B N 1
ATOM 3122 C CA . GLU B 1 145 ? -1.795 25.016 9.836 1 94.69 145 GLU B CA 1
ATOM 3123 C C . GLU B 1 145 ? -0.445 24.516 9.328 1 94.69 145 GLU B C 1
ATOM 3125 O O . GLU B 1 145 ? -0.346 24 8.211 1 94.69 145 GLU B O 1
ATOM 3130 N N . TYR B 1 146 ? 0.574 24.688 10.109 1 95.62 146 TYR B N 1
ATOM 3131 C CA . TYR B 1 146 ? 1.907 24.25 9.711 1 95.62 146 TYR B CA 1
ATOM 3132 C C . TYR B 1 146 ? 1.959 22.734 9.531 1 95.62 146 TYR B C 1
ATOM 3134 O O . TYR B 1 146 ? 2.551 22.234 8.57 1 95.62 146 TYR B O 1
ATOM 3142 N N . ILE B 1 147 ? 1.35 22.016 10.445 1 93.5 147 ILE B N 1
ATOM 3143 C CA . ILE B 1 147 ? 1.297 20.562 10.359 1 93.5 147 ILE B CA 1
ATOM 3144 C C . ILE B 1 147 ? 0.588 20.141 9.07 1 93.5 147 ILE B C 1
ATOM 3146 O O . ILE B 1 147 ? 1.029 19.219 8.383 1 93.5 147 ILE B O 1
ATOM 3150 N N . GLN B 1 148 ? -0.474 20.812 8.719 1 94.56 148 GLN B N 1
ATOM 3151 C CA . GLN B 1 148 ? -1.199 20.547 7.484 1 94.56 148 GLN B CA 1
ATOM 3152 C C . GLN B 1 148 ? -0.317 20.797 6.266 1 94.56 148 GLN B C 1
ATOM 3154 O O . GLN B 1 148 ? -0.366 20.047 5.289 1 94.56 148 GLN B O 1
ATOM 3159 N N . LEU B 1 149 ? 0.41 21.844 6.316 1 97.06 149 LEU B N 1
ATOM 3160 C CA . LEU B 1 149 ? 1.303 22.172 5.207 1 97.06 149 LEU B CA 1
ATOM 3161 C C . LEU B 1 149 ? 2.379 21.094 5.051 1 97.06 149 LEU B C 1
ATOM 3163 O O . LEU B 1 149 ? 2.732 20.734 3.928 1 97.06 149 LEU B O 1
ATOM 3167 N N . GLU B 1 150 ? 2.939 20.594 6.148 1 96.19 150 GLU B N 1
ATOM 3168 C CA . GLU B 1 150 ? 3.895 19.484 6.086 1 96.19 150 GLU B CA 1
ATOM 3169 C C . GLU B 1 150 ? 3.275 18.25 5.422 1 96.19 150 GLU B C 1
ATOM 3171 O O . GLU B 1 150 ? 3.902 17.625 4.566 1 96.19 150 GLU B O 1
ATOM 3176 N N . HIS B 1 151 ? 2.098 17.984 5.82 1 94.94 151 HIS B N 1
ATOM 3177 C CA . HIS B 1 151 ? 1.376 16.859 5.234 1 94.94 151 HIS B CA 1
ATOM 3178 C C . HIS B 1 151 ? 1.198 17.047 3.73 1 94.94 151 HIS B C 1
ATOM 3180 O O . HIS B 1 151 ? 1.465 16.125 2.951 1 94.94 151 HIS B O 1
ATOM 3186 N N . LEU B 1 152 ? 0.712 18.203 3.365 1 97.06 152 LEU B N 1
ATOM 3187 C CA . LEU B 1 152 ? 0.484 18.484 1.953 1 97.06 152 LEU B CA 1
ATOM 3188 C C . LEU B 1 152 ? 1.784 18.391 1.161 1 97.06 152 LEU B C 1
ATOM 3190 O O . LEU B 1 152 ? 1.792 17.891 0.031 1 97.06 152 LEU B O 1
ATOM 3194 N N . TYR B 1 153 ? 2.889 18.891 1.762 1 98.62 153 TYR B N 1
ATOM 3195 C CA . TYR B 1 153 ? 4.195 18.844 1.111 1 98.62 153 TYR B CA 1
ATOM 3196 C C . TYR B 1 153 ? 4.586 17.422 0.771 1 98.62 153 TYR B C 1
ATOM 3198 O O . TYR B 1 153 ? 4.906 17.109 -0.38 1 98.62 153 TYR B O 1
ATOM 3206 N N . HIS B 1 154 ? 4.531 16.5 1.693 1 98.44 154 HIS B N 1
ATOM 3207 C CA . HIS B 1 154 ? 4.949 15.117 1.498 1 98.44 154 HIS B CA 1
ATOM 3208 C C . HIS B 1 154 ? 3.986 14.383 0.577 1 98.44 154 HIS B C 1
ATOM 3210 O O . HIS B 1 154 ? 4.402 13.516 -0.2 1 98.44 154 HIS B O 1
ATOM 3216 N N . THR B 1 155 ? 2.705 14.727 0.673 1 97.94 155 THR B N 1
ATOM 3217 C CA . THR B 1 155 ? 1.728 14.156 -0.247 1 97.94 155 THR B CA 1
ATOM 3218 C C . THR B 1 155 ? 2.051 14.539 -1.688 1 97.94 155 THR B C 1
ATOM 3220 O O . THR B 1 155 ? 2.037 13.688 -2.582 1 97.94 155 THR B O 1
ATOM 3223 N N . GLN B 1 156 ? 2.334 15.836 -1.861 1 98.19 156 GLN B N 1
ATOM 3224 C CA . GLN B 1 156 ? 2.678 16.312 -3.197 1 98.19 156 GLN B CA 1
ATOM 3225 C C . GLN B 1 156 ? 3.992 15.703 -3.678 1 98.19 156 GLN B C 1
ATOM 3227 O O . GLN B 1 156 ? 4.156 15.43 -4.867 1 98.19 156 GLN B O 1
ATOM 3232 N N . LEU B 1 157 ? 4.914 15.555 -2.768 1 98.5 157 LEU B N 1
ATOM 3233 C CA . LEU B 1 157 ? 6.168 14.883 -3.094 1 98.5 157 LEU B CA 1
ATOM 3234 C C . LEU B 1 157 ? 5.914 13.5 -3.668 1 98.5 157 LEU B C 1
ATOM 3236 O O . LEU B 1 157 ? 6.5 13.125 -4.691 1 98.5 157 LEU B O 1
ATOM 3240 N N . CYS B 1 158 ? 5.07 12.727 -3.08 1 98.38 158 CYS B N 1
ATOM 3241 C CA . CYS B 1 158 ? 4.75 11.375 -3.52 1 98.38 158 CYS B CA 1
ATOM 3242 C C . CYS B 1 158 ? 4.008 11.398 -4.852 1 98.38 158 CYS B C 1
ATOM 3244 O O . CYS B 1 158 ? 4.188 10.5 -5.68 1 98.38 158 CYS B O 1
ATOM 3246 N N . ARG B 1 159 ? 3.225 12.438 -5.09 1 97.75 159 ARG B N 1
ATOM 3247 C CA . ARG B 1 159 ? 2.471 12.57 -6.332 1 97.75 159 ARG B CA 1
ATOM 3248 C C . ARG B 1 159 ? 3.406 12.734 -7.523 1 97.75 159 ARG B C 1
ATOM 3250 O O . ARG B 1 159 ? 3.068 12.344 -8.648 1 97.75 159 ARG B O 1
ATOM 3257 N N . LEU B 1 160 ? 4.594 13.273 -7.297 1 97.88 160 LEU B N 1
ATOM 3258 C CA . LEU B 1 160 ? 5.555 13.492 -8.375 1 97.88 160 LEU B CA 1
ATOM 3259 C C . LEU B 1 160 ? 5.941 12.172 -9.039 1 97.88 160 LEU B C 1
ATOM 3261 O O . LEU B 1 160 ? 6.355 12.156 -10.195 1 97.88 160 LEU B O 1
ATOM 3265 N N . ALA B 1 161 ? 5.844 11.055 -8.297 1 97.44 161 ALA B N 1
ATOM 3266 C CA . ALA B 1 161 ? 6.219 9.75 -8.836 1 97.44 161 ALA B CA 1
ATOM 3267 C C . ALA B 1 161 ? 5.27 9.32 -9.953 1 97.44 161 ALA B C 1
ATOM 3269 O O . ALA B 1 161 ? 5.574 8.406 -10.719 1 97.44 161 ALA B O 1
ATOM 3270 N N . ASN B 1 162 ? 4.082 9.969 -9.984 1 96.69 162 ASN B N 1
ATOM 3271 C CA . ASN B 1 162 ? 3.08 9.648 -11 1 96.69 162 ASN B CA 1
ATOM 3272 C C . ASN B 1 162 ? 2.785 8.148 -11.047 1 96.69 162 ASN B C 1
ATOM 3274 O O . ASN B 1 162 ? 2.855 7.531 -12.109 1 96.69 162 ASN B O 1
ATOM 3278 N N . ASN B 1 163 ? 2.557 7.559 -9.992 1 98 163 ASN B N 1
ATOM 3279 C CA . ASN B 1 163 ? 2.166 6.168 -9.758 1 98 163 ASN B CA 1
ATOM 3280 C C . ASN B 1 163 ? 0.954 6.074 -8.836 1 98 163 ASN B C 1
ATOM 3282 O O . ASN B 1 163 ? 1.043 6.402 -7.652 1 98 163 ASN B O 1
ATOM 3286 N N . SER B 1 164 ? -0.137 5.605 -9.359 1 96.5 164 SER B N 1
ATOM 3287 C CA . SER B 1 164 ? -1.401 5.617 -8.633 1 96.5 164 SER B CA 1
ATOM 3288 C C . SER B 1 164 ? -1.334 4.73 -7.391 1 96.5 164 SER B C 1
ATOM 3290 O O . SER B 1 164 ? -2.027 4.98 -6.402 1 96.5 164 SER B O 1
ATOM 3292 N N . LEU B 1 165 ? -0.525 3.684 -7.398 1 97.38 165 LEU B N 1
ATOM 3293 C CA . LEU B 1 165 ? -0.377 2.836 -6.219 1 97.38 165 LEU B CA 1
ATOM 3294 C C . LEU B 1 165 ? 0.414 3.555 -5.129 1 97.38 165 LEU B C 1
ATOM 3296 O O . LEU B 1 165 ? 0.148 3.369 -3.941 1 97.38 165 LEU B O 1
ATOM 3300 N N . VAL B 1 166 ? 1.384 4.375 -5.504 1 98.38 166 VAL B N 1
ATOM 3301 C CA . VAL B 1 166 ? 2.074 5.203 -4.523 1 98.38 166 VAL B CA 1
ATOM 3302 C C . VAL B 1 166 ? 1.067 6.098 -3.801 1 98.38 166 VAL B C 1
ATOM 3304 O O . VAL B 1 166 ? 1.058 6.164 -2.57 1 98.38 166 VAL B O 1
ATOM 3307 N N . ASP B 1 167 ? 0.213 6.77 -4.629 1 97.38 167 ASP B N 1
ATOM 3308 C CA . ASP B 1 167 ? -0.796 7.648 -4.043 1 97.38 167 ASP B CA 1
ATOM 3309 C C . ASP B 1 167 ? -1.7 6.879 -3.084 1 97.38 167 ASP B C 1
ATOM 3311 O O . ASP B 1 167 ? -1.994 7.355 -1.984 1 97.38 167 ASP B O 1
ATOM 3315 N N . LYS B 1 168 ? -2.068 5.734 -3.498 1 96 168 LYS B N 1
ATOM 3316 C CA . LYS B 1 168 ? -2.975 4.91 -2.703 1 96 168 LYS B CA 1
ATOM 3317 C C . LYS B 1 168 ? -2.311 4.457 -1.406 1 96 168 LYS B C 1
ATOM 3319 O O . LYS B 1 168 ? -2.898 4.57 -0.328 1 96 168 LYS B O 1
ATOM 3324 N N . PHE B 1 169 ? -1.133 3.889 -1.484 1 97.88 169 PHE B N 1
ATOM 3325 C CA . PHE B 1 169 ? -0.412 3.402 -0.313 1 97.88 169 PHE B CA 1
ATOM 3326 C C . PHE B 1 169 ? -0.098 4.547 0.642 1 97.88 169 PHE B C 1
ATOM 3328 O O . PHE B 1 169 ? -0.202 4.395 1.86 1 97.88 169 PHE B O 1
ATOM 3335 N N . TYR B 1 170 ? 0.268 5.672 0.08 1 97.88 170 TYR B N 1
ATOM 3336 C CA . TYR B 1 170 ? 0.619 6.809 0.925 1 97.88 170 TYR B CA 1
ATOM 3337 C C . TYR B 1 170 ? -0.597 7.312 1.692 1 97.88 170 TYR B C 1
ATOM 3339 O O . TYR B 1 170 ? -0.477 7.754 2.838 1 97.88 170 TYR B O 1
ATOM 3347 N N . ARG B 1 171 ? -1.756 7.316 1.061 1 95.88 171 ARG B N 1
ATOM 3348 C CA . ARG B 1 171 ? -2.986 7.68 1.755 1 95.88 171 ARG B CA 1
ATOM 3349 C C . ARG B 1 171 ? -3.24 6.754 2.939 1 95.88 171 ARG B C 1
ATOM 3351 O O . ARG B 1 171 ? -3.645 7.207 4.012 1 95.88 171 ARG B O 1
ATOM 3358 N N . GLU B 1 172 ? -3.025 5.496 2.732 1 95.44 172 GLU B N 1
ATOM 3359 C CA . GLU B 1 172 ? -3.158 4.531 3.82 1 95.44 172 GLU B CA 1
ATOM 3360 C C . GLU B 1 172 ? -2.18 4.836 4.949 1 95.44 172 GLU B C 1
ATOM 3362 O O . GLU B 1 172 ? -2.529 4.73 6.129 1 95.44 172 GLU B O 1
ATOM 3367 N N . ILE B 1 173 ? -1.009 5.172 4.59 1 97.44 173 ILE B N 1
ATOM 3368 C CA . ILE B 1 173 ? 0.023 5.516 5.562 1 97.44 173 ILE B CA 1
ATOM 3369 C C . ILE B 1 173 ? -0.428 6.719 6.387 1 97.44 173 ILE B C 1
ATOM 3371 O O . ILE B 1 173 ? -0.295 6.723 7.613 1 97.44 173 ILE B O 1
ATOM 3375 N N . ASN B 1 174 ? -1.003 7.73 5.719 1 96.06 174 ASN B N 1
ATOM 3376 C CA . ASN B 1 174 ? -1.442 8.945 6.402 1 96.06 174 ASN B CA 1
ATOM 3377 C C . ASN B 1 174 ? -2.607 8.664 7.348 1 96.06 174 ASN B C 1
ATOM 3379 O O . ASN B 1 174 ? -2.76 9.336 8.367 1 96.06 174 ASN B O 1
ATOM 3383 N N . LEU B 1 175 ? -3.398 7.656 7.059 1 95.62 175 LEU B N 1
ATOM 3384 C CA . LEU B 1 175 ? -4.504 7.266 7.922 1 95.62 175 LEU B CA 1
ATOM 3385 C C . LEU B 1 175 ? -3.992 6.57 9.18 1 95.62 175 LEU B C 1
ATOM 3387 O O . LEU B 1 175 ? -4.562 6.73 10.258 1 95.62 175 LEU B O 1
ATOM 3391 N N . LYS B 1 176 ? -2.912 5.883 9.039 1 94.69 176 LYS B N 1
ATOM 3392 C CA . LYS B 1 176 ? -2.396 5.066 10.133 1 94.69 176 LYS B CA 1
ATOM 3393 C C . LYS B 1 176 ? -1.327 5.816 10.922 1 94.69 176 LYS B C 1
ATOM 3395 O O . LYS B 1 176 ? -0.983 5.426 12.039 1 94.69 176 LYS B O 1
ATOM 3400 N N . LEU B 1 177 ? -0.811 6.812 10.328 1 93 177 LEU B N 1
ATOM 3401 C CA . LEU B 1 177 ? 0.164 7.707 10.945 1 93 177 LEU B CA 1
ATOM 3402 C C . LEU B 1 177 ? -0.277 9.164 10.828 1 93 177 LEU B C 1
ATOM 3404 O O . LEU B 1 177 ? 0.245 9.906 9.992 1 93 177 LEU B O 1
ATOM 3408 N N . ASN B 1 178 ? -1.207 9.492 11.672 1 90.81 178 ASN B N 1
ATOM 3409 C CA . ASN B 1 178 ? -1.708 10.859 11.68 1 90.81 178 ASN B CA 1
ATOM 3410 C C . ASN B 1 178 ? -0.782 11.797 12.453 1 90.81 178 ASN B C 1
ATOM 3412 O O . ASN B 1 178 ? -0.706 11.719 13.68 1 90.81 178 ASN B O 1
ATOM 3416 N N . MET B 1 179 ? -0.207 12.664 11.766 1 86.5 179 MET B N 1
ATOM 3417 C CA . MET B 1 179 ? 0.832 13.508 12.352 1 86.5 179 MET B CA 1
ATOM 3418 C C . MET B 1 179 ? 0.228 14.523 13.312 1 86.5 179 MET B C 1
ATOM 3420 O O . MET B 1 179 ? 0.886 14.953 14.258 1 86.5 179 MET B O 1
ATOM 3424 N N . HIS B 1 180 ? -1.012 14.922 13.133 1 86.25 180 HIS B N 1
ATOM 3425 C CA . HIS B 1 180 ? -1.677 15.758 14.125 1 86.25 180 HIS B CA 1
ATOM 3426 C C . HIS B 1 180 ? -1.744 15.055 15.484 1 86.25 180 HIS B C 1
ATOM 3428 O O . HIS B 1 180 ? -1.499 15.68 16.516 1 86.25 180 HIS B O 1
ATOM 3434 N N . PHE B 1 181 ? -2.029 13.852 15.422 1 84.19 181 PHE B N 1
ATOM 3435 C CA . PHE B 1 181 ? -2.084 13.047 16.641 1 84.19 181 PHE B CA 1
ATOM 3436 C C . PHE B 1 181 ? -0.696 12.883 17.25 1 84.19 181 PHE B C 1
ATOM 3438 O O . PHE B 1 181 ? -0.52 13.031 18.453 1 84.19 181 PHE B O 1
ATOM 3445 N N . ILE B 1 182 ? 0.202 12.586 16.422 1 85.12 182 ILE B N 1
ATOM 3446 C CA . ILE B 1 182 ? 1.565 12.336 16.875 1 85.12 182 ILE B CA 1
ATOM 3447 C C . ILE B 1 182 ? 2.109 13.578 17.578 1 85.12 182 ILE B C 1
ATOM 3449 O O . ILE B 1 182 ? 2.691 13.484 18.656 1 85.12 182 ILE B O 1
ATOM 3453 N N . TYR B 1 183 ? 1.876 14.727 17.016 1 83.25 183 TYR B N 1
ATOM 3454 C CA . TYR B 1 183 ? 2.404 15.961 17.578 1 83.25 183 TYR B CA 1
ATOM 3455 C C . TYR B 1 183 ? 1.638 16.359 18.828 1 83.25 183 TYR B C 1
ATOM 3457 O O . TYR B 1 183 ? 2.182 17.031 19.719 1 83.25 183 TYR B O 1
ATOM 3465 N N . ASP B 1 184 ? 0.397 15.938 18.953 1 77.5 184 ASP B N 1
ATOM 3466 C CA . ASP B 1 184 ? -0.397 16.203 20.141 1 77.5 184 ASP B CA 1
ATOM 3467 C C . ASP B 1 184 ? 0.144 15.414 21.344 1 77.5 184 ASP B C 1
ATOM 3469 O O . ASP B 1 184 ? 0.165 15.93 22.469 1 77.5 184 ASP B O 1
ATOM 3473 N N . ILE B 1 185 ? 0.6 14.266 21.125 1 73.56 185 ILE B N 1
ATOM 3474 C CA . ILE B 1 185 ? 0.932 13.414 22.266 1 73.56 185 ILE B CA 1
ATOM 3475 C C . ILE B 1 185 ? 2.432 13.484 22.531 1 73.56 185 ILE B C 1
ATOM 3477 O O . ILE B 1 185 ? 2.893 13.07 23.609 1 73.56 185 ILE B O 1
ATOM 3481 N N . ALA B 1 186 ? 3.127 13.773 21.625 1 74.38 186 ALA B N 1
ATOM 3482 C CA . ALA B 1 186 ? 4.574 13.828 21.812 1 74.38 186 ALA B CA 1
ATOM 3483 C C . ALA B 1 186 ? 5.059 15.273 21.922 1 74.38 186 ALA B C 1
ATOM 3485 O O . ALA B 1 186 ? 4.754 15.969 22.891 1 74.38 186 ALA B O 1
ATOM 3486 N N . ALA B 1 187 ? 5.824 15.773 20.891 1 72.88 187 ALA B N 1
ATOM 3487 C CA . ALA B 1 187 ? 6.336 17.141 20.812 1 72.88 187 ALA B CA 1
ATOM 3488 C C . ALA B 1 187 ? 6.004 17.766 19.453 1 72.88 187 ALA B C 1
ATOM 3490 O O . ALA B 1 187 ? 5.926 17.078 18.438 1 72.88 187 ALA B O 1
ATOM 3491 N N . PRO B 1 188 ? 5.676 19.094 19.609 1 78.44 188 PRO B N 1
ATOM 3492 C CA . PRO B 1 188 ? 5.508 19.797 18.328 1 78.44 188 PRO B CA 1
ATOM 3493 C C . PRO B 1 188 ? 6.707 19.609 17.406 1 78.44 188 PRO B C 1
ATOM 3495 O O . PRO B 1 188 ? 7.805 19.281 17.859 1 78.44 188 PRO B O 1
ATOM 3498 N N . PRO B 1 189 ? 6.406 19.734 16.188 1 83 189 PRO B N 1
ATOM 3499 C CA . PRO B 1 189 ? 7.527 19.641 15.25 1 83 189 PRO B CA 1
ATOM 3500 C C . PRO B 1 189 ? 8.586 20.719 15.492 1 83 189 PRO B C 1
ATOM 3502 O O . PRO B 1 189 ? 8.258 21.812 15.953 1 83 189 PRO B O 1
ATOM 3505 N N . ASP B 1 190 ? 9.812 20.328 15.258 1 90.44 190 ASP B N 1
ATOM 3506 C CA . ASP B 1 190 ? 10.859 21.328 15.141 1 90.44 190 ASP B CA 1
ATOM 3507 C C . ASP B 1 190 ? 10.68 22.188 13.883 1 90.44 190 ASP B C 1
ATOM 3509 O O . ASP B 1 190 ? 11.281 21.891 12.844 1 90.44 190 ASP B O 1
ATOM 3513 N N . VAL B 1 191 ? 9.891 23.266 14.047 1 94.56 191 VAL B N 1
ATOM 3514 C CA . VAL B 1 191 ? 9.414 24.047 12.914 1 94.56 191 VAL B CA 1
ATOM 3515 C C . VAL B 1 191 ? 10.602 24.609 12.133 1 94.56 191 VAL B C 1
ATOM 3517 O O . VAL B 1 191 ? 10.625 24.531 10.906 1 94.56 191 VAL B O 1
ATOM 3520 N N . ALA B 1 192 ? 11.57 25.156 12.844 1 95.44 192 ALA B N 1
ATOM 3521 C CA . ALA B 1 192 ? 12.734 25.734 12.188 1 95.44 192 ALA B CA 1
ATOM 3522 C C . ALA B 1 192 ? 13.453 24.688 11.328 1 95.44 192 ALA B C 1
ATOM 3524 O O . ALA B 1 192 ? 13.758 24.938 10.164 1 95.44 192 ALA B O 1
ATOM 3525 N N . ARG B 1 193 ? 13.68 23.562 11.844 1 95.38 193 ARG B N 1
ATOM 3526 C CA . ARG B 1 193 ? 14.414 22.516 11.141 1 95.38 193 ARG B CA 1
ATOM 3527 C C . ARG B 1 193 ? 13.594 21.969 9.977 1 95.38 193 ARG B C 1
ATOM 3529 O O . ARG B 1 193 ? 14.117 21.797 8.875 1 95.38 193 ARG B O 1
ATOM 3536 N N . THR B 1 194 ? 12.367 21.656 10.211 1 95.94 194 THR B N 1
ATOM 3537 C CA . THR B 1 194 ? 11.555 21.016 9.172 1 95.94 194 THR B CA 1
ATOM 3538 C C . THR B 1 194 ? 11.312 21.984 8.016 1 95.94 194 THR B C 1
ATOM 3540 O O . THR B 1 194 ? 11.336 21.578 6.852 1 95.94 194 THR B O 1
ATOM 3543 N N . TYR B 1 195 ? 11.078 23.25 8.352 1 97 195 TYR B N 1
ATOM 3544 C CA . TYR B 1 195 ? 10.938 24.25 7.293 1 97 195 TYR B CA 1
ATOM 3545 C C . TYR B 1 195 ? 12.195 24.312 6.434 1 97 195 TYR B C 1
ATOM 3547 O O . TYR B 1 195 ? 12.109 24.312 5.203 1 97 195 TYR B O 1
ATOM 3555 N N . ARG B 1 196 ? 13.297 24.391 7.047 1 97.5 196 ARG B N 1
ATOM 3556 C CA . ARG B 1 196 ? 14.562 24.438 6.332 1 97.5 196 ARG B CA 1
ATOM 3557 C C . ARG B 1 196 ? 14.742 23.203 5.457 1 97.5 196 ARG B C 1
ATOM 3559 O O . ARG B 1 196 ? 15.18 23.312 4.309 1 97.5 196 ARG B O 1
ATOM 3566 N N . ASP B 1 197 ? 14.461 22 5.992 1 97.94 197 ASP B N 1
ATOM 3567 C CA . ASP B 1 197 ? 14.57 20.75 5.238 1 97.94 197 ASP B CA 1
ATOM 3568 C C . ASP B 1 197 ? 13.703 20.781 3.982 1 97.94 197 ASP B C 1
ATOM 3570 O O . ASP B 1 197 ? 14.141 20.391 2.902 1 97.94 197 ASP B O 1
ATOM 3574 N N . HIS B 1 198 ? 12.469 21.281 4.109 1 98.38 198 HIS B N 1
ATOM 3575 C CA . HIS B 1 198 ? 11.547 21.312 2.977 1 98.38 198 HIS B CA 1
ATOM 3576 C C . HIS B 1 198 ? 12.016 22.312 1.921 1 98.38 198 HIS B C 1
ATOM 3578 O O . HIS B 1 198 ? 11.953 22.031 0.723 1 98.38 198 HIS B O 1
ATOM 3584 N N . ARG B 1 199 ? 12.453 23.438 2.387 1 98.38 199 ARG B N 1
ATOM 3585 C CA . ARG B 1 199 ? 12.977 24.438 1.455 1 98.38 199 ARG B CA 1
ATOM 3586 C C . ARG B 1 199 ? 14.188 23.891 0.707 1 98.38 199 ARG B C 1
ATOM 3588 O O . ARG B 1 199 ? 14.266 24 -0.519 1 98.38 199 ARG B O 1
ATOM 3595 N N . THR B 1 200 ? 15.117 23.297 1.424 1 98.69 200 THR B N 1
ATOM 3596 C CA . THR B 1 200 ? 16.359 22.797 0.826 1 98.69 200 THR B CA 1
ATOM 3597 C C . THR B 1 200 ? 16.062 21.625 -0.103 1 98.69 200 THR B C 1
ATOM 3599 O O . THR B 1 200 ? 16.719 21.469 -1.137 1 98.69 200 THR B O 1
ATOM 3602 N N . LEU B 1 201 ? 15.148 20.781 0.27 1 98.81 201 LEU B N 1
ATOM 3603 C CA . LEU B 1 201 ? 14.758 19.672 -0.592 1 98.81 201 LEU B CA 1
ATOM 3604 C C . LEU B 1 201 ? 14.18 20.172 -1.91 1 98.81 201 LEU B C 1
ATOM 3606 O O . LEU B 1 201 ? 14.523 19.672 -2.979 1 98.81 201 LEU B O 1
ATOM 3610 N N . LEU B 1 202 ? 13.32 21.172 -1.821 1 98.75 202 LEU B N 1
ATOM 3611 C CA . LEU B 1 202 ? 12.727 21.75 -3.023 1 98.75 202 LEU B CA 1
ATOM 3612 C C . LEU B 1 202 ? 13.805 22.359 -3.918 1 98.75 202 LEU B C 1
ATOM 3614 O O . LEU B 1 202 ? 13.758 22.203 -5.141 1 98.75 202 LEU B O 1
ATOM 3618 N N . ASP B 1 203 ? 14.742 23.062 -3.301 1 98.62 203 ASP B N 1
ATOM 3619 C CA . ASP B 1 203 ? 15.859 23.625 -4.055 1 98.62 203 ASP B CA 1
ATOM 3620 C C . ASP B 1 203 ? 16.656 22.531 -4.77 1 98.62 203 ASP B C 1
ATOM 3622 O O . ASP B 1 203 ? 17.016 22.688 -5.934 1 98.62 203 ASP B O 1
ATOM 3626 N N . ALA B 1 204 ? 16.922 21.469 -4.047 1 98.81 204 ALA B N 1
ATOM 3627 C CA . ALA B 1 204 ? 17.656 20.344 -4.621 1 98.81 204 ALA B CA 1
ATOM 3628 C C . ALA B 1 204 ? 16.891 19.719 -5.781 1 98.81 204 ALA B C 1
ATOM 3630 O O . ALA B 1 204 ? 17.484 19.375 -6.812 1 98.81 204 ALA B O 1
ATOM 3631 N N . LEU B 1 205 ? 15.594 19.562 -5.668 1 98.81 205 LEU B N 1
ATOM 3632 C CA . LEU B 1 205 ? 14.766 19.031 -6.746 1 98.81 205 LEU B CA 1
ATOM 3633 C C . LEU B 1 205 ? 14.781 19.984 -7.945 1 98.81 205 LEU B C 1
ATOM 3635 O O . LEU B 1 205 ? 14.898 19.531 -9.086 1 98.81 205 LEU B O 1
ATOM 3639 N N . SER B 1 206 ? 14.664 21.25 -7.711 1 98.38 206 SER B N 1
ATOM 3640 C CA . SER B 1 206 ? 14.641 22.25 -8.766 1 98.38 206 SER B CA 1
ATOM 3641 C C . SER B 1 206 ? 15.938 22.234 -9.57 1 98.38 206 SER B C 1
ATOM 3643 O O . SER B 1 206 ? 15.938 22.531 -10.766 1 98.38 206 SER B O 1
ATOM 3645 N N . SER B 1 207 ? 17 21.906 -8.938 1 98.31 207 SER B N 1
ATOM 3646 C CA . SER B 1 207 ? 18.312 21.906 -9.594 1 98.31 207 SER B CA 1
ATOM 3647 C C . SER B 1 207 ? 18.688 20.5 -10.047 1 98.31 207 SER B C 1
ATOM 3649 O O . SER B 1 207 ? 19.828 20.266 -10.461 1 98.31 207 SER B O 1
ATOM 3651 N N . HIS B 1 208 ? 17.828 19.562 -9.898 1 98.56 208 HIS B N 1
ATOM 3652 C CA . HIS B 1 208 ? 18.047 18.172 -10.273 1 98.56 208 HIS B CA 1
ATOM 3653 C C . HIS B 1 208 ? 19.281 17.594 -9.578 1 98.56 208 HIS B C 1
ATOM 3655 O O . HIS B 1 208 ? 20.062 16.875 -10.203 1 98.56 208 HIS B O 1
ATOM 3661 N N . SER B 1 209 ? 19.422 17.953 -8.391 1 98.62 209 SER B N 1
ATOM 3662 C CA . SER B 1 209 ? 20.578 17.5 -7.625 1 98.62 209 SER B CA 1
ATOM 3663 C C . SER B 1 209 ? 20.281 16.188 -6.914 1 98.62 209 SER B C 1
ATOM 3665 O O . SER B 1 209 ? 19.25 16.047 -6.254 1 98.62 209 SER B O 1
ATOM 3667 N N . LYS B 1 210 ? 21.219 15.273 -6.969 1 98.38 210 LYS B N 1
ATOM 3668 C CA . LYS B 1 210 ? 21.094 13.992 -6.27 1 98.38 210 LYS B CA 1
ATOM 3669 C C . LYS B 1 210 ? 21.062 14.195 -4.758 1 98.38 210 LYS B C 1
ATOM 3671 O O . LYS B 1 210 ? 20.641 13.305 -4.02 1 98.38 210 LYS B O 1
ATOM 3676 N N . GLU B 1 211 ? 21.453 15.328 -4.254 1 98.62 211 GLU B N 1
ATOM 3677 C CA . GLU B 1 211 ? 21.406 15.641 -2.83 1 98.62 211 GLU B CA 1
ATOM 3678 C C . GLU B 1 211 ? 19.984 15.57 -2.289 1 98.62 211 GLU B C 1
ATOM 3680 O O . GLU B 1 211 ? 19.781 15.391 -1.087 1 98.62 211 GLU B O 1
ATOM 3685 N N . ALA B 1 212 ? 18.984 15.719 -3.174 1 98.81 212 ALA B N 1
ATOM 3686 C CA . ALA B 1 212 ? 17.578 15.625 -2.768 1 98.81 212 ALA B CA 1
ATOM 3687 C C . ALA B 1 212 ? 17.312 14.32 -2.018 1 98.81 212 ALA B C 1
ATOM 3689 O O . ALA B 1 212 ? 16.594 14.312 -1.011 1 98.81 212 ALA B O 1
ATOM 3690 N N . VAL B 1 213 ? 17.938 13.273 -2.469 1 98.81 213 VAL B N 1
ATOM 3691 C CA . VAL B 1 213 ? 17.734 11.953 -1.872 1 98.81 213 VAL B CA 1
ATOM 3692 C C . VAL B 1 213 ? 18.312 11.938 -0.456 1 98.81 213 VAL B C 1
ATOM 3694 O O . VAL B 1 213 ? 17.672 11.438 0.473 1 98.81 213 VAL B O 1
ATOM 3697 N N . ARG B 1 214 ? 19.469 12.492 -0.301 1 98.62 214 ARG B N 1
ATOM 3698 C CA . ARG B 1 214 ? 20.078 12.562 1.023 1 98.62 214 ARG B CA 1
ATOM 3699 C C . ARG B 1 214 ? 19.219 13.406 1.969 1 98.62 214 ARG B C 1
ATOM 3701 O O . ARG B 1 214 ? 19.016 13.031 3.125 1 98.62 214 ARG B O 1
ATOM 3708 N N . ILE B 1 215 ? 18.766 14.523 1.54 1 98.69 215 ILE B N 1
ATOM 3709 C CA . ILE B 1 215 ? 18 15.461 2.359 1 98.69 215 ILE B CA 1
ATOM 3710 C C . ILE B 1 215 ? 16.719 14.781 2.854 1 98.69 215 ILE B C 1
ATOM 3712 O O . ILE B 1 215 ? 16.406 14.828 4.043 1 98.69 215 ILE B O 1
ATOM 3716 N N . ILE B 1 216 ? 15.969 14.133 1.979 1 98.81 216 ILE B N 1
ATOM 3717 C CA . ILE B 1 216 ? 14.711 13.516 2.389 1 98.81 216 ILE B CA 1
ATOM 3718 C C . ILE B 1 216 ? 14.984 12.359 3.348 1 98.81 216 ILE B C 1
ATOM 3720 O O . ILE B 1 216 ? 14.25 12.164 4.316 1 98.81 216 ILE B O 1
ATOM 3724 N N . ARG B 1 217 ? 16 11.547 3.078 1 98.69 217 ARG B N 1
ATOM 3725 C CA . ARG B 1 217 ? 16.359 10.453 3.975 1 98.69 217 ARG B CA 1
ATOM 3726 C C . ARG B 1 217 ? 16.641 10.969 5.379 1 98.69 217 ARG B C 1
ATOM 3728 O O . ARG B 1 217 ? 16.141 10.414 6.363 1 98.69 217 ARG B O 1
ATOM 3735 N N . GLU B 1 218 ? 17.453 12.008 5.469 1 98.31 218 GLU B N 1
ATOM 3736 C CA . GLU B 1 218 ? 17.812 12.578 6.762 1 98.31 218 GLU B CA 1
ATOM 3737 C C . GLU B 1 218 ? 16.609 13.203 7.445 1 98.31 218 GLU B C 1
ATOM 3739 O O . GLU B 1 218 ? 16.422 13.047 8.656 1 98.31 218 GLU B O 1
ATOM 3744 N N . HIS B 1 219 ? 15.805 13.93 6.715 1 97.94 219 HIS B N 1
ATOM 3745 C CA . HIS B 1 219 ? 14.586 14.547 7.227 1 97.94 219 HIS B CA 1
ATOM 3746 C C . HIS B 1 219 ? 13.664 13.5 7.844 1 97.94 219 HIS B C 1
ATOM 3748 O O . HIS B 1 219 ? 13.156 13.688 8.953 1 97.94 219 HIS B O 1
ATOM 3754 N N . LEU B 1 220 ? 13.492 12.406 7.145 1 97.69 220 LEU B N 1
ATOM 3755 C CA . LEU B 1 220 ? 12.586 11.359 7.602 1 97.69 220 LEU B CA 1
ATOM 3756 C C . LEU B 1 220 ? 13.188 10.594 8.781 1 97.69 220 LEU B C 1
ATOM 3758 O O . LEU B 1 220 ? 12.461 10.164 9.68 1 97.69 220 LEU B O 1
ATOM 3762 N N . ARG B 1 221 ? 14.492 10.391 8.727 1 96.62 221 ARG B N 1
ATOM 3763 C CA . ARG B 1 221 ? 15.156 9.766 9.867 1 96.62 221 ARG B CA 1
ATOM 3764 C C . ARG B 1 221 ? 14.945 10.578 11.133 1 96.62 221 ARG B C 1
ATOM 3766 O O . ARG B 1 221 ? 14.664 10.023 12.195 1 96.62 221 ARG B O 1
ATOM 3773 N N . GLN B 1 222 ? 15.117 11.859 11.016 1 94.31 222 GLN B N 1
ATOM 3774 C CA . GLN B 1 222 ? 14.898 12.742 12.156 1 94.31 222 GLN B CA 1
ATOM 3775 C C . GLN B 1 222 ? 13.445 12.711 12.609 1 94.31 222 GLN B C 1
ATOM 3777 O O . GLN B 1 222 ? 13.156 12.742 13.805 1 94.31 222 GLN B O 1
ATOM 3782 N N . SER B 1 223 ? 12.555 12.742 11.641 1 93.25 223 SER B N 1
ATOM 3783 C CA . SER B 1 223 ? 11.141 12.633 11.969 1 93.25 223 SER B CA 1
ATOM 3784 C C . SER B 1 223 ? 10.844 11.359 12.758 1 93.25 223 SER B C 1
ATOM 3786 O O . SER B 1 223 ? 10.133 11.398 13.758 1 93.25 223 SER B O 1
ATOM 3788 N N . ARG B 1 224 ? 11.398 10.219 12.305 1 94.19 224 ARG B N 1
ATOM 3789 C CA . ARG B 1 224 ? 11.227 8.938 12.992 1 94.19 224 ARG B CA 1
ATOM 3790 C C . ARG B 1 224 ? 11.719 9.023 14.438 1 94.19 224 ARG B C 1
ATOM 3792 O O . ARG B 1 224 ? 11.039 8.586 15.359 1 94.19 224 ARG B O 1
ATOM 3799 N N . LYS B 1 225 ? 12.891 9.594 14.625 1 91.94 225 LYS B N 1
ATOM 3800 C CA . LYS B 1 225 ? 13.461 9.742 15.961 1 91.94 225 LYS B CA 1
ATOM 3801 C C . LYS B 1 225 ? 12.555 10.562 16.859 1 91.94 225 LYS B C 1
ATOM 3803 O O . LYS B 1 225 ? 12.336 10.211 18.031 1 91.94 225 LYS B O 1
ATOM 3808 N N . ASN B 1 226 ? 12.047 11.656 16.297 1 88.81 226 ASN B N 1
ATOM 3809 C CA . ASN B 1 226 ? 11.164 12.523 17.062 1 88.81 226 ASN B CA 1
ATOM 3810 C C . ASN B 1 226 ? 9.883 11.812 17.469 1 88.81 226 ASN B C 1
ATOM 3812 O O . ASN B 1 226 ? 9.375 12.016 18.578 1 88.81 226 ASN B O 1
ATOM 3816 N N . ILE B 1 227 ? 9.328 11.008 16.578 1 90.06 227 ILE B N 1
ATOM 3817 C CA . ILE B 1 227 ? 8.102 10.258 16.859 1 90.06 227 ILE B CA 1
ATOM 3818 C C . ILE B 1 227 ? 8.352 9.258 17.984 1 90.06 227 ILE B C 1
ATOM 3820 O O . ILE B 1 227 ? 7.59 9.203 18.953 1 90.06 227 ILE B O 1
ATOM 3824 N N . ILE B 1 228 ? 9.445 8.57 17.953 1 88.69 228 ILE B N 1
ATOM 3825 C CA . ILE B 1 228 ? 9.742 7.488 18.891 1 88.69 228 ILE B CA 1
ATOM 3826 C C . ILE B 1 228 ? 10.109 8.07 20.25 1 88.69 228 ILE B C 1
ATOM 3828 O O . ILE B 1 228 ? 9.773 7.496 21.281 1 88.69 228 ILE B O 1
ATOM 3832 N N . LYS B 1 229 ? 10.695 9.195 20.266 1 85.5 229 LYS B N 1
ATOM 3833 C CA . LYS B 1 229 ? 11.133 9.812 21.516 1 85.5 229 LYS B CA 1
ATOM 3834 C C . LYS B 1 229 ? 9.984 10.539 22.203 1 85.5 229 LYS B C 1
ATOM 3836 O O . LYS B 1 229 ? 10.086 10.891 23.375 1 85.5 229 LYS B O 1
ATOM 3841 N N . GLY B 1 230 ? 9 10.766 21.453 1 81.56 230 GLY B N 1
ATOM 3842 C CA . GLY B 1 230 ? 7.887 11.5 22.031 1 81.56 230 GLY B CA 1
ATOM 3843 C C . GLY B 1 230 ? 7.223 10.758 23.188 1 81.56 230 GLY B C 1
ATOM 3844 O O . GLY B 1 230 ? 7.094 9.539 23.156 1 81.56 230 GLY B O 1
ATOM 3845 N N . ARG B 1 231 ? 6.902 11.453 24.234 1 76.44 231 ARG B N 1
ATOM 3846 C CA . ARG B 1 231 ? 6.301 10.891 25.438 1 76.44 231 ARG B CA 1
ATOM 3847 C C . ARG B 1 231 ? 5.016 10.141 25.109 1 76.44 231 ARG B C 1
ATOM 3849 O O . ARG B 1 231 ? 4.727 9.094 25.703 1 76.44 231 ARG B O 1
ATOM 3856 N N . GLY B 1 232 ? 4.332 10.633 24.219 1 78.88 232 GLY B N 1
ATOM 3857 C CA . GLY B 1 232 ? 3.082 9.984 23.844 1 78.88 232 GLY B CA 1
ATOM 3858 C C . GLY B 1 232 ? 3.283 8.625 23.203 1 78.88 232 GLY B C 1
ATOM 3859 O O . GLY B 1 232 ? 2.5 7.703 23.438 1 78.88 232 GLY B O 1
ATOM 3860 N N . PHE B 1 233 ? 4.355 8.516 22.531 1 82.69 233 PHE B N 1
ATOM 3861 C CA . PHE B 1 233 ? 4.684 7.238 21.922 1 82.69 233 PHE B CA 1
ATOM 3862 C C . PHE B 1 233 ? 4.902 6.164 22.984 1 82.69 233 PHE B C 1
ATOM 3864 O O . PHE B 1 233 ? 4.441 5.031 22.828 1 82.69 233 PHE B O 1
ATOM 3871 N N . ALA B 1 234 ? 5.512 6.547 24.016 1 82.44 234 ALA B N 1
ATOM 3872 C CA . ALA B 1 234 ? 5.805 5.621 25.109 1 82.44 234 ALA B CA 1
ATOM 3873 C C . ALA B 1 234 ? 4.523 5.121 25.766 1 82.44 234 ALA B C 1
ATOM 3875 O O . ALA B 1 234 ? 4.512 4.051 26.391 1 82.44 234 ALA B O 1
ATOM 3876 N N . GLN B 1 235 ? 3.484 5.891 25.656 1 82.81 235 GLN B N 1
ATOM 3877 C CA . GLN B 1 235 ? 2.236 5.57 26.328 1 82.81 235 GLN B CA 1
ATOM 3878 C C . GLN B 1 235 ? 1.351 4.676 25.469 1 82.81 235 GLN B C 1
ATOM 3880 O O . GLN B 1 235 ? 0.363 4.117 25.953 1 82.81 235 GLN B O 1
ATOM 3885 N N . LEU B 1 236 ? 1.712 4.477 24.25 1 86.94 236 LEU B N 1
ATOM 3886 C CA . LEU B 1 236 ? 0.938 3.611 23.375 1 86.94 236 LEU B CA 1
ATOM 3887 C C . LEU B 1 236 ? 1.133 2.145 23.734 1 86.94 236 LEU B C 1
ATOM 3889 O O . LEU B 1 236 ? 2.191 1.763 24.25 1 86.94 236 LEU B O 1
ATOM 3893 N N . PRO B 1 237 ? 0.039 1.367 23.5 1 86.75 237 PRO B N 1
ATOM 3894 C CA . PRO B 1 237 ? 0.209 -0.073 23.703 1 86.75 237 PRO B CA 1
ATOM 3895 C C . PRO B 1 237 ? 1.241 -0.687 22.766 1 86.75 237 PRO B C 1
ATOM 3897 O O . PRO B 1 237 ? 1.409 -0.217 21.625 1 86.75 237 PRO B O 1
ATOM 3900 N N . ASP B 1 238 ? 2.031 -1.723 23.234 1 82.69 238 ASP B N 1
ATOM 3901 C CA . ASP B 1 238 ? 3.08 -2.342 22.438 1 82.69 238 ASP B CA 1
ATOM 3902 C C . ASP B 1 238 ? 2.49 -3.115 21.266 1 82.69 238 ASP B C 1
ATOM 3904 O O . ASP B 1 238 ? 3.016 -3.059 20.141 1 82.69 238 ASP B O 1
ATOM 3908 N N . GLU B 1 239 ? 1.465 -4.105 21.578 1 79 239 GLU B N 1
ATOM 3909 C CA . GLU B 1 239 ? 0.814 -4.898 20.531 1 79 239 GLU B CA 1
ATOM 3910 C C . GLU B 1 239 ? -0.699 -4.93 20.734 1 79 239 GLU B C 1
ATOM 3912 O O . GLU B 1 239 ? -1.188 -4.789 21.844 1 79 239 GLU B O 1
#

Nearest PDB structures (foldseek):
  4p9f-assembly1_A  TM=8.597E-01  e=1.668E-09  Escherichia coli UMEA 3718-1
  7u5q-assembly2_B  TM=8.111E-01  e=1.447E-09  Brucella melitensis ATCC 23457
  7xp1-assembly1_A-2  TM=6.898E-01  e=9.631E-09  Pseudomonas aeruginosa PAO1
  3ihu-assembly2_B  TM=7.726E-01  e=1.187E-07  Cupriavidus pinatubonensis JMP134
  6za7-assembly1_A  TM=5.593E-01  e=3.561E-09  Agrobacterium fabrum str. C58

InterPro domains:
  IPR000524 Transcription regulator HTH, GntR [PF00392] (14-74)
  IPR000524 Transcription regulator HTH, GntR [PS50949] (12-79)
  IPR000524 Transcription regulator HTH, GntR [SM00345] (18-76)
  IPR000524 Transcription regulator HTH, GntR [cd07377] (13-72)
  IPR008920 Transcription regulator FadR/GntR, C-terminal [G3DSA:1.20.120.530] (80-229)
  IPR008920 Transcription regulator FadR/GntR, C-terminal [SSF48008] (82-228)
  IPR011711 GntR, C-terminal [PF07729] (86-221)
  IPR011711 GntR, C-terminal [SM00895] (86-222)
  IPR036388 Winged helix-like DNA-binding domain superfamily [G3DSA:1.10.10.10] (10-76)
  IPR036390 Winged helix DNA-binding domain superfamily [SSF46785] (12-80)

Sequence (478 aa):
MPTREKQPIEVRSLSEQVYQYLCDQIIEGRIKYGDVLNIKQLAQQLKVSTMPVREAIKRLEMEGLVTIKPRSTCIITIPTKKDILETVEMRELLEVFCVEKVYASVDQDDLHPLHEIVERMEHVAPLLLQDGAHDSPRFPLLLSEYIQLEHLYHTQLCRLANNSLVDKFYREINLKLNMHFIYDIAAPPDVARTYRDHRTLLDALSSHSKEAVRIIREHLRQSRKNIIKGRGFAQLPDEMPTREKQPIEVRSLSEQVYQYLCDQIIEGRIKYGDVLNIKQLAQQLKVSTMPVREAIKRLEMEGLVTIKPRSTCIITIPTKKDILETVEMRELLEVFCVEKVYASVDQDDLHPLHEIVERMEHVAPLLLQDGAHDSPRFPLLLSEYIQLEHLYHTQLCRLANNSLVDKFYREINLKLNMHFIYDIAAPPDVARTYRDHRTLLDALSSHSKEAVRIIREHLRQSRKNIIKGRGFAQLPDE

Organism: Winmispira thermophila (strain ATCC 700085 / DSM 6578 / Z-1203) (NCBI:txid869211)

Radius of gyration: 24.59 Å; Cα contacts (8 Å, |Δi|>4): 551; chains: 2; bounding box: 54×68×70 Å